Protein AF-0000000081272402 (afdb_homodimer)

Solvent-accessible surface area (backbone atoms only — not comparable to full-atom values): 32438 Å² total; per-residue (Å²): 129,78,53,71,67,62,49,50,52,44,46,49,50,49,49,35,29,66,72,54,22,24,62,60,59,19,8,59,74,69,71,47,51,48,69,57,42,52,51,47,49,52,49,47,23,60,75,66,72,40,74,40,54,40,86,43,98,82,38,42,34,68,34,73,67,34,58,64,41,45,60,59,48,50,37,52,50,48,53,50,49,49,59,58,42,55,70,71,62,66,55,50,69,76,30,71,53,68,48,28,32,33,38,50,70,58,51,42,61,71,45,45,57,63,49,52,55,51,30,56,76,49,17,61,52,41,25,42,37,43,40,74,58,53,58,84,51,46,51,59,29,27,72,56,60,70,22,57,33,37,51,39,39,64,86,76,58,72,43,92,63,39,40,76,43,80,22,47,75,46,40,66,21,31,37,30,13,45,83,32,93,66,45,94,50,88,54,45,56,67,60,53,37,74,34,43,26,39,42,57,60,49,57,54,39,60,65,57,56,53,50,36,54,73,66,61,34,45,67,43,33,36,32,62,41,69,70,48,46,55,65,46,22,56,76,41,78,34,32,32,69,41,50,34,74,58,40,52,56,49,28,72,71,63,54,27,36,67,40,66,55,64,57,94,66,76,66,44,57,32,25,43,34,31,32,46,89,44,59,77,32,50,58,52,42,50,50,52,50,50,52,41,69,74,58,34,57,72,78,71,73,66,81,128,126,76,54,71,68,62,49,50,54,43,47,50,50,50,49,35,31,68,73,54,23,24,62,59,58,19,10,58,74,67,72,48,51,48,69,56,40,52,50,49,49,52,51,47,22,60,76,64,72,39,74,41,53,39,87,43,98,83,39,40,34,69,33,76,67,33,59,65,41,46,59,58,48,50,36,52,50,48,52,49,50,50,59,56,42,54,70,71,62,65,56,52,70,77,30,70,54,70,48,29,32,32,36,50,68,58,50,42,62,69,44,45,56,62,51,52,54,52,31,57,74,50,18,61,53,41,24,41,37,43,42,74,57,53,58,83,50,45,51,60,29,28,72,56,60,70,23,57,35,37,51,41,39,65,85,75,56,71,41,92,63,38,40,75,43,80,22,47,75,46,39,66,21,32,39,31,14,44,85,30,92,67,45,96,51,88,54,45,55,67,60,52,34,73,35,43,25,40,42,56,59,46,56,55,41,62,66,57,56,54,50,37,54,74,65,62,34,44,65,44,32,34,31,62,40,69,70,48,45,54,63,47,22,57,76,41,78,34,32,32,70,42,50,35,74,58,40,50,57,50,28,72,71,61,55,27,36,66,41,66,58,64,58,94,66,77,66,44,56,34,25,42,34,32,30,46,88,44,58,76,33,51,58,53,41,51,51,52,50,50,51,43,71,73,57,33,58,72,77,72,72,66,80,127

Foldseek 3Di:
DPPPVLVLVLLLLLQLCQVVLALCRSCVVSVHHSVVSVVSLVVVCVVVVHNQWDQDPVHTDGDPVVVVCNLVSVLVNVVVVLVVLLVVFDQLQPDQEEAEEEDAPVRCVVAVVVVQVVSCVRRVNYHYHYDFDALVVVLVCQVSVVHFKYKFARDPSPDPQKDKDFADKWDKWKKAWCPAPCFPDAQALVNQQPAEEEEADGHNPCVVVVVNVVSNRHHPYYYNHPVVVLVVRLPDNYMYMDIVVVRVVSVVVVGMGIHHDNDDDDMTTIMMMHGNVCCSRNVSVVVVVVSNVRRRDDPPPDDD/DPPPVLVLVLLLLLQLCQVVLALCSSCVVSVHHSVVSVVSLVVVCVVVVHNQWDQDPVHTDGDPVVVVCNLVSVLVNVVVVLVVLLVVFDQLQPDQEEAEEEDAPVRCVVAVVVVQVVSCVRRVNYHYHYDFDALVVVLVCQVSVVHFKYKFARDPSPDPQKDKDFADKWDKWKKAWCPAPCFPDAQALVNQQAAEEEEADGHNPVVVVVVNVVSNRHHPYYYNHPVVVLVVRLPDNYMYMDIVVVRVVSVVVVGMGIHHDNDDDDMTTIMMMHGNVCCSRNVSVVVVVVSNVRRRPDPPPDPD

Secondary structure (DSSP, 8-state):
---HHHHHHHHHHHHHHHHHS-HHHHHHHHTS-HHHHHHHHHHHHHHHTS--EEEETTEEEE-HHHHHHHHHHHHHHHHHHHHHHHHH---GGG--PEEEEE--HHHHHHHHHHHHHHHHHH-TT-EEEEE---HHHHHHHHHTTS-SEEEE--SSTTSTTEEEEEEEEE-EEEEEETT-TTTTSPPPHHHHHHSEEEEE--TT-HHHHHHHHHHT-EEEEEES-HHHHHHHHHTSS-EEEEEHHHHHHHHTTTSEEEE--SS----EEEEEEEEGGGTT-HHHHHHHHHHHHHH---------/---HHHHHHHHHHHHHHHHHS-HHHHHHHHTS-HHHHHHHHHHHHHHHTS--EEEETTEEEE-HHHHHHHHHHHHHHHHHHHHHHHHH---GGG--PEEEEE--HHHHHHHHHHHHHHHHHH-TT-EEEEE---HHHHHHHHHTTS-SEEEE--SSTTSTTEEEEEEEEE-EEEEEETT-TTTTSPPPHHHHHHSEEEEE--TT-HHHHHHHHHHT-EEEEEES-HHHHHHHHHTSS-EEEEEHHHHHHHHTTTSEEEE--SS----EEEEEEEEGGGTT-HHHHHHHHHHHHHH---------

Sequence (608 aa):
MLSKRLDLNLLGVFQAIYQTRNVTLAARHHNITQPAMSNALARLREVFADPLFVPGPYGMRPTPYAQQLAAPIERALREVEQALAMSKGFDPASSDREFRMHLTDFAQVAFLPALLERLRAQAPRVAIRVEALAEEAIRPALDEGRLDFAFGRMSKAAGHGVGRRALFKDRYAVLMRAGHPLAGQALSRKDFVASEQVLVCTSGHQAVEDMLVKMGARIALRLPSFLVVSRIVETSDLMVIIPARLAEQYAATGLFRMAVLPVAMPAFDVSLFWSESRSADPAHAWMRELLQQLFGQRDVAAPAMLSKRLDLNLLGVFQAIYQTRNVTLAARHHNITQPAMSNALARLREVFADPLFVPGPYGMRPTPYAQQLAAPIERALREVEQALAMSKGFDPASSDREFRMHLTDFAQVAFLPALLERLRAQAPRVAIRVEALAEEAIRPALDEGRLDFAFGRMSKAAGHGVGRRALFKDRYAVLMRAGHPLAGQALSRKDFVASEQVLVCTSGHQAVEDMLVKMGARIALRLPSFLVVSRIVETSDLMVIIPARLAEQYAATGLFRMAVLPVAMPAFDVSLFWSESRSADPAHAWMRELLQQLFGQRDVAAPA

Structure (mmCIF, N/CA/C/O backbone):
data_AF-0000000081272402-model_v1
#
loop_
_entity.id
_entity.type
_entity.pdbx_description
1 polymer 'LysR family transcriptional regulator'
#
loop_
_atom_site.group_PDB
_atom_site.id
_atom_site.type_symbol
_atom_site.label_atom_id
_atom_site.label_alt_id
_atom_site.label_comp_id
_atom_site.label_asym_id
_atom_site.label_entity_id
_atom_site.label_seq_id
_atom_site.pdbx_PDB_ins_code
_atom_site.Cartn_x
_atom_site.Cartn_y
_atom_site.Cartn_z
_atom_site.occupancy
_atom_site.B_iso_or_equiv
_atom_site.auth_seq_id
_atom_site.auth_comp_id
_atom_site.auth_asym_id
_atom_site.auth_atom_id
_atom_site.pdbx_PDB_model_num
ATOM 1 N N . MET A 1 1 ? 2.413 6.565 41.988 1 30.55 1 MET A N 1
ATOM 2 C CA . MET A 1 1 ? 1.291 7.156 41.265 1 30.55 1 MET A CA 1
ATOM 3 C C . MET A 1 1 ? 1.734 8.394 40.492 1 30.55 1 MET A C 1
ATOM 5 O O . MET A 1 1 ? 2.134 9.394 41.09 1 30.55 1 MET A O 1
ATOM 9 N N . LEU A 1 2 ? 2.446 8.199 39.434 1 39.71 2 LEU A N 1
ATOM 10 C CA . LEU A 1 2 ? 2.951 9.325 38.656 1 39.71 2 LEU A CA 1
ATOM 11 C C . LEU A 1 2 ? 1.898 10.423 38.541 1 39.71 2 LEU A C 1
ATOM 13 O O . LEU A 1 2 ? 0.728 10.14 38.274 1 39.71 2 LEU A O 1
ATOM 17 N N . SER A 1 3 ? 2.144 11.504 39.042 1 43.19 3 SER A N 1
ATOM 18 C CA . SER A 1 3 ? 1.187 12.6 38.927 1 43.19 3 SER A CA 1
ATOM 19 C C . SER A 1 3 ? 0.677 12.74 37.497 1 43.19 3 SER A C 1
ATOM 21 O O . SER A 1 3 ? 1.447 12.618 36.543 1 43.19 3 SER A O 1
ATOM 23 N N . LYS A 1 4 ? -0.726 12.706 37.349 1 45.92 4 LYS A N 1
ATOM 24 C CA . LYS A 1 4 ? -1.518 12.701 36.123 1 45.92 4 LYS A CA 1
ATOM 25 C C . LYS A 1 4 ? -0.96 13.69 35.103 1 45.92 4 LYS A C 1
ATOM 27 O O . LYS A 1 4 ? -0.848 13.37 33.918 1 45.92 4 LYS A O 1
ATOM 32 N N . ARG A 1 5 ? -0.787 14.956 35.621 1 47.78 5 ARG A N 1
ATOM 33 C CA . ARG A 1 5 ? -0.315 16.045 34.772 1 47.78 5 ARG A CA 1
ATOM 34 C C . ARG A 1 5 ? 1.084 15.756 34.238 1 47.78 5 ARG A C 1
ATOM 36 O O . ARG A 1 5 ? 1.376 16.025 33.071 1 47.78 5 ARG A O 1
ATOM 43 N N . LEU A 1 6 ? 1.891 15.43 35.232 1 49.66 6 LEU A N 1
ATOM 44 C CA . LEU A 1 6 ? 3.287 15.126 34.939 1 49.66 6 LEU A CA 1
ATOM 45 C C . LEU A 1 6 ? 3.395 14.065 33.849 1 49.66 6 LEU A C 1
ATOM 47 O O . LEU A 1 6 ? 4.217 14.186 32.937 1 49.66 6 LEU A O 1
ATOM 51 N N . ASP A 1 7 ? 2.296 13.239 33.758 1 61.26 7 ASP A N 1
ATOM 52 C CA . ASP A 1 7 ? 2.35 12.05 32.913 1 61.26 7 ASP A CA 1
ATOM 53 C C . ASP A 1 7 ? 1.985 12.385 31.469 1 61.26 7 ASP A C 1
ATOM 55 O O . ASP A 1 7 ? 2.666 11.956 30.535 1 61.26 7 ASP A O 1
ATOM 59 N N . LEU A 1 8 ? 1.23 13.45 31.395 1 69.44 8 LEU A N 1
ATOM 60 C CA . LEU A 1 8 ? 0.806 13.795 30.043 1 69.44 8 LEU A CA 1
ATOM 61 C C . LEU A 1 8 ? 1.867 14.632 29.337 1 69.44 8 LEU A C 1
ATOM 63 O O . LEU A 1 8 ? 2.111 14.453 28.141 1 69.44 8 LEU A O 1
ATOM 67 N N . ASN A 1 9 ? 2.457 15.473 30.268 1 74.94 9 ASN A N 1
ATOM 68 C CA . ASN A 1 9 ? 3.525 16.303 29.72 1 74.94 9 ASN A CA 1
ATOM 69 C C . ASN A 1 9 ? 4.705 15.458 29.248 1 74.94 9 ASN A C 1
ATOM 71 O O . ASN A 1 9 ? 5.301 15.743 28.207 1 74.94 9 ASN A O 1
ATOM 75 N N . LEU A 1 10 ? 4.833 14.5 30.022 1 81.21 10 LEU A N 1
ATOM 76 C CA . LEU A 1 10 ? 5.936 13.615 29.666 1 81.21 10 LEU A CA 1
ATOM 77 C C . LEU A 1 10 ? 5.623 12.845 28.387 1 81.21 10 LEU A C 1
ATOM 79 O O . LEU A 1 10 ? 6.519 12.579 27.583 1 81.21 10 LEU A O 1
ATOM 83 N N . LEU A 1 11 ? 4.355 12.628 28.201 1 83.97 11 LEU A N 1
ATOM 84 C CA . LEU A 1 11 ? 3.965 11.949 26.97 1 83.97 11 LEU A CA 1
ATOM 85 C C . LEU A 1 11 ? 4.182 12.85 25.76 1 83.97 11 LEU A C 1
ATOM 87 O O . LEU A 1 11 ? 4.592 12.38 24.696 1 83.97 11 LEU A O 1
ATOM 91 N N . GLY A 1 12 ? 3.943 14.089 26.021 1 86.06 12 GLY A N 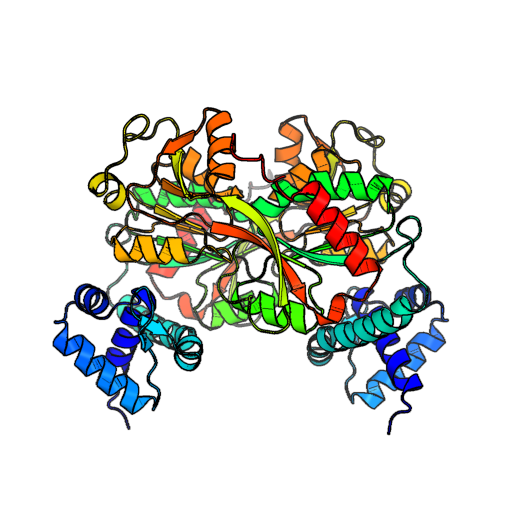1
ATOM 92 C CA . GLY A 1 12 ? 4.235 15.061 24.98 1 86.06 12 GLY A CA 1
ATOM 93 C C . GLY A 1 12 ? 5.712 15.152 24.646 1 86.06 12 GLY A C 1
ATOM 94 O O . GLY A 1 12 ? 6.083 15.29 23.479 1 86.06 12 GLY A O 1
ATOM 95 N N . VAL A 1 13 ? 6.466 15.058 25.669 1 86.88 13 VAL A N 1
ATOM 96 C CA . VAL A 1 13 ? 7.917 15.069 25.51 1 86.88 13 VAL A CA 1
ATOM 97 C C . VAL A 1 13 ? 8.357 13.857 24.693 1 86.88 13 VAL A C 1
ATOM 99 O O . VAL A 1 13 ? 9.148 13.986 23.755 1 86.88 13 VAL A O 1
ATOM 102 N N . PHE A 1 14 ? 7.825 12.748 25.034 1 90.03 14 PHE A N 1
ATOM 103 C CA . PHE A 1 14 ? 8.104 11.524 24.292 1 90.03 14 PHE A CA 1
ATOM 104 C C . PHE A 1 14 ? 7.782 11.701 22.813 1 90.03 14 PHE A C 1
ATOM 106 O O . PHE A 1 14 ? 8.618 11.42 21.952 1 90.03 14 PHE A O 1
ATOM 113 N N . GLN A 1 15 ? 6.651 12.172 22.584 1 86.89 15 GLN A N 1
ATOM 114 C CA . GLN A 1 15 ? 6.166 12.308 21.214 1 86.89 15 GLN A CA 1
ATOM 115 C C . GLN A 1 15 ? 7.038 13.273 20.416 1 86.89 15 GLN A C 1
ATOM 117 O O . GLN A 1 15 ? 7.356 13.014 19.253 1 86.89 15 GLN A O 1
ATOM 122 N N . ALA A 1 16 ? 7.406 14.36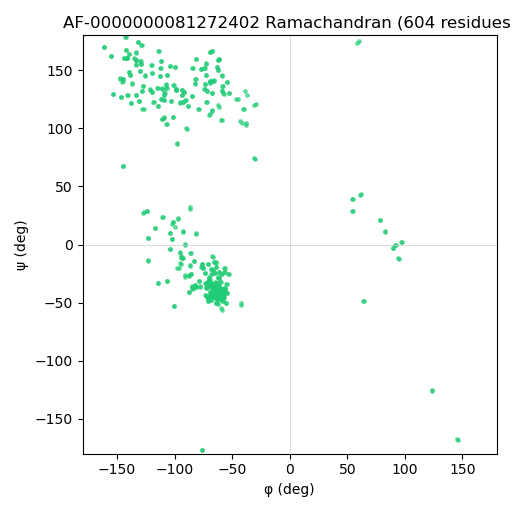4 21.019 1 86.86 16 ALA A N 1
ATOM 123 C CA . ALA A 1 16 ? 8.233 15.368 20.354 1 86.86 16 ALA A CA 1
ATOM 124 C C . ALA A 1 16 ? 9.588 14.787 19.958 1 86.86 16 ALA A C 1
ATOM 126 O O . ALA A 1 16 ? 10.052 14.991 18.834 1 86.86 16 ALA A O 1
ATOM 127 N N . ILE A 1 17 ? 10.135 14.05 20.836 1 89.08 17 ILE A N 1
ATOM 128 C CA . ILE A 1 17 ? 11.448 13.472 20.569 1 89.08 17 ILE A CA 1
ATOM 129 C C . ILE A 1 17 ? 11.319 12.354 19.536 1 89.08 17 ILE A C 1
ATOM 131 O O . ILE A 1 17 ? 12.182 12.2 18.669 1 89.08 17 ILE A O 1
ATOM 135 N N . TYR A 1 18 ? 10.265 11.658 19.658 1 87.26 18 TYR A N 1
ATOM 136 C CA . TYR A 1 18 ? 10.043 10.567 18.715 1 87.26 18 TYR A CA 1
ATOM 137 C C . TYR A 1 18 ? 9.893 11.097 17.294 1 87.26 18 TYR A C 1
ATOM 139 O O . TYR A 1 18 ? 10.406 10.499 16.345 1 87.26 18 TYR A O 1
ATOM 147 N N . GLN A 1 19 ? 9.264 12.157 17.185 1 80.9 19 GLN A N 1
ATOM 148 C CA . GLN A 1 19 ? 8.957 12.731 15.879 1 80.9 19 GLN A CA 1
ATOM 149 C C . GLN A 1 19 ? 10.173 13.44 15.29 1 80.9 19 GLN A C 1
ATOM 151 O O . GLN A 1 19 ? 10.402 13.389 14.08 1 80.9 19 GLN A O 1
ATOM 156 N N . THR A 1 20 ? 10.975 14.09 16.154 1 81.68 20 THR A N 1
ATOM 157 C CA . THR A 1 20 ? 12.056 14.935 15.659 1 81.68 20 THR A CA 1
ATOM 158 C C . THR A 1 20 ? 13.383 14.181 15.674 1 81.68 20 THR A C 1
ATOM 160 O O . THR A 1 20 ? 14.357 14.615 15.056 1 81.68 20 THR A O 1
ATOM 163 N N . ARG A 1 21 ? 13.417 13.159 16.451 1 83.24 21 ARG A N 1
ATOM 164 C CA . ARG A 1 21 ? 14.629 12.377 16.674 1 83.24 21 ARG A CA 1
ATOM 165 C C . ARG A 1 21 ? 15.78 13.268 17.129 1 83.24 21 ARG A C 1
ATOM 167 O O . ARG A 1 21 ? 16.933 13.037 16.761 1 83.24 21 ARG A O 1
ATOM 174 N N . ASN A 1 22 ? 15.371 14.297 17.767 1 86.57 22 ASN A N 1
ATOM 175 C CA . ASN A 1 22 ? 16.328 15.303 18.215 1 86.57 22 ASN A CA 1
ATOM 176 C C . ASN A 1 22 ? 15.816 16.058 19.438 1 86.57 22 ASN A C 1
ATOM 178 O O . ASN A 1 22 ? 14.728 16.636 19.406 1 86.57 22 ASN A O 1
ATOM 182 N N . VAL A 1 23 ? 16.702 16.134 20.499 1 88.78 23 VAL A N 1
ATOM 183 C CA . VAL A 1 23 ? 16.274 16.735 21.758 1 88.78 23 VAL A CA 1
ATOM 184 C C . VAL A 1 23 ? 16.152 18.248 21.593 1 88.78 23 VAL A C 1
ATOM 186 O O . VAL A 1 23 ? 15.204 18.859 22.092 1 88.78 23 VAL A O 1
ATOM 189 N N . THR A 1 24 ? 17.058 18.783 20.812 1 88.23 24 THR A N 1
ATOM 190 C CA . THR A 1 24 ? 17.055 20.229 20.623 1 88.23 24 THR A CA 1
ATOM 191 C C . THR A 1 24 ? 15.855 20.662 19.786 1 88.23 24 THR A C 1
ATOM 193 O O . THR A 1 24 ? 15.157 21.616 20.139 1 88.23 24 THR A O 1
ATOM 196 N N . LEU A 1 25 ? 15.665 19.942 18.795 1 86.29 25 LEU A N 1
ATOM 197 C CA . LEU A 1 25 ? 14.53 20.263 17.935 1 86.29 25 LEU A CA 1
ATOM 198 C C . LEU A 1 25 ? 13.212 20.021 18.663 1 86.29 25 LEU A C 1
ATOM 200 O O . LEU A 1 25 ? 12.261 20.79 18.506 1 86.29 25 LEU A O 1
ATOM 204 N N . ALA A 1 26 ? 13.188 18.975 19.405 1 89.8 26 ALA A N 1
ATOM 205 C CA . ALA A 1 26 ? 12.005 18.67 20.206 1 89.8 26 ALA A CA 1
ATOM 206 C C . ALA A 1 26 ? 11.688 19.808 21.172 1 89.8 26 ALA A C 1
ATOM 208 O O . ALA A 1 26 ? 10.523 20.163 21.362 1 89.8 26 ALA A O 1
ATOM 209 N N . ALA A 1 27 ? 12.683 20.389 21.774 1 89.78 27 ALA A N 1
ATOM 210 C CA . ALA A 1 27 ? 12.502 21.5 22.705 1 89.78 27 ALA A CA 1
ATOM 211 C C . ALA A 1 27 ? 11.876 22.704 22.008 1 89.78 27 ALA A C 1
ATOM 213 O O . ALA A 1 27 ? 10.936 23.31 22.527 1 89.78 27 ALA A O 1
ATOM 214 N N . ARG A 1 28 ? 12.35 22.92 20.853 1 82.81 28 ARG A N 1
ATOM 215 C CA . ARG A 1 28 ? 11.827 24.035 20.069 1 82.81 28 ARG A CA 1
ATOM 216 C C . ARG A 1 28 ? 10.361 23.814 19.714 1 82.81 28 ARG A C 1
ATOM 218 O O . ARG A 1 28 ? 9.535 24.716 19.874 1 82.81 28 ARG A O 1
ATOM 225 N N . HIS A 1 29 ? 10.12 22.615 19.344 1 77.05 29 HIS A N 1
ATOM 226 C CA . HIS A 1 29 ? 8.762 22.27 18.943 1 77.05 29 HIS A CA 1
ATOM 227 C C . HIS A 1 29 ? 7.809 22.307 20.133 1 77.05 29 HIS A C 1
ATOM 229 O O . HIS A 1 29 ? 6.628 22.626 19.978 1 77.05 29 HIS A O 1
ATOM 235 N N . HIS A 1 30 ? 8.316 21.937 21.25 1 79.02 30 HIS A N 1
ATOM 236 C CA . HIS A 1 30 ? 7.511 21.857 22.463 1 79.02 30 HIS A CA 1
ATOM 237 C C . HIS A 1 30 ? 7.554 23.169 23.24 1 79.02 30 HIS A C 1
ATOM 239 O O . HIS A 1 30 ? 6.927 23.291 24.295 1 79.02 30 HIS A O 1
ATOM 245 N N . ASN A 1 31 ? 8.287 24.138 22.708 1 79.72 31 ASN A N 1
ATOM 246 C CA . ASN A 1 31 ? 8.387 25.485 23.261 1 79.72 31 ASN A CA 1
ATOM 247 C C . ASN A 1 31 ? 8.975 25.471 24.669 1 79.72 31 ASN A C 1
ATOM 249 O O . ASN A 1 31 ? 8.424 26.087 25.582 1 79.72 31 ASN A O 1
ATOM 253 N N . ILE A 1 32 ? 9.985 24.698 24.88 1 85.27 32 ILE A N 1
ATOM 254 C CA . ILE A 1 32 ? 10.747 24.673 26.124 1 85.27 32 ILE A CA 1
ATOM 255 C C . ILE A 1 32 ? 12.242 24.689 25.813 1 85.27 32 ILE A C 1
ATOM 257 O O . ILE A 1 32 ? 12.641 24.623 24.648 1 85.27 32 ILE A O 1
ATOM 261 N N . THR A 1 33 ? 13.043 24.97 26.826 1 88.4 33 THR A N 1
ATOM 262 C CA . THR A 1 33 ? 14.49 24.994 26.648 1 88.4 33 THR A CA 1
ATOM 263 C C . THR A 1 33 ? 15.038 23.579 26.486 1 88.4 33 THR A C 1
ATOM 265 O O . THR A 1 33 ? 14.396 22.608 26.893 1 88.4 33 THR A O 1
ATOM 268 N N . GLN A 1 34 ? 16.134 23.565 25.872 1 90.05 34 GLN A N 1
ATOM 269 C CA . GLN A 1 34 ? 16.777 22.273 25.657 1 90.05 34 GLN A CA 1
ATOM 270 C C . GLN A 1 34 ? 17.107 21.595 26.984 1 90.05 34 GLN A C 1
ATOM 272 O O . GLN A 1 34 ? 16.89 20.392 27.144 1 90.05 34 GLN A O 1
ATOM 277 N N . PRO A 1 35 ? 17.61 22.27 28.025 1 91.5 35 PRO A N 1
ATOM 278 C CA . PRO A 1 35 ? 17.837 21.6 29.308 1 91.5 35 PRO A CA 1
ATOM 279 C C . PRO A 1 35 ? 16.551 21.052 29.922 1 91.5 35 PRO A C 1
ATOM 281 O O . PRO A 1 35 ? 16.555 19.964 30.504 1 91.5 35 PRO A O 1
ATOM 284 N N . ALA A 1 36 ? 15.51 21.793 29.732 1 89.89 36 ALA A N 1
ATOM 285 C CA . ALA A 1 36 ? 14.216 21.344 30.239 1 89.89 36 ALA A CA 1
ATOM 286 C C . ALA A 1 36 ? 13.764 20.068 29.535 1 89.89 36 ALA A C 1
ATOM 288 O O . ALA A 1 36 ? 13.24 19.151 30.172 1 89.89 36 ALA A O 1
ATOM 289 N N . MET A 1 37 ? 13.94 20.026 28.227 1 91.37 37 MET A N 1
ATOM 290 C CA . MET A 1 37 ? 13.612 18.842 27.438 1 91.37 37 MET A CA 1
ATOM 291 C C . MET A 1 37 ? 14.468 17.653 27.859 1 91.37 37 MET A C 1
ATOM 293 O O . MET A 1 37 ? 13.963 16.539 28.005 1 91.37 37 MET A O 1
ATOM 297 N N . SER A 1 38 ? 15.731 17.855 28.1 1 92.36 38 SER A N 1
ATOM 298 C CA . SER A 1 38 ? 16.649 16.801 28.518 1 92.36 38 SER A CA 1
ATOM 299 C C . SER A 1 38 ? 16.271 16.249 29.888 1 92.36 38 SER A C 1
ATOM 301 O O . SER A 1 38 ? 16.315 15.037 30.109 1 92.36 38 SER A O 1
ATOM 303 N N . ASN A 1 39 ? 15.921 17.178 30.729 1 90.79 39 ASN A N 1
ATOM 304 C CA . ASN A 1 39 ? 15.478 16.767 32.057 1 90.79 39 ASN A CA 1
ATOM 305 C C . ASN A 1 39 ? 14.196 15.942 31.99 1 90.79 39 ASN A C 1
ATOM 307 O O . ASN A 1 39 ? 14.049 14.955 32.714 1 90.79 39 ASN A O 1
ATOM 311 N N . ALA A 1 40 ? 13.338 16.448 31.172 1 90.65 40 ALA A N 1
ATOM 312 C CA . ALA A 1 40 ? 12.084 15.722 30.993 1 90.65 40 ALA A CA 1
ATOM 313 C C . ALA A 1 40 ? 12.335 14.323 30.437 1 90.65 40 ALA A C 1
ATOM 315 O O . ALA A 1 40 ? 11.681 13.36 30.844 1 90.65 40 ALA A O 1
ATOM 316 N N . LEU A 1 41 ? 13.239 14.2 29.517 1 91.38 41 LEU A N 1
ATOM 317 C CA . LEU A 1 41 ? 13.61 12.904 28.961 1 91.38 41 LEU A CA 1
ATOM 318 C C . LEU A 1 41 ? 14.182 11.992 30.041 1 91.38 41 LEU A C 1
ATOM 320 O O . LEU A 1 41 ? 13.89 10.794 30.067 1 91.38 41 LEU A O 1
ATOM 324 N N . ALA A 1 42 ? 14.978 12.568 30.908 1 90.61 42 ALA A N 1
ATOM 325 C CA . ALA A 1 42 ? 15.535 11.799 32.019 1 90.61 42 ALA A CA 1
ATOM 326 C C . ALA A 1 42 ? 14.429 11.243 32.91 1 90.61 42 ALA A C 1
ATOM 328 O O . ALA A 1 42 ? 14.479 10.081 33.321 1 90.61 42 ALA A O 1
ATOM 329 N N . ARG A 1 43 ? 13.495 12.046 33.147 1 87.26 43 ARG A N 1
ATOM 330 C CA . ARG A 1 43 ? 12.358 11.617 33.954 1 87.26 43 ARG A CA 1
ATOM 331 C C . ARG A 1 43 ? 11.576 10.511 33.254 1 87.26 43 ARG A C 1
ATOM 333 O O . ARG A 1 43 ? 11.136 9.554 33.894 1 87.26 43 ARG A O 1
ATOM 340 N N . LEU A 1 44 ? 11.376 10.659 31.907 1 89.44 44 LEU A N 1
ATOM 341 C CA . LEU A 1 44 ? 10.697 9.645 31.108 1 89.44 44 LEU A CA 1
ATOM 342 C C . LEU A 1 44 ? 11.414 8.303 31.211 1 89.44 44 LEU A C 1
ATOM 344 O O . LEU A 1 44 ? 10.772 7.261 31.358 1 89.44 44 LEU A O 1
ATOM 348 N N . ARG A 1 45 ? 12.71 8.413 31.13 1 89.66 45 ARG A N 1
ATOM 349 C CA . ARG A 1 45 ? 13.522 7.204 31.21 1 89.66 45 ARG A CA 1
ATOM 350 C C . ARG A 1 45 ? 13.338 6.508 32.555 1 89.66 45 ARG A C 1
ATOM 352 O O . ARG A 1 45 ? 13.274 5.279 32.621 1 89.66 45 ARG A O 1
ATOM 359 N N . GLU A 1 46 ? 13.221 7.276 33.568 1 84.92 46 GLU A N 1
ATOM 360 C CA . GLU A 1 46 ? 13.015 6.741 34.91 1 84.92 46 GLU A CA 1
ATOM 361 C C . GLU A 1 46 ? 11.639 6.094 35.041 1 84.92 46 GLU A C 1
ATOM 363 O O . GLU A 1 46 ? 11.512 5 35.595 1 84.92 46 GLU A O 1
ATOM 368 N N . VAL A 1 47 ? 10.734 6.755 34.524 1 81.52 47 VAL A N 1
ATOM 369 C CA . VAL A 1 47 ? 9.356 6.291 34.643 1 81.52 47 VAL A CA 1
ATOM 370 C C . VAL A 1 47 ? 9.191 4.966 33.901 1 81.52 47 VAL A C 1
ATOM 372 O O . VAL A 1 47 ? 8.523 4.052 34.391 1 81.52 47 VAL A O 1
ATOM 375 N N . PHE A 1 48 ? 9.822 4.879 32.711 1 85.32 48 PHE A N 1
ATOM 376 C CA . PHE A 1 48 ? 9.617 3.704 31.872 1 85.32 48 PHE A CA 1
ATOM 377 C C . PHE A 1 48 ? 10.719 2.677 32.099 1 85.32 48 PHE A C 1
ATOM 379 O O . PHE A 1 48 ? 10.668 1.573 31.554 1 85.32 48 PHE A O 1
ATOM 386 N N . ALA A 1 49 ? 11.689 3.058 32.851 1 87.46 49 ALA A N 1
ATOM 387 C CA . ALA A 1 49 ? 12.819 2.173 33.126 1 87.46 49 ALA A CA 1
ATOM 388 C C . ALA A 1 49 ? 13.455 1.677 31.83 1 87.46 49 ALA A C 1
ATOM 390 O O . ALA A 1 49 ? 13.716 0.481 31.678 1 87.46 49 ALA A O 1
ATOM 391 N N . ASP A 1 50 ? 13.554 2.53 30.842 1 89.06 50 ASP A N 1
ATOM 392 C CA . ASP A 1 50 ? 14.145 2.324 29.523 1 89.06 50 ASP A CA 1
ATOM 393 C C . ASP A 1 50 ? 14.786 3.609 29.003 1 89.06 50 ASP A C 1
ATOM 395 O O . ASP A 1 50 ? 14.256 4.702 29.211 1 89.06 50 ASP A O 1
ATOM 399 N N . PRO A 1 51 ? 15.876 3.505 28.347 1 93.11 51 PRO A N 1
ATOM 400 C CA . PRO A 1 51 ? 16.498 4.704 27.782 1 93.11 51 PRO A CA 1
ATOM 401 C C . PRO A 1 51 ? 15.605 5.409 26.763 1 93.11 51 PRO A C 1
ATOM 403 O O . PRO A 1 51 ? 15.799 6.594 26.482 1 93.11 51 PRO A O 1
ATOM 406 N N . LEU A 1 52 ? 14.625 4.729 26.089 1 91.73 52 LEU A N 1
ATOM 407 C CA . LEU A 1 52 ? 13.622 5.16 25.121 1 91.73 52 LEU A CA 1
ATOM 408 C C . LEU A 1 52 ? 14.282 5.665 23.843 1 91.73 52 LEU A C 1
ATOM 410 O O . LEU A 1 52 ? 13.926 5.235 22.744 1 91.73 52 LEU A O 1
ATOM 414 N N . PHE A 1 53 ? 15.284 6.556 23.996 1 92.96 53 PHE A N 1
ATOM 415 C CA . PHE A 1 53 ? 16.02 7.113 22.867 1 92.96 53 PHE A CA 1
ATOM 416 C C . PHE A 1 53 ? 17.521 7.077 23.128 1 92.96 53 PHE A C 1
ATOM 418 O O . PHE A 1 53 ? 17.981 7.485 24.197 1 92.96 53 PHE A O 1
ATOM 425 N N . VAL A 1 54 ? 18.221 6.492 22.102 1 90.4 54 VAL A N 1
ATOM 426 C CA . VAL A 1 54 ? 19.67 6.369 22.222 1 90.4 54 VAL A CA 1
ATOM 427 C C . VAL A 1 54 ? 20.35 7.119 21.079 1 90.4 54 VAL A C 1
ATOM 429 O O . VAL A 1 54 ? 19.733 7.372 20.041 1 90.4 54 VAL A O 1
ATOM 432 N N . PRO A 1 55 ? 21.57 7.524 21.341 1 82.18 55 PRO A N 1
ATOM 433 C CA . PRO A 1 55 ? 22.282 8.245 20.283 1 82.18 55 PRO A CA 1
ATOM 434 C C . PRO A 1 55 ? 22.4 7.436 18.994 1 82.18 55 PRO A C 1
ATOM 436 O O . PRO A 1 55 ? 22.615 6.222 19.04 1 82.18 55 PRO A O 1
ATOM 439 N N . GLY A 1 56 ? 22.045 8.061 17.956 1 73.41 56 GLY A N 1
ATOM 440 C CA . GLY A 1 56 ? 22.211 7.5 16.625 1 73.41 56 GLY A CA 1
ATOM 441 C C . GLY A 1 56 ? 22.911 8.442 15.664 1 73.41 56 GLY A C 1
ATOM 442 O O . GLY A 1 56 ? 23.265 9.564 16.033 1 73.41 56 GLY A O 1
ATOM 443 N N . PRO A 1 57 ? 23.275 8.03 14.49 1 63.16 57 PRO A N 1
ATOM 444 C CA . PRO A 1 57 ? 24.022 8.828 13.515 1 63.16 57 PRO A CA 1
ATOM 445 C C . PRO A 1 57 ? 23.32 10.137 13.161 1 63.16 57 PRO A C 1
ATOM 447 O O . PRO A 1 57 ? 23.977 11.117 12.804 1 63.16 57 PRO A O 1
ATOM 450 N N . TYR A 1 58 ? 22.089 10.223 13.312 1 62.63 58 TYR A N 1
ATOM 451 C CA . TYR A 1 58 ? 21.36 11.424 12.922 1 62.63 58 TYR A CA 1
ATOM 452 C C . TYR A 1 58 ? 20.568 11.987 14.096 1 62.63 58 TYR A C 1
ATOM 454 O O . TYR A 1 58 ? 19.535 12.633 13.904 1 62.63 58 TYR A O 1
ATOM 462 N N . GLY A 1 59 ? 21.125 11.708 15.224 1 77.23 59 GLY A N 1
ATOM 463 C CA . GLY A 1 59 ? 20.447 12.183 16.42 1 77.23 59 GLY A CA 1
ATOM 464 C C . GLY A 1 59 ? 20.127 11.074 17.404 1 77.23 59 GLY A C 1
ATOM 465 O O . GLY A 1 59 ? 21.017 10.327 17.817 1 77.23 59 GLY A O 1
ATOM 466 N N . MET A 1 60 ? 18.801 11.081 17.712 1 85.86 60 MET A N 1
ATOM 467 C CA . MET A 1 60 ? 18.371 10.051 18.654 1 85.86 60 MET A CA 1
ATOM 468 C C . MET A 1 60 ? 17.572 8.964 17.944 1 85.86 60 MET A C 1
ATOM 470 O O . MET A 1 60 ? 16.812 9.251 17.017 1 85.86 60 MET A O 1
ATOM 474 N N . ARG A 1 61 ? 17.813 7.756 18.271 1 84.8 61 ARG A N 1
ATOM 475 C CA . ARG A 1 61 ? 17.054 6.616 17.767 1 84.8 61 ARG A CA 1
ATOM 476 C C . ARG A 1 61 ? 16.184 6.01 18.863 1 84.8 61 ARG A C 1
ATOM 478 O O . ARG A 1 61 ? 16.648 5.798 19.985 1 84.8 61 ARG A O 1
ATOM 485 N N . PRO A 1 62 ? 14.939 5.816 18.498 1 87.06 62 PRO A N 1
ATOM 486 C CA . PRO A 1 62 ? 14.098 5.154 19.498 1 87.06 62 PRO A CA 1
ATOM 487 C C . PRO A 1 62 ? 14.531 3.715 19.773 1 87.06 62 PRO A C 1
ATOM 489 O O . PRO A 1 62 ? 14.968 3.012 18.859 1 87.06 62 PRO A O 1
ATOM 492 N N . THR A 1 63 ? 14.474 3.28 21.053 1 87.42 63 THR A N 1
ATOM 493 C CA . THR A 1 63 ? 14.644 1.877 21.416 1 87.42 63 THR A CA 1
ATOM 494 C C . THR A 1 63 ? 13.459 1.046 20.931 1 87.42 63 THR A C 1
ATOM 496 O O . THR A 1 63 ? 12.423 1.595 20.551 1 87.42 63 THR A O 1
ATOM 499 N N . PRO A 1 64 ? 13.627 -0.199 20.939 1 79.59 64 PRO A N 1
ATOM 500 C CA . PRO A 1 64 ? 12.489 -1.06 20.612 1 79.59 64 PRO A CA 1
ATOM 501 C C . PRO A 1 64 ? 11.281 -0.809 21.513 1 79.59 64 PRO A C 1
ATOM 503 O O . PRO A 1 64 ? 10.141 -0.822 21.04 1 79.59 64 PRO A O 1
ATOM 506 N N . TYR A 1 65 ? 11.596 -0.577 22.694 1 84.14 65 TYR A N 1
ATOM 507 C CA . TYR A 1 65 ? 10.521 -0.285 23.636 1 84.14 65 TYR A CA 1
ATOM 508 C C . TYR A 1 65 ? 9.827 1.024 23.284 1 84.14 65 TYR A C 1
ATOM 510 O O . TYR A 1 65 ? 8.596 1.108 23.307 1 84.14 65 TYR A O 1
ATOM 518 N N . ALA A 1 66 ? 10.57 2.02 22.898 1 88.43 66 ALA A N 1
ATOM 519 C CA . ALA A 1 66 ? 10.008 3.305 22.492 1 88.43 66 ALA A CA 1
ATOM 520 C C . ALA A 1 66 ? 9.146 3.156 21.241 1 88.43 66 ALA A C 1
ATOM 522 O O . ALA A 1 66 ? 8.094 3.789 21.126 1 88.43 66 ALA A O 1
ATOM 523 N N . GLN A 1 67 ? 9.575 2.341 20.426 1 81.2 67 GLN A N 1
ATOM 524 C CA . GLN A 1 67 ? 8.82 2.088 19.203 1 81.2 67 GLN A CA 1
ATOM 525 C C . GLN A 1 67 ? 7.464 1.461 19.513 1 81.2 67 GLN A C 1
ATOM 527 O O . GLN A 1 67 ? 6.458 1.803 18.889 1 81.2 67 GLN A O 1
ATOM 532 N N . GLN A 1 68 ? 7.516 0.656 20.454 1 77.95 68 GLN A N 1
ATOM 533 C CA . GLN A 1 68 ? 6.282 -0.005 20.867 1 77.95 68 GLN A CA 1
ATOM 534 C C . GLN A 1 68 ? 5.331 0.978 21.544 1 77.95 68 GLN A C 1
ATOM 536 O O . GLN A 1 68 ? 4.11 0.841 21.44 1 77.95 68 GLN A O 1
ATOM 541 N N . LEU A 1 69 ? 5.878 1.963 22.143 1 82.03 69 LEU A N 1
ATOM 542 C CA . LEU A 1 69 ? 5.088 2.908 22.924 1 82.03 69 LEU A CA 1
ATOM 543 C C . LEU A 1 69 ? 4.54 4.022 22.037 1 82.03 69 LEU A C 1
ATOM 545 O O . LEU A 1 69 ? 3.597 4.719 22.419 1 82.03 69 LEU A O 1
ATOM 549 N N . ALA A 1 70 ? 5.161 4.114 20.919 1 83.91 70 ALA A N 1
ATOM 550 C CA . ALA A 1 70 ? 4.875 5.286 20.095 1 83.91 70 ALA A CA 1
ATOM 551 C C . ALA A 1 70 ? 3.392 5.362 19.745 1 83.91 70 ALA A C 1
ATOM 553 O O . ALA A 1 70 ? 2.746 6.387 19.972 1 83.91 70 ALA A O 1
ATOM 554 N N . ALA A 1 71 ? 2.915 4.236 19.39 1 76.2 71 ALA A N 1
ATOM 555 C CA . ALA A 1 71 ? 1.53 4.235 18.927 1 76.2 71 ALA A CA 1
ATOM 556 C C . ALA A 1 71 ? 0.563 4.445 20.089 1 76.2 71 ALA A C 1
ATOM 558 O O . ALA A 1 71 ? -0.318 5.306 20.024 1 76.2 71 ALA A O 1
ATOM 559 N N . PRO A 1 72 ? 0.761 3.765 21.188 1 75.75 72 PRO A N 1
ATOM 560 C CA . PRO A 1 72 ? -0.118 3.998 22.337 1 75.75 72 PRO A CA 1
ATOM 561 C C . PRO A 1 72 ? -0.034 5.43 22.862 1 75.75 72 PRO A C 1
ATOM 563 O O . PRO A 1 72 ? -1.052 6.009 23.25 1 75.75 72 PRO A O 1
ATOM 566 N N . ILE A 1 73 ? 1.102 5.987 22.899 1 81.55 73 ILE A N 1
ATOM 567 C CA . ILE A 1 73 ? 1.279 7.344 23.405 1 81.55 73 ILE A CA 1
ATOM 568 C C . ILE A 1 73 ? 0.614 8.339 22.457 1 81.55 73 ILE A C 1
ATOM 570 O O . ILE A 1 73 ? -0.075 9.262 22.899 1 81.55 73 ILE A O 1
ATOM 574 N N . GLU A 1 74 ? 0.863 8.093 21.226 1 78.93 74 GLU A N 1
ATOM 575 C CA . GLU A 1 74 ? 0.214 8.951 20.239 1 78.93 74 GLU A CA 1
ATOM 576 C C . GLU A 1 74 ? -1.304 8.914 20.39 1 78.93 74 GLU A C 1
ATOM 578 O O . GLU A 1 74 ? -1.963 9.955 20.342 1 78.93 74 GLU A O 1
ATOM 583 N N . ARG A 1 75 ? -1.781 7.792 20.616 1 74.96 75 ARG A N 1
ATOM 584 C CA . ARG A 1 75 ? -3.219 7.623 20.793 1 74.96 75 ARG A CA 1
ATOM 585 C C . ARG A 1 75 ? -3.71 8.369 22.03 1 74.96 75 ARG A C 1
ATOM 587 O O . ARG A 1 75 ? -4.731 9.057 21.982 1 74.96 75 ARG A O 1
ATOM 594 N N . ALA A 1 76 ? -3.02 8.234 23.06 1 75.52 76 ALA A N 1
ATOM 595 C CA . ALA A 1 76 ? -3.393 8.883 24.315 1 75.52 76 ALA A CA 1
ATOM 596 C C . ALA A 1 76 ? -3.377 10.402 24.172 1 75.52 76 ALA A C 1
ATOM 598 O O . ALA A 1 76 ? -4.307 11.083 24.612 1 75.52 76 ALA A O 1
ATOM 599 N N . LEU A 1 77 ? -2.369 10.838 23.561 1 77.38 77 LEU A N 1
ATOM 600 C CA . LEU A 1 77 ? -2.243 12.281 23.383 1 77.38 77 LEU A CA 1
ATOM 601 C C . LEU A 1 77 ? -3.342 12.814 22.47 1 77.38 77 LEU A C 1
ATOM 603 O O . LEU A 1 77 ? -3.893 13.889 22.718 1 77.38 77 LEU A O 1
ATOM 607 N N . ARG A 1 78 ? -3.606 12.071 21.493 1 73.98 78 ARG A N 1
ATOM 608 C CA . ARG A 1 78 ? -4.668 12.468 20.574 1 73.98 78 ARG A CA 1
ATOM 609 C C . ARG A 1 78 ? -6.018 12.507 21.282 1 73.98 78 ARG A C 1
ATOM 611 O O . ARG A 1 78 ? -6.823 13.411 21.046 1 73.98 78 ARG A O 1
ATOM 618 N N . GLU A 1 79 ? -6.193 11.543 22.073 1 71.4 79 GLU A N 1
ATOM 619 C CA . GLU A 1 79 ? -7.437 11.502 22.836 1 71.4 79 GLU A CA 1
ATOM 620 C C . GLU A 1 79 ? -7.569 12.722 23.743 1 71.4 79 GLU A C 1
ATOM 622 O O . GLU A 1 79 ? -8.65 13.303 23.857 1 71.4 79 GLU A O 1
ATOM 627 N N . VAL A 1 80 ? -6.495 13.091 24.296 1 71.98 80 VAL A N 1
ATOM 628 C CA . VAL A 1 80 ? -6.485 14.265 25.162 1 71.98 80 VAL A CA 1
ATOM 629 C C . VAL A 1 80 ? -6.723 15.523 24.33 1 71.98 80 VAL A C 1
ATOM 631 O O . VAL A 1 80 ? -7.525 16.382 24.706 1 71.98 80 VAL A O 1
ATOM 634 N N . GLU A 1 81 ? -5.992 15.584 23.269 1 70.96 81 GLU A N 1
ATOM 635 C CA . GLU A 1 81 ? -6.147 16.733 22.382 1 70.96 81 GLU A CA 1
ATOM 636 C C . GLU A 1 81 ? -7.587 16.861 21.891 1 70.96 81 GLU A C 1
ATOM 638 O O . GLU A 1 81 ? -8.132 17.965 21.832 1 70.96 81 GLU A O 1
ATOM 643 N N . GLN A 1 82 ? -8.088 15.786 21.579 1 69.11 82 GLN A N 1
ATOM 644 C CA . GLN A 1 82 ? -9.469 15.763 21.109 1 69.11 82 GLN A CA 1
ATOM 645 C C . GLN A 1 82 ? -10.43 16.22 22.202 1 69.11 82 GLN A C 1
ATOM 647 O O . GLN A 1 82 ? -11.367 16.976 21.937 1 69.11 82 GLN A O 1
ATOM 652 N N . ALA A 1 83 ? -10.188 15.802 23.335 1 69.23 83 ALA A N 1
ATOM 653 C CA . ALA A 1 83 ? -11.023 16.2 24.465 1 69.23 83 ALA A CA 1
ATOM 654 C C . ALA A 1 83 ? -10.932 17.703 24.712 1 69.23 83 ALA A C 1
ATOM 656 O O . ALA A 1 83 ? -11.942 18.356 24.986 1 69.23 83 ALA A O 1
ATOM 657 N N . LEU A 1 84 ? -9.758 18.16 24.551 1 67.92 84 LEU A N 1
ATOM 658 C CA . LEU A 1 84 ? -9.536 19.584 24.78 1 67.92 84 LEU A CA 1
ATOM 659 C C . LEU A 1 84 ? -10.128 20.415 23.646 1 67.92 84 LEU A C 1
ATOM 661 O O . LEU A 1 84 ? -10.582 21.54 23.868 1 67.92 84 LEU A O 1
ATOM 665 N N . ALA A 1 85 ? -10.088 19.871 22.513 1 67.06 85 ALA A N 1
ATOM 666 C CA . ALA A 1 85 ? -10.6 20.56 21.331 1 67.06 85 ALA A CA 1
ATOM 667 C C . ALA A 1 85 ? -12.124 20.64 21.36 1 67.06 85 ALA A C 1
ATOM 669 O O . ALA A 1 85 ? -12.713 21.574 20.812 1 67.06 85 ALA A O 1
ATOM 670 N N . MET A 1 86 ? -12.699 19.675 21.88 1 65.44 86 MET A N 1
ATOM 671 C CA . MET A 1 86 ? -14.156 19.641 21.955 1 65.44 86 MET A CA 1
ATOM 672 C C . MET A 1 86 ? -14.692 20.866 22.69 1 65.44 86 MET A C 1
ATOM 674 O O . MET A 1 86 ? -15.783 21.35 22.385 1 65.44 86 MET A O 1
ATOM 678 N N . SER A 1 87 ? -13.839 21.47 23.446 1 62.8 87 SER A N 1
ATOM 679 C CA . SER A 1 87 ? -14.302 22.597 24.249 1 62.8 87 SER A CA 1
ATOM 680 C C . SER A 1 87 ? -14.146 23.913 23.495 1 62.8 87 SER A C 1
ATOM 682 O O . SER A 1 87 ? -14.834 24.891 23.794 1 62.8 87 SER A O 1
ATOM 684 N N . LYS A 1 88 ? -13.294 24.104 22.596 1 67.14 88 LYS A N 1
ATOM 685 C CA . LYS A 1 88 ? -12.973 25.401 22.006 1 67.14 88 LYS A CA 1
ATOM 686 C C . LYS A 1 88 ? -13.629 25.559 20.637 1 67.14 88 LYS A C 1
ATOM 688 O O . LYS A 1 88 ? -13.586 26.638 20.043 1 67.14 88 LYS A O 1
ATOM 693 N N . GLY A 1 89 ? -14.602 24.8 20.291 1 80.56 89 GLY A N 1
ATOM 694 C CA . GLY A 1 89 ? -15.111 24.89 18.932 1 80.56 89 GLY A CA 1
ATOM 695 C C . GLY A 1 89 ? -14.057 24.606 17.879 1 80.56 89 GLY A C 1
ATOM 696 O O . GLY A 1 89 ? -12.89 24.382 18.207 1 80.56 89 GLY A O 1
ATOM 697 N N . PHE A 1 90 ? -14.278 24.486 16.52 1 88.97 90 PHE A N 1
ATOM 698 C CA . PHE A 1 90 ? -13.374 24.205 15.411 1 88.97 90 PHE A CA 1
ATOM 699 C C . PHE A 1 90 ? -13.495 25.274 14.331 1 88.97 90 PHE A C 1
ATOM 701 O O . PHE A 1 90 ? -14.592 25.547 13.839 1 88.97 90 PHE A O 1
ATOM 708 N N . ASP A 1 91 ? -12.398 25.987 14.131 1 92.69 91 ASP A N 1
ATOM 709 C CA . ASP A 1 91 ? -12.307 26.925 13.017 1 92.69 91 ASP A CA 1
ATOM 710 C C . ASP A 1 91 ? -11.347 26.414 11.945 1 92.69 91 ASP A C 1
ATOM 712 O O . ASP A 1 91 ? -10.129 26.441 12.132 1 92.69 91 ASP A O 1
ATOM 716 N N . PRO A 1 92 ? -11.907 26.003 10.793 1 94.35 92 PRO A N 1
ATOM 717 C CA . PRO A 1 92 ? -11.056 25.435 9.744 1 94.35 92 PRO A CA 1
ATOM 718 C C . PRO A 1 92 ? -9.987 26.41 9.258 1 94.35 92 PRO A C 1
ATOM 720 O O . PRO A 1 92 ? -8.874 25.996 8.924 1 94.35 92 PRO A O 1
ATOM 723 N N . ALA A 1 93 ? -10.287 27.662 9.272 1 94.98 93 ALA A N 1
ATOM 724 C CA . ALA A 1 93 ? -9.397 28.666 8.694 1 94.98 93 ALA A CA 1
ATOM 725 C C . ALA A 1 93 ? -8.101 28.774 9.493 1 94.98 93 ALA A C 1
ATOM 727 O O . ALA A 1 93 ? -7.07 29.194 8.961 1 94.98 93 ALA A O 1
ATOM 728 N N . SER A 1 94 ? -8.162 28.346 10.734 1 92.55 94 SER A N 1
ATOM 729 C CA . SER A 1 94 ? -6.988 28.525 11.582 1 92.55 94 SER A CA 1
ATOM 730 C C . SER A 1 94 ? -6.513 27.195 12.156 1 92.55 94 SER A C 1
ATOM 732 O O . SER A 1 94 ? -5.53 27.149 12.899 1 92.55 94 SER A O 1
ATOM 734 N N . SER A 1 95 ? -7.096 26.119 11.763 1 92.33 95 SER A N 1
ATOM 735 C CA . SER A 1 95 ? -6.791 24.825 12.363 1 92.33 95 SER A CA 1
ATOM 736 C C . SER A 1 95 ? -5.521 24.225 11.77 1 92.33 95 SER A C 1
ATOM 738 O O . SER A 1 95 ? -5.3 24.3 10.559 1 92.33 95 SER A O 1
ATOM 740 N N . ASP A 1 96 ? -4.749 23.569 12.655 1 89.23 96 ASP A N 1
ATOM 741 C CA . ASP A 1 96 ? -3.572 22.816 12.232 1 89.23 96 ASP A CA 1
ATOM 742 C C . ASP A 1 96 ? -3.794 21.314 12.392 1 89.23 96 ASP A C 1
ATOM 744 O O . ASP A 1 96 ? -2.835 20.543 12.461 1 89.23 96 ASP A O 1
ATOM 748 N N . ARG A 1 97 ? -5.014 20.944 12.386 1 90.12 97 ARG A N 1
ATOM 749 C CA . ARG A 1 97 ? -5.401 19.557 12.624 1 90.12 97 ARG A CA 1
ATOM 750 C C . ARG A 1 97 ? -4.94 18.656 11.483 1 90.12 97 ARG A C 1
ATOM 752 O O . ARG A 1 97 ? -5.017 19.039 10.313 1 90.12 97 ARG A O 1
ATOM 759 N N . GLU A 1 98 ? -4.493 17.476 11.863 1 93.07 98 GLU A N 1
ATOM 760 C CA . GLU A 1 98 ? -4.227 16.427 10.883 1 93.07 98 GLU A CA 1
ATOM 761 C C . GLU A 1 98 ? -5.338 15.382 10.877 1 93.07 98 GLU A C 1
ATOM 763 O O . GLU A 1 98 ? -5.704 14.851 11.928 1 93.07 98 GLU A O 1
ATOM 768 N N . PHE A 1 99 ? -5.91 15.183 9.764 1 96.3 99 PHE A N 1
ATOM 769 C CA . PHE A 1 99 ? -6.9 14.123 9.612 1 96.3 99 PHE A CA 1
ATOM 770 C C . PHE A 1 99 ? -6.273 12.882 8.986 1 96.3 99 PHE A C 1
ATOM 772 O O . PHE A 1 99 ? -5.532 12.982 8.006 1 96.3 99 PHE A O 1
ATOM 779 N N . ARG A 1 100 ? -6.561 11.743 9.555 1 96.39 100 ARG A N 1
ATOM 780 C CA . ARG A 1 100 ? -6.023 10.459 9.116 1 96.39 100 ARG A CA 1
ATOM 781 C C . ARG A 1 100 ? -7.105 9.607 8.461 1 96.39 100 ARG A C 1
ATOM 783 O O . ARG A 1 100 ? -8.172 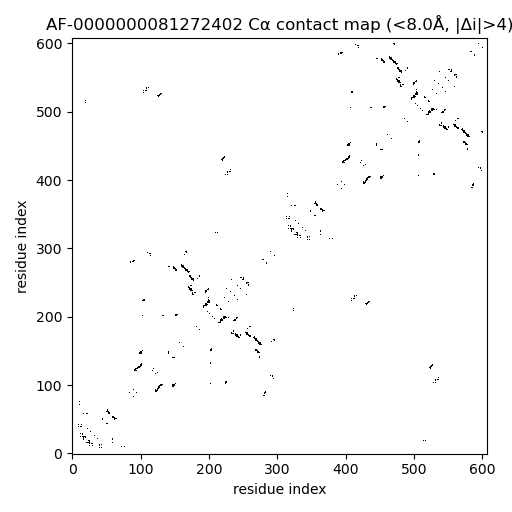9.395 9.041 1 96.39 100 ARG A O 1
ATOM 790 N N . MET A 1 101 ? -6.741 9.138 7.276 1 97 101 MET A N 1
ATOM 791 C CA . MET A 1 101 ? -7.767 8.399 6.545 1 97 101 MET A CA 1
ATOM 792 C C . MET A 1 101 ? -7.173 7.168 5.868 1 97 101 MET A C 1
ATOM 794 O O . MET A 1 101 ? -6.014 7.183 5.451 1 97 101 MET A O 1
ATOM 798 N N . HIS A 1 102 ? -7.984 6.122 5.803 1 96.47 102 HIS A N 1
ATOM 799 C CA . HIS A 1 102 ? -7.673 4.982 4.949 1 96.47 102 HIS A CA 1
ATOM 800 C C . HIS A 1 102 ? -8.276 5.155 3.558 1 96.47 102 HIS A C 1
ATOM 802 O O . HIS A 1 102 ? -9.487 5.341 3.421 1 96.47 102 HIS A O 1
ATOM 808 N N . LEU A 1 103 ? -7.435 5.079 2.536 1 95.55 103 LEU A N 1
ATOM 809 C CA . LEU A 1 103 ? -7.816 5.052 1.128 1 95.55 103 LEU A CA 1
ATOM 810 C C . LEU A 1 103 ? -7.008 4.007 0.366 1 95.55 103 LEU A C 1
ATOM 812 O O . LEU A 1 103 ? -5.807 3.853 0.601 1 95.55 103 LEU A O 1
ATOM 816 N N . THR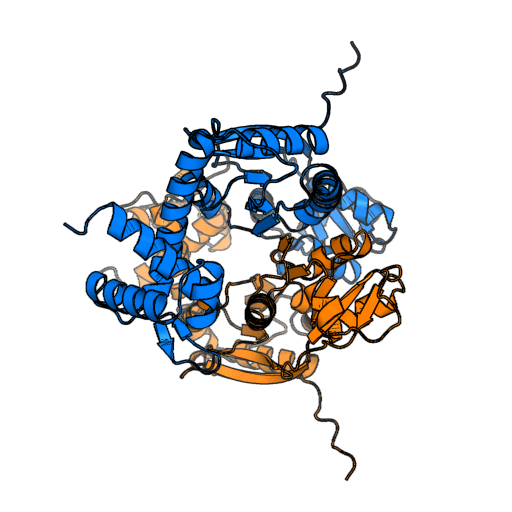 A 1 104 ? -7.722 3.282 -0.527 1 93.13 104 THR A N 1
ATOM 817 C CA . THR A 1 104 ? -6.96 2.54 -1.525 1 93.13 104 THR A CA 1
ATOM 818 C C . THR A 1 104 ? -6.254 3.493 -2.485 1 93.13 104 THR A C 1
ATOM 820 O O . THR A 1 104 ? -6.524 4.695 -2.485 1 93.13 104 THR A O 1
ATOM 823 N N . ASP A 1 105 ? -5.304 3.012 -3.279 1 92.78 105 ASP A N 1
ATOM 824 C CA . ASP A 1 105 ? -4.58 3.901 -4.182 1 92.78 105 ASP A CA 1
ATOM 825 C C . ASP A 1 105 ? -5.516 4.498 -5.231 1 92.78 105 ASP A C 1
ATOM 827 O O . ASP A 1 105 ? -5.379 5.666 -5.6 1 92.78 105 ASP A O 1
ATOM 831 N N . PHE A 1 106 ? -6.517 3.764 -5.64 1 90.95 106 PHE A N 1
ATOM 832 C CA . PHE A 1 106 ? -7.501 4.301 -6.572 1 90.95 106 PHE A CA 1
ATOM 833 C C . PHE A 1 106 ? -8.313 5.413 -5.92 1 90.95 106 PHE A C 1
ATOM 835 O O . PHE A 1 106 ? -8.553 6.456 -6.533 1 90.95 106 PHE A O 1
ATOM 842 N N . ALA A 1 107 ? -8.755 5.169 -4.693 1 93.35 107 ALA A N 1
ATOM 843 C CA . ALA A 1 107 ? -9.51 6.191 -3.973 1 93.35 107 ALA A CA 1
ATOM 844 C C . ALA A 1 107 ? -8.666 7.444 -3.754 1 93.35 107 ALA A C 1
ATOM 846 O O . ALA A 1 107 ? -9.187 8.561 -3.764 1 93.35 107 ALA A O 1
ATOM 847 N N . GLN A 1 108 ? -7.403 7.26 -3.535 1 95.16 108 GLN A N 1
ATOM 848 C CA . GLN A 1 108 ? -6.511 8.402 -3.363 1 95.16 108 GLN A CA 1
ATOM 849 C C . GLN A 1 108 ? -6.529 9.304 -4.595 1 95.16 108 GLN A C 1
ATOM 851 O O . GLN A 1 108 ? -6.678 10.522 -4.476 1 95.16 108 GLN A O 1
ATOM 856 N N . VAL A 1 109 ? -6.422 8.699 -5.74 1 92.64 109 VAL A N 1
ATOM 857 C CA . VAL A 1 109 ? -6.407 9.461 -6.984 1 92.64 109 VAL A CA 1
ATOM 858 C C . VAL A 1 109 ? -7.778 10.088 -7.224 1 92.64 109 VAL A C 1
ATOM 860 O O . VAL A 1 109 ? -7.876 11.212 -7.723 1 92.64 109 VAL A O 1
ATOM 863 N N . ALA A 1 110 ? -8.792 9.434 -6.829 1 90.52 110 ALA A N 1
ATOM 864 C CA . ALA A 1 110 ? -10.158 9.868 -7.111 1 90.52 110 ALA A CA 1
ATOM 865 C C . ALA A 1 110 ? -10.582 10.992 -6.17 1 90.52 110 ALA A C 1
ATOM 867 O O . ALA A 1 110 ? -11.342 11.882 -6.558 1 90.52 110 ALA A O 1
ATOM 868 N N . PHE A 1 111 ? -10.074 11.007 -4.927 1 93.44 111 PHE A N 1
ATOM 869 C CA . PHE A 1 111 ? -10.683 11.864 -3.916 1 93.44 111 PHE A CA 1
ATOM 870 C C . PHE A 1 111 ? -9.719 12.963 -3.486 1 93.44 111 PHE A C 1
ATOM 872 O O . PHE A 1 111 ? -10.134 14.097 -3.238 1 93.44 111 PHE A O 1
ATOM 879 N N . LEU A 1 112 ? -8.447 12.732 -3.45 1 95.82 112 LEU A N 1
ATOM 880 C CA . LEU A 1 112 ? -7.513 13.616 -2.762 1 95.82 112 LEU A CA 1
ATOM 881 C C . LEU A 1 112 ? -7.387 14.948 -3.494 1 95.82 112 LEU A C 1
ATOM 883 O O . LEU A 1 112 ? -7.334 16.006 -2.862 1 95.82 112 LEU A O 1
ATOM 887 N N . PRO A 1 113 ? -7.334 14.916 -4.83 1 94.33 113 PRO A N 1
ATOM 888 C CA . PRO A 1 113 ? -7.186 16.209 -5.502 1 94.33 113 PRO A CA 1
ATOM 889 C C . PRO A 1 113 ? -8.305 17.188 -5.152 1 94.33 113 PRO A C 1
ATOM 891 O O . PRO A 1 113 ? -8.035 18.338 -4.797 1 94.33 113 PRO A O 1
ATOM 894 N N . ALA A 1 114 ? -9.518 16.697 -5.188 1 95.21 114 ALA A N 1
ATOM 895 C CA . ALA A 1 114 ? -10.658 17.554 -4.875 1 95.21 114 ALA A CA 1
ATOM 896 C C . ALA A 1 114 ? -10.647 17.966 -3.405 1 95.21 114 ALA A C 1
ATOM 898 O O . ALA A 1 114 ? -10.945 19.115 -3.074 1 95.21 114 ALA A O 1
ATOM 899 N N . LEU A 1 115 ? -10.294 17.08 -2.546 1 96.96 115 LEU A N 1
ATOM 900 C CA . LEU A 1 115 ? -10.239 17.37 -1.117 1 96.96 115 LEU A CA 1
ATOM 901 C C . LEU A 1 115 ? -9.182 18.427 -0.817 1 96.96 115 LEU A C 1
ATOM 903 O O . LEU A 1 115 ? -9.448 19.39 -0.094 1 96.96 115 LEU A O 1
ATOM 907 N N . LEU A 1 116 ? -8.026 18.259 -1.386 1 96.65 116 LEU A N 1
ATOM 908 C CA . LEU A 1 116 ? -6.921 19.177 -1.131 1 96.65 116 LEU A CA 1
ATOM 909 C C . LEU A 1 116 ? -7.232 20.567 -1.675 1 96.65 116 LEU A C 1
ATOM 911 O O . LEU A 1 116 ? -6.868 21.574 -1.063 1 96.65 116 LEU A O 1
ATOM 915 N N . GLU A 1 117 ? -7.864 20.582 -2.802 1 95.43 117 GLU A N 1
ATOM 916 C CA . GLU A 1 117 ? -8.275 21.867 -3.359 1 95.43 117 GLU A CA 1
ATOM 917 C C . GLU A 1 117 ? -9.22 22.602 -2.413 1 95.43 117 GLU A C 1
ATOM 919 O O . GLU A 1 117 ? -9.05 23.796 -2.16 1 95.43 117 GLU A O 1
ATOM 924 N N . ARG A 1 118 ? -10.189 21.913 -1.904 1 96.9 118 ARG A N 1
ATOM 925 C CA . ARG A 1 118 ? -11.154 22.508 -0.985 1 96.9 118 ARG A CA 1
ATOM 926 C C . ARG A 1 118 ? -10.48 22.936 0.315 1 96.9 118 ARG A C 1
ATOM 928 O O . ARG A 1 118 ? -10.788 23.997 0.86 1 96.9 118 ARG A O 1
ATOM 935 N N . LEU A 1 119 ? -9.579 22.182 0.826 1 96.87 119 LEU A N 1
ATOM 936 C CA . LEU A 1 119 ? -8.882 22.491 2.07 1 96.87 119 LEU A CA 1
ATOM 937 C C . LEU A 1 119 ? -7.997 23.722 1.906 1 96.87 119 LEU A C 1
ATOM 939 O O . LEU A 1 119 ? -7.883 24.537 2.824 1 96.87 119 LEU A O 1
ATOM 943 N N . ARG A 1 120 ? -7.363 23.802 0.795 1 94.14 120 ARG A N 1
ATOM 944 C CA . ARG A 1 120 ? -6.532 24.972 0.53 1 94.14 120 ARG A CA 1
ATOM 945 C C . ARG A 1 120 ? -7.337 26.259 0.675 1 94.14 120 ARG A C 1
ATOM 947 O O . ARG A 1 120 ? -6.827 27.264 1.175 1 94.14 120 ARG A O 1
ATOM 954 N N . ALA A 1 121 ? -8.577 26.219 0.337 1 95.37 121 ALA A N 1
ATOM 955 C CA . ALA A 1 121 ? -9.451 27.389 0.367 1 95.37 121 ALA A CA 1
ATOM 956 C C . ALA A 1 121 ? -10.028 27.607 1.763 1 95.37 121 ALA A C 1
ATOM 958 O O . ALA A 1 121 ? -10.114 28.742 2.236 1 95.37 121 ALA A O 1
ATOM 959 N N . GLN A 1 122 ? -10.35 26.544 2.42 1 96.4 122 GLN A N 1
ATOM 960 C CA . GLN A 1 122 ? -11.155 26.664 3.632 1 96.4 122 GLN A CA 1
ATOM 961 C C . GLN A 1 122 ? -10.31 26.424 4.879 1 96.4 122 GLN A C 1
ATOM 963 O O . GLN A 1 122 ? -10.612 26.951 5.951 1 96.4 122 GLN A O 1
ATOM 968 N N . ALA A 1 123 ? -9.309 25.592 4.766 1 97.1 123 ALA A N 1
ATOM 969 C CA . ALA A 1 123 ? -8.503 25.152 5.903 1 97.1 123 ALA A CA 1
ATOM 970 C C . ALA A 1 123 ? -7.045 24.959 5.499 1 97.1 123 ALA A C 1
ATOM 972 O O . ALA A 1 123 ? -6.512 23.85 5.585 1 97.1 123 ALA A O 1
ATOM 973 N N . PRO A 1 124 ? -6.408 26.001 5.184 1 95.16 124 PRO A N 1
ATOM 974 C CA . PRO A 1 124 ? -5.109 25.934 4.511 1 95.16 124 PRO A CA 1
ATOM 975 C C . PRO A 1 124 ? -4.023 25.31 5.385 1 95.16 124 PRO A C 1
ATOM 977 O O . PRO A 1 124 ? -2.983 24.886 4.875 1 95.16 124 PRO A O 1
ATOM 980 N N . ARG A 1 125 ? -4.246 25.191 6.655 1 94.87 125 ARG A N 1
ATOM 981 C CA . ARG A 1 125 ? -3.198 24.667 7.524 1 94.87 125 ARG A CA 1
ATOM 982 C C . ARG A 1 125 ? -3.489 23.224 7.925 1 94.87 125 ARG A C 1
ATOM 984 O O . ARG A 1 125 ? -2.674 22.583 8.591 1 94.87 125 ARG A O 1
ATOM 991 N N . VAL A 1 126 ? -4.582 22.697 7.555 1 95.86 126 VAL A N 1
ATOM 992 C CA . VAL A 1 126 ? -4.959 21.317 7.845 1 95.86 126 VAL A CA 1
ATOM 993 C C . VAL A 1 126 ? -4.077 20.362 7.044 1 95.86 126 VAL A C 1
ATOM 995 O O . VAL A 1 126 ? -3.754 20.629 5.884 1 95.86 126 VAL A O 1
ATOM 998 N N . ALA A 1 127 ? -3.677 19.278 7.704 1 96.27 127 ALA A N 1
ATOM 999 C CA . ALA A 1 127 ? -2.875 18.25 7.046 1 96.27 127 ALA A CA 1
ATOM 1000 C C . ALA A 1 127 ? -3.664 16.952 6.895 1 96.27 127 ALA A C 1
ATOM 1002 O O . ALA A 1 127 ? -4.58 16.681 7.676 1 96.27 127 ALA A O 1
ATOM 1003 N N . ILE A 1 128 ? -3.314 16.188 5.862 1 97.73 128 ILE A N 1
ATOM 1004 C CA . ILE A 1 128 ? -3.948 14.902 5.597 1 97.73 128 ILE A CA 1
ATOM 1005 C C . ILE A 1 128 ? -2.903 13.79 5.649 1 97.73 128 ILE A C 1
ATOM 1007 O O . ILE A 1 128 ? -1.807 13.934 5.101 1 97.73 128 ILE A O 1
ATOM 1011 N N . ARG A 1 129 ? -3.2 12.755 6.354 1 97.08 129 ARG A N 1
ATOM 1012 C CA . ARG A 1 129 ? -2.4 11.535 6.349 1 97.08 129 ARG A CA 1
ATOM 1013 C C . ARG A 1 129 ? -3.217 10.346 5.853 1 97.08 129 ARG A C 1
ATOM 1015 O O . ARG A 1 129 ? -4.268 10.031 6.414 1 97.08 129 ARG A O 1
ATOM 1022 N N . VAL A 1 130 ? -2.678 9.765 4.818 1 97.63 130 VAL A N 1
ATOM 1023 C CA . VAL A 1 130 ? -3.383 8.64 4.212 1 97.63 130 VAL A CA 1
ATOM 1024 C C . VAL A 1 130 ? -2.612 7.347 4.471 1 97.63 130 VAL A C 1
ATOM 1026 O O . VAL A 1 130 ? -1.389 7.306 4.32 1 97.63 130 VAL A O 1
ATOM 1029 N N . GLU A 1 131 ? -3.339 6.376 4.858 1 94.35 131 GLU A N 1
ATOM 1030 C CA . GLU A 1 131 ? -2.823 5.018 4.997 1 94.35 131 GLU A CA 1
ATOM 1031 C C . GLU A 1 131 ? -3.666 4.024 4.203 1 94.35 131 GLU A C 1
ATOM 1033 O O . GLU A 1 131 ? -4.864 4.235 4.007 1 94.35 131 GLU A O 1
ATOM 1038 N N . ALA A 1 132 ? -3.032 3.059 3.689 1 92.92 132 ALA A N 1
ATOM 1039 C CA . ALA A 1 132 ? -3.712 1.914 3.09 1 92.92 132 ALA A CA 1
ATOM 1040 C C . ALA A 1 132 ? -3.586 0.677 3.975 1 92.92 132 ALA A C 1
ATOM 1042 O O . ALA A 1 132 ? -2.543 0.02 3.989 1 92.92 132 ALA A O 1
ATOM 1043 N N . LEU A 1 133 ? -4.675 0.35 4.671 1 90.79 133 LEU A N 1
ATOM 1044 C CA . LEU A 1 133 ? -4.651 -0.716 5.667 1 90.79 133 LEU A CA 1
ATOM 1045 C C . LEU A 1 133 ? -5.328 -1.974 5.133 1 90.79 133 LEU A C 1
ATOM 1047 O O . LEU A 1 133 ? -6.187 -1.895 4.251 1 90.79 133 LEU A O 1
ATOM 1051 N N . ALA A 1 134 ? -4.895 -3.086 5.684 1 85.78 134 ALA A N 1
ATOM 1052 C CA . ALA A 1 134 ? -5.665 -4.311 5.481 1 85.78 134 ALA A CA 1
ATOM 1053 C C . ALA A 1 134 ? -7.056 -4.193 6.096 1 85.78 134 ALA A C 1
ATOM 1055 O O . ALA A 1 134 ? -7.25 -3.465 7.073 1 85.78 134 ALA A O 1
ATOM 1056 N N . GLU A 1 135 ? -7.917 -4.914 5.542 1 84.66 135 GLU A N 1
ATOM 1057 C CA . GLU A 1 135 ? -9.311 -4.811 5.965 1 84.66 135 GLU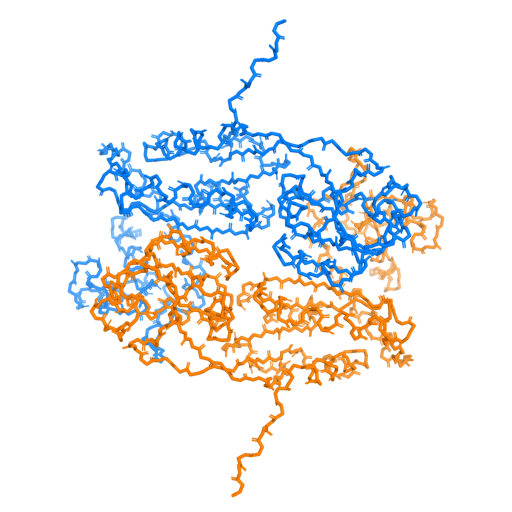 A CA 1
ATOM 1058 C C . GLU A 1 135 ? -9.449 -5.03 7.469 1 84.66 135 GLU A C 1
ATOM 1060 O O . GLU A 1 135 ? -10.161 -4.286 8.147 1 84.66 135 GLU A O 1
ATOM 1065 N N . GLU A 1 136 ? -8.752 -5.975 8.028 1 81.92 136 GLU A N 1
ATOM 1066 C CA . GLU A 1 136 ? -8.887 -6.366 9.428 1 81.92 136 GLU A CA 1
ATOM 1067 C C . GLU A 1 136 ? -8.319 -5.298 10.357 1 81.92 136 GLU A C 1
ATOM 1069 O O . GLU A 1 136 ? -8.625 -5.279 11.551 1 81.92 136 GLU A O 1
ATOM 1074 N N . ALA A 1 137 ? -7.529 -4.432 9.803 1 86.95 137 ALA A N 1
ATOM 1075 C CA . ALA A 1 137 ? -6.869 -3.425 10.629 1 86.95 137 ALA A CA 1
ATOM 1076 C C . ALA A 1 137 ? -7.682 -2.134 10.675 1 86.95 137 ALA A C 1
ATOM 1078 O O . ALA A 1 137 ? -7.426 -1.261 11.508 1 86.95 137 ALA A O 1
ATOM 1079 N N . ILE A 1 138 ? -8.664 -2.009 9.871 1 91.07 138 ILE A N 1
ATOM 1080 C CA . ILE A 1 138 ? -9.38 -0.748 9.713 1 91.07 138 ILE A CA 1
ATOM 1081 C C . ILE A 1 138 ? -10.216 -0.47 10.96 1 91.07 138 ILE A C 1
ATOM 1083 O O . ILE A 1 138 ? -10.126 0.611 11.547 1 91.07 138 ILE A O 1
ATOM 1087 N N . ARG A 1 139 ? -10.968 -1.449 11.411 1 88.4 139 ARG A N 1
ATOM 1088 C CA . ARG A 1 139 ? -11.861 -1.237 12.546 1 88.4 139 ARG A CA 1
ATOM 1089 C C . ARG A 1 139 ? -11.072 -0.916 13.811 1 88.4 139 ARG A C 1
ATOM 1091 O O . ARG A 1 139 ? -11.339 0.086 14.478 1 88.4 139 ARG A O 1
ATOM 1098 N N . PRO A 1 140 ? -10.091 -1.705 14.117 1 85.09 140 PRO A N 1
ATOM 1099 C CA . PRO A 1 140 ? -9.28 -1.356 15.286 1 85.09 140 PRO A CA 1
ATOM 1100 C C . PRO A 1 140 ? -8.665 0.038 15.184 1 85.09 140 PRO A C 1
ATOM 1102 O O . PRO A 1 140 ? -8.582 0.755 16.184 1 85.09 140 PRO A O 1
ATOM 1105 N N . ALA A 1 141 ? -8.253 0.42 14.009 1 89.9 141 ALA A N 1
ATOM 1106 C CA . ALA A 1 141 ? -7.636 1.73 13.824 1 89.9 141 ALA A CA 1
ATOM 1107 C C . ALA A 1 141 ? -8.643 2.85 14.068 1 89.9 141 ALA A C 1
ATOM 1109 O O . ALA A 1 141 ? -8.297 3.894 14.626 1 89.9 141 ALA A O 1
ATOM 1110 N N . LEU A 1 142 ? -9.862 2.652 13.681 1 90.38 142 LEU A N 1
ATOM 1111 C CA . LEU A 1 142 ? -10.925 3.614 13.95 1 90.38 142 LEU A CA 1
ATOM 1112 C C . LEU A 1 142 ? -11.226 3.688 15.444 1 90.38 142 LEU A C 1
ATOM 1114 O O . LEU A 1 142 ? -11.309 4.779 16.011 1 90.38 142 LEU A O 1
ATOM 1118 N N . ASP A 1 143 ? -11.298 2.552 16.021 1 84.42 143 ASP A N 1
ATOM 1119 C CA . ASP A 1 143 ? -11.649 2.465 17.435 1 84.42 143 ASP A CA 1
ATOM 1120 C C . ASP A 1 143 ? -10.58 3.119 18.307 1 84.42 143 ASP A C 1
ATOM 1122 O O . ASP A 1 143 ? -10.898 3.774 19.302 1 84.42 143 ASP A O 1
ATOM 1126 N N . GLU A 1 144 ? -9.382 2.924 17.855 1 80.66 144 GLU A N 1
ATOM 1127 C CA . GLU A 1 144 ? -8.252 3.407 18.643 1 80.66 144 GLU A CA 1
ATOM 1128 C C . GLU A 1 144 ? -7.938 4.865 18.32 1 80.66 144 GLU A C 1
ATOM 1130 O O . GLU A 1 144 ? -7.043 5.461 18.923 1 80.66 144 GLU A O 1
ATOM 1135 N N . GLY A 1 145 ? -8.592 5.376 17.328 1 82.37 145 GLY A N 1
ATOM 1136 C CA . GLY A 1 145 ? -8.373 6.769 16.975 1 82.37 145 GLY A CA 1
ATOM 1137 C C . GLY A 1 145 ? -7.148 6.979 16.106 1 82.37 145 GLY A C 1
ATOM 1138 O O . GLY A 1 145 ? -6.702 8.113 15.914 1 82.37 145 GLY A O 1
ATOM 1139 N N . ARG A 1 146 ? -6.612 5.927 15.617 1 87.05 146 ARG A N 1
ATOM 1140 C CA . ARG A 1 146 ? -5.483 6.018 14.697 1 87.05 146 ARG A CA 1
ATOM 1141 C C . ARG A 1 146 ? -5.94 6.459 13.311 1 87.05 146 ARG A C 1
ATOM 1143 O O . ARG A 1 146 ? -5.141 6.961 12.518 1 87.05 146 ARG A O 1
ATOM 1150 N N . LEU A 1 147 ? -7.224 6.241 13.142 1 92.82 147 LEU A N 1
ATOM 1151 C CA . LEU A 1 147 ? -7.889 6.68 11.92 1 92.82 147 LEU A CA 1
ATOM 1152 C C . LEU A 1 147 ? -9.122 7.518 12.243 1 92.82 147 LEU A C 1
ATOM 1154 O O . LEU A 1 147 ? -9.882 7.186 13.156 1 92.82 147 LEU A O 1
ATOM 1158 N N . ASP A 1 148 ? -9.212 8.561 11.511 1 94.56 148 ASP A N 1
ATOM 1159 C CA . ASP A 1 148 ? -10.43 9.356 11.637 1 94.56 148 ASP A CA 1
ATOM 1160 C C . ASP A 1 148 ? -11.52 8.845 10.697 1 94.56 148 ASP A C 1
ATOM 1162 O O . ASP A 1 148 ? -12.698 8.821 11.059 1 94.56 148 ASP A O 1
ATOM 1166 N N . PHE A 1 149 ? -11.06 8.489 9.475 1 95.92 149 PHE A N 1
ATOM 1167 C CA . PHE A 1 149 ? -12.015 8.084 8.45 1 95.92 149 PHE A CA 1
ATOM 1168 C C . PHE A 1 149 ? -11.482 6.901 7.651 1 95.92 149 PHE A C 1
ATOM 1170 O O . PHE A 1 149 ? -10.27 6.762 7.472 1 95.92 149 PHE A O 1
ATOM 1177 N N . ALA A 1 150 ? -12.372 6.082 7.195 1 95.41 150 ALA A N 1
ATOM 1178 C CA . ALA A 1 150 ? -12.057 5.043 6.218 1 95.41 150 ALA A CA 1
ATOM 1179 C C . ALA A 1 150 ? -13.014 5.098 5.031 1 95.41 150 ALA A C 1
ATOM 1181 O O . ALA A 1 150 ? -14.227 5.227 5.21 1 95.41 150 ALA A O 1
ATOM 1182 N N . PHE A 1 151 ? -12.387 5.051 3.869 1 93.19 151 PHE A N 1
ATOM 1183 C CA . PHE A 1 151 ? -13.168 5.015 2.638 1 93.19 151 PHE A CA 1
ATOM 1184 C C . PHE A 1 151 ? -13.121 3.629 2.007 1 93.19 151 PHE A C 1
ATOM 1186 O O . PHE A 1 151 ? -12.057 3.012 1.929 1 93.19 151 PHE A O 1
ATOM 1193 N N . GLY A 1 152 ? -14.274 3.174 1.604 1 88.07 152 GLY A N 1
ATOM 1194 C CA . GLY A 1 152 ? -14.219 1.955 0.812 1 88.07 152 GLY A CA 1
ATOM 1195 C C . GLY A 1 152 ? -15.405 1.038 1.047 1 88.07 152 GLY A C 1
ATOM 1196 O O . GLY A 1 152 ? -16.486 1.496 1.421 1 88.07 152 GLY A O 1
ATOM 1197 N N . ARG A 1 153 ? -15.13 -0.189 0.486 1 82.31 153 ARG A N 1
ATOM 1198 C CA . ARG A 1 153 ? -16.064 -1.289 0.703 1 82.31 153 ARG A CA 1
ATOM 1199 C C . ARG A 1 153 ? -15.702 -2.076 1.958 1 82.31 153 ARG A C 1
ATOM 1201 O O . ARG A 1 153 ? -14.574 -2.554 2.094 1 82.31 153 ARG A O 1
ATOM 1208 N N . MET A 1 154 ? -16.355 -1.845 3.05 1 70.16 154 MET A N 1
ATOM 1209 C CA . MET A 1 154 ? -16.03 -2.659 4.218 1 70.16 154 MET A CA 1
ATOM 1210 C C . MET A 1 154 ? -17.181 -3.597 4.564 1 70.16 154 MET A C 1
ATOM 1212 O O . MET A 1 154 ? -18.339 -3.177 4.608 1 70.16 154 MET A O 1
ATOM 1216 N N . SER A 1 155 ? -17.018 -4.755 4.335 1 59.07 155 SER A N 1
ATOM 1217 C CA . SER A 1 155 ? -18.057 -5.714 4.695 1 59.07 155 SER A CA 1
ATOM 1218 C C . SER A 1 155 ? -18.336 -5.69 6.194 1 59.07 155 SER A C 1
ATOM 1220 O O . SER A 1 155 ? -19.495 -5.669 6.615 1 59.07 155 SER A O 1
ATOM 1222 N N . LYS A 1 156 ? -17.311 -5.876 7.073 1 55.37 156 LYS A N 1
ATOM 1223 C CA . LYS A 1 156 ? -17.384 -6.215 8.491 1 55.37 156 LYS A CA 1
ATOM 1224 C C . LYS A 1 156 ? -17.307 -4.964 9.361 1 55.37 156 LYS A C 1
ATOM 1226 O O . LYS A 1 156 ? -17.533 -5.027 10.571 1 55.37 156 LYS A O 1
ATOM 1231 N N . ALA A 1 157 ? -16.892 -3.88 8.836 1 54.08 157 ALA A N 1
ATOM 1232 C CA . ALA A 1 157 ? -16.613 -2.747 9.714 1 54.08 157 ALA A CA 1
ATOM 1233 C C . ALA A 1 157 ? -17.898 -2.205 10.335 1 54.08 157 ALA A C 1
ATOM 1235 O O . ALA A 1 157 ? -17.861 -1.544 11.376 1 54.08 157 ALA A O 1
ATOM 1236 N N . ALA A 1 158 ? -19.065 -2.703 9.825 1 61.62 158 ALA A N 1
ATOM 1237 C CA . ALA A 1 158 ? -20.277 -1.978 10.197 1 61.62 158 ALA A CA 1
ATOM 1238 C C . ALA A 1 158 ? -20.828 -2.477 11.529 1 61.62 158 ALA A C 1
ATOM 1240 O O . ALA A 1 158 ? -21.944 -2.123 11.918 1 61.62 158 ALA A O 1
ATOM 1241 N N . GLY A 1 159 ? -19.814 -2.932 12.366 1 64.05 159 GLY A N 1
ATOM 1242 C CA . GLY A 1 159 ? -20.365 -3.349 13.646 1 64.05 159 GLY A CA 1
ATOM 1243 C C . GLY A 1 159 ? -20.726 -2.185 14.548 1 64.05 159 GLY A C 1
ATOM 1244 O O . GLY A 1 159 ? -20.673 -1.027 14.128 1 64.05 159 GLY A O 1
ATOM 1245 N N . HIS A 1 160 ? -21.15 -2.431 15.712 1 76.08 160 HIS A N 1
ATOM 1246 C CA . HIS A 1 160 ? -21.535 -1.433 16.703 1 76.08 160 HIS A CA 1
ATOM 1247 C C . HIS A 1 160 ? -20.422 -0.414 16.92 1 76.08 160 HIS A C 1
ATOM 1249 O O . HIS A 1 160 ? -19.239 -0.759 16.861 1 76.08 160 HIS A O 1
ATOM 1255 N N . GLY A 1 161 ? -20.792 0.912 16.872 1 87.28 161 GLY A N 1
ATOM 1256 C CA . GLY A 1 161 ? -19.853 1.969 17.212 1 87.28 161 GLY A CA 1
ATOM 1257 C C . GLY A 1 161 ? -19.179 2.582 15.999 1 87.28 161 GLY A C 1
ATOM 1258 O O . GLY A 1 161 ? -18.36 3.493 16.132 1 87.28 161 GLY A O 1
ATOM 1259 N N . VAL A 1 162 ? -19.587 2.093 14.884 1 89.58 162 VAL A N 1
ATOM 1260 C CA . VAL A 1 162 ? -19.01 2.646 13.663 1 89.58 162 VAL A CA 1
ATOM 1261 C C . VAL A 1 162 ? -20.092 3.364 12.859 1 89.58 162 VAL A C 1
ATOM 1263 O O . VAL A 1 162 ? -21.126 2.776 12.534 1 89.58 162 VAL A O 1
ATOM 1266 N N . GLY A 1 163 ? -19.886 4.648 12.661 1 91.82 163 GLY A N 1
ATOM 1267 C CA . GLY A 1 163 ? -20.733 5.389 11.74 1 91.82 163 GLY A CA 1
ATOM 1268 C C . GLY A 1 163 ? -20.441 5.082 10.283 1 91.82 163 GLY A C 1
ATOM 1269 O O . GLY A 1 163 ? -19.315 4.722 9.933 1 91.82 163 GLY A O 1
ATOM 1270 N N . ARG A 1 164 ? -21.491 5.245 9.496 1 91.97 164 ARG A N 1
ATOM 1271 C CA . ARG A 1 164 ? -21.374 4.942 8.074 1 91.97 164 ARG A CA 1
ATOM 1272 C C . ARG A 1 164 ? -22.223 5.895 7.239 1 91.97 164 ARG A C 1
ATOM 1274 O O . ARG A 1 164 ? -23.353 6.216 7.611 1 91.97 164 ARG A O 1
ATOM 1281 N N . ARG A 1 165 ? -21.675 6.289 6.146 1 91.76 165 ARG A N 1
ATOM 1282 C CA . ARG A 1 165 ? -22.403 7.06 5.144 1 91.76 165 ARG A CA 1
ATOM 1283 C C . ARG A 1 165 ? -22.086 6.567 3.736 1 91.76 165 ARG A C 1
ATOM 1285 O O . ARG A 1 165 ? -20.929 6.59 3.311 1 91.76 165 ARG A O 1
ATOM 1292 N N . ALA A 1 166 ? -23.15 6.185 3.078 1 91.57 166 ALA A N 1
ATOM 1293 C CA . ALA A 1 166 ? -22.969 5.743 1.698 1 91.57 166 ALA A CA 1
ATOM 1294 C C . ALA A 1 166 ? -22.648 6.921 0.783 1 91.57 166 ALA A C 1
ATOM 1296 O O . ALA A 1 166 ? -23.303 7.964 0.851 1 91.57 166 ALA A O 1
ATOM 1297 N N . LEU A 1 167 ? -21.666 6.75 0.006 1 92.77 167 LEU A N 1
ATOM 1298 C CA . LEU A 1 167 ? -21.275 7.806 -0.922 1 92.77 167 LEU A CA 1
ATOM 1299 C C . LEU A 1 167 ? -21.787 7.512 -2.328 1 92.77 167 LEU A C 1
ATOM 1301 O O . LEU A 1 167 ? -22.462 8.347 -2.935 1 92.77 167 LEU A O 1
ATOM 1305 N N . PHE A 1 168 ? -21.492 6.312 -2.854 1 91.58 168 PHE A N 1
ATOM 1306 C CA . PHE A 1 168 ? -21.967 5.903 -4.17 1 91.58 168 PHE A CA 1
ATOM 1307 C C . PHE A 1 168 ? -21.888 4.389 -4.328 1 91.58 168 PHE A C 1
ATOM 1309 O O . PHE A 1 168 ? -21.315 3.701 -3.482 1 91.58 168 PHE A O 1
ATOM 1316 N N . LYS A 1 169 ? -22.485 3.925 -5.387 1 92.82 169 LYS A N 1
ATOM 1317 C CA . LYS A 1 169 ? -22.463 2.509 -5.743 1 92.82 169 LYS A CA 1
ATOM 1318 C C . LYS A 1 169 ? -21.548 2.258 -6.939 1 92.82 169 LYS A C 1
ATOM 1320 O O . LYS A 1 169 ? -21.424 3.108 -7.822 1 92.82 169 LYS A O 1
ATOM 1325 N N . ASP A 1 170 ? -20.963 1.145 -6.883 1 92.83 170 ASP A N 1
ATOM 1326 C CA . ASP A 1 170 ? -20.098 0.744 -7.989 1 92.83 170 ASP A CA 1
ATOM 1327 C C . ASP A 1 170 ? -20.228 -0.751 -8.273 1 92.83 170 ASP A C 1
ATOM 1329 O O . ASP A 1 170 ? -20.969 -1.457 -7.586 1 92.83 170 ASP A O 1
ATOM 1333 N N . ARG A 1 171 ? -19.718 -1.171 -9.35 1 95.73 171 ARG A N 1
ATOM 1334 C CA . ARG A 1 171 ? -19.66 -2.571 -9.756 1 95.73 171 ARG A CA 1
ATOM 1335 C C . ARG A 1 171 ? -18.259 -2.948 -10.226 1 95.73 171 ARG A C 1
ATOM 1337 O O . ARG A 1 171 ? -17.352 -2.113 -10.223 1 95.73 171 ARG A O 1
ATOM 1344 N N . TYR A 1 172 ? -18.104 -4.247 -10.49 1 96.48 172 TYR A N 1
ATOM 1345 C CA . TYR A 1 172 ? -16.826 -4.708 -11.02 1 96.48 172 TYR A CA 1
ATOM 1346 C C . TYR A 1 172 ? -16.896 -4.891 -12.531 1 96.48 172 TYR A C 1
ATOM 1348 O O . TYR A 1 172 ? -17.97 -5.142 -13.083 1 96.48 172 TYR A O 1
ATOM 1356 N N . ALA A 1 173 ? -15.822 -4.758 -13.133 1 96.72 173 ALA A N 1
ATOM 1357 C CA . ALA A 1 173 ? -15.658 -4.998 -14.565 1 96.72 173 ALA A CA 1
ATOM 1358 C C . ALA A 1 173 ? -14.32 -5.671 -14.858 1 96.72 173 ALA A C 1
ATOM 1360 O O . ALA A 1 173 ? -13.416 -5.661 -14.02 1 96.72 173 ALA A O 1
ATOM 1361 N N . VAL A 1 174 ? -14.294 -6.25 -16.007 1 97.3 174 VAL A N 1
ATOM 1362 C CA . VAL A 1 174 ? -13.049 -6.843 -16.485 1 97.3 174 VAL A CA 1
ATOM 1363 C C . VAL A 1 174 ? -12.299 -5.839 -17.357 1 97.3 174 VAL A C 1
ATOM 1365 O O . VAL A 1 174 ? -12.901 -5.164 -18.196 1 97.3 174 VAL A O 1
ATOM 1368 N N . LEU A 1 175 ? -11.042 -5.701 -17.11 1 97.4 175 LEU A N 1
ATOM 1369 C CA . LEU A 1 175 ? -10.18 -4.851 -17.924 1 97.4 175 LEU A CA 1
ATOM 1370 C C . LEU A 1 175 ? -9.129 -5.681 -18.653 1 97.4 175 LEU A C 1
ATOM 1372 O O . LEU A 1 175 ? -8.533 -6.588 -18.068 1 97.4 175 LEU A O 1
ATOM 1376 N N . MET A 1 176 ? -8.91 -5.443 -19.883 1 97.78 176 MET A N 1
ATOM 1377 C CA . MET A 1 176 ? -7.875 -6.045 -20.719 1 97.78 176 MET A CA 1
ATOM 1378 C C . MET A 1 176 ? -7.288 -5.018 -21.682 1 97.78 176 MET A C 1
ATOM 1380 O O . MET A 1 176 ? -7.846 -3.933 -21.855 1 97.78 176 MET A O 1
ATOM 1384 N N . ARG A 1 177 ? -6.126 -5.293 -22.192 1 97.39 177 ARG A N 1
ATOM 1385 C CA . ARG A 1 177 ? -5.568 -4.351 -23.157 1 97.39 177 ARG A CA 1
ATOM 1386 C C . ARG A 1 177 ? -6.453 -4.248 -24.395 1 97.39 177 ARG A C 1
ATOM 1388 O O . ARG A 1 177 ? -7.184 -5.185 -24.722 1 97.39 177 ARG A O 1
ATOM 1395 N N . ALA A 1 178 ? -6.357 -3.176 -25.159 1 96.32 178 ALA A N 1
ATOM 1396 C CA . ALA A 1 178 ? -7.186 -2.931 -26.337 1 96.32 178 ALA A CA 1
ATOM 1397 C C . ALA A 1 178 ? -6.961 -4.004 -27.398 1 96.32 178 ALA A C 1
ATOM 1399 O O . ALA A 1 178 ? -7.896 -4.397 -28.101 1 96.32 178 ALA A O 1
ATOM 1400 N N . GLY A 1 179 ? -5.743 -4.54 -27.532 1 95.54 179 GLY A N 1
ATOM 1401 C CA . GLY A 1 179 ? -5.393 -5.518 -28.549 1 95.54 179 GLY A CA 1
ATOM 1402 C C . GLY A 1 179 ? -5.541 -6.951 -28.075 1 95.54 179 GLY A C 1
ATOM 1403 O O . GLY A 1 179 ? -5.025 -7.876 -28.706 1 95.54 179 GLY A O 1
ATOM 1404 N N . HIS A 1 180 ? -6.146 -7.126 -26.974 1 96.18 180 HIS A N 1
ATOM 1405 C CA . HIS A 1 180 ? -6.354 -8.473 -26.454 1 96.18 180 HIS A CA 1
ATOM 1406 C C . HIS A 1 180 ? -7.149 -9.326 -27.437 1 96.18 180 HIS A C 1
ATOM 1408 O O . HIS A 1 180 ? -8.105 -8.845 -28.051 1 96.18 180 HIS A O 1
ATOM 1414 N N . PRO A 1 181 ? -6.847 -10.6 -27.49 1 94.25 181 PRO A N 1
ATOM 1415 C CA . PRO A 1 181 ? -7.549 -11.483 -28.425 1 94.25 181 PRO A CA 1
ATOM 1416 C C . PRO A 1 181 ? -9.056 -11.519 -28.182 1 94.25 181 PRO A C 1
ATOM 1418 O O . PRO A 1 181 ? -9.83 -11.743 -29.117 1 94.25 181 PRO A O 1
ATOM 1421 N N . LEU A 1 182 ? -9.424 -11.249 -27.025 1 94.38 182 LEU A N 1
ATOM 1422 C CA . LEU A 1 182 ? -10.835 -11.352 -26.671 1 94.38 182 LEU A CA 1
ATOM 1423 C C . LEU A 1 182 ? -11.474 -9.97 -26.576 1 94.38 182 LEU A C 1
ATOM 1425 O O . LEU A 1 182 ? -12.612 -9.837 -26.119 1 94.38 182 LEU A O 1
ATOM 1429 N N . ALA A 1 183 ? -10.674 -9.03 -27.03 1 91 183 ALA A N 1
ATOM 1430 C CA . ALA A 1 183 ? -11.186 -7.664 -26.947 1 91 183 ALA A CA 1
ATOM 1431 C C . ALA A 1 183 ? -12.344 -7.452 -27.917 1 91 183 ALA A C 1
ATOM 1433 O O . ALA A 1 183 ? -12.369 -8.037 -29.002 1 91 183 ALA A O 1
ATOM 1434 N N . GLY A 1 184 ? -13.42 -6.733 -27.593 1 83.14 184 GLY A N 1
ATOM 1435 C CA . GLY A 1 184 ? -14.472 -6.328 -28.512 1 83.14 184 GLY A CA 1
ATOM 1436 C C . GLY A 1 184 ? -15.649 -7.285 -28.531 1 83.14 184 GLY A C 1
ATOM 1437 O O . GLY A 1 184 ? -16.617 -7.072 -29.265 1 83.14 184 GLY A O 1
ATOM 1438 N N . GLN A 1 185 ? -15.458 -8.395 -27.942 1 84.11 185 GLN A N 1
ATOM 1439 C CA . GLN A 1 185 ? -16.578 -9.326 -27.866 1 84.11 185 GLN A CA 1
ATOM 1440 C C . GLN A 1 185 ? -17.04 -9.514 -26.423 1 84.11 185 GLN A C 1
ATOM 1442 O O . GLN A 1 185 ? -16.358 -9.089 -25.488 1 84.11 185 GLN A O 1
ATOM 1447 N N . ALA A 1 186 ? -18.266 -10.135 -26.41 1 89.98 186 ALA A N 1
ATOM 1448 C CA . ALA A 1 186 ? -18.736 -10.503 -25.077 1 89.98 186 ALA A CA 1
ATOM 1449 C C . ALA A 1 186 ? -17.864 -11.598 -24.471 1 89.98 186 ALA A C 1
ATOM 1451 O O . ALA A 1 186 ? -17.5 -12.559 -25.153 1 89.98 186 ALA A O 1
ATOM 1452 N N . LEU A 1 187 ? -17.456 -11.376 -23.308 1 93.29 187 LEU A N 1
ATOM 1453 C CA . LEU A 1 187 ? -16.581 -12.317 -22.617 1 93.29 187 LEU A CA 1
ATOM 1454 C C . LEU A 1 187 ? -17.378 -13.488 -22.054 1 93.29 187 LEU A C 1
ATOM 1456 O O . LEU A 1 187 ? -18.256 -13.297 -21.209 1 93.29 187 LEU A O 1
ATOM 1460 N N . SER A 1 188 ? -17.147 -14.701 -22.502 1 94.76 188 SER A N 1
ATOM 1461 C CA . SER A 1 188 ? -17.806 -15.887 -21.964 1 94.76 188 SER A CA 1
ATOM 1462 C C . SER A 1 188 ? -17.13 -16.362 -20.683 1 94.76 188 SER A C 1
ATOM 1464 O O . SER A 1 188 ? -15.966 -16.043 -20.434 1 94.76 188 SER A O 1
ATOM 1466 N N . ARG A 1 189 ? -17.907 -17.127 -19.952 1 94.52 189 ARG A N 1
ATOM 1467 C CA . ARG A 1 189 ? -17.352 -17.713 -18.736 1 94.52 189 ARG A CA 1
ATOM 1468 C C . ARG A 1 189 ? -16.152 -18.599 -19.053 1 94.52 189 ARG A C 1
ATOM 1470 O O . ARG A 1 189 ? -15.145 -18.566 -18.344 1 94.52 189 ARG A O 1
ATOM 1477 N N . LYS A 1 190 ? -16.263 -19.369 -20.088 1 94.91 190 LYS A N 1
ATOM 1478 C CA . LYS A 1 190 ? -15.203 -20.283 -20.505 1 94.91 190 LYS A CA 1
ATOM 1479 C C . LYS A 1 190 ? -13.936 -19.521 -20.883 1 94.91 190 LYS A C 1
ATOM 1481 O O . LYS A 1 190 ? -12.841 -19.867 -20.437 1 94.91 190 LYS A O 1
ATOM 1486 N N . ASP A 1 191 ? -14.144 -18.465 -21.696 1 94.16 191 ASP A N 1
ATOM 1487 C CA . ASP A 1 191 ? -13.003 -17.659 -22.119 1 94.16 191 ASP A CA 1
ATOM 1488 C C . ASP A 1 191 ? -12.344 -16.971 -20.925 1 94.16 191 ASP A C 1
ATOM 1490 O O . ASP A 1 191 ? -11.117 -16.888 -20.85 1 94.16 191 ASP A O 1
ATOM 1494 N N . PHE A 1 192 ? -13.162 -16.563 -20.039 1 94.53 192 PHE A N 1
ATOM 1495 C CA . PHE A 1 192 ? -12.681 -15.861 -18.855 1 94.53 192 PHE A CA 1
ATOM 1496 C C . PHE A 1 192 ? -11.854 -16.79 -17.973 1 94.53 192 PHE A C 1
ATOM 1498 O O . PHE A 1 192 ? -10.755 -16.432 -17.545 1 94.53 192 PHE A O 1
ATOM 1505 N N . VAL A 1 193 ? -12.306 -17.959 -17.77 1 93.87 193 VAL A N 1
ATOM 1506 C CA . VAL A 1 193 ? -11.645 -18.921 -16.895 1 93.87 193 VAL A CA 1
ATOM 1507 C C . VAL A 1 193 ? -10.342 -19.393 -17.536 1 93.87 193 VAL A C 1
ATOM 1509 O O . VAL A 1 193 ? -9.36 -19.658 -16.839 1 93.87 193 VAL A O 1
ATOM 1512 N N . ALA A 1 194 ? -10.336 -19.435 -18.835 1 93.57 194 ALA A N 1
ATOM 1513 C CA . ALA A 1 194 ? -9.158 -19.899 -19.564 1 93.57 194 ALA A CA 1
ATOM 1514 C C . ALA A 1 194 ? -8.069 -18.831 -19.585 1 93.57 194 ALA A C 1
ATOM 1516 O O . ALA A 1 194 ? -6.911 -19.122 -19.891 1 93.57 194 ALA A O 1
ATOM 1517 N N . SER A 1 195 ? -8.482 -17.609 -19.28 1 93.24 195 SER A N 1
ATOM 1518 C CA . SER A 1 195 ? -7.536 -16.498 -19.311 1 93.24 195 SER A CA 1
ATOM 1519 C C . SER A 1 195 ? -6.764 -16.392 -18 1 93.24 195 SER A C 1
ATOM 1521 O O . SER A 1 195 ? -7.257 -16.804 -16.948 1 93.24 195 SER A O 1
ATOM 1523 N N . GLU A 1 196 ? -5.548 -15.858 -18.101 1 95.29 196 GLU A N 1
ATOM 1524 C CA . GLU A 1 196 ? -4.751 -15.595 -16.906 1 95.29 196 GLU A CA 1
ATOM 1525 C C . GLU A 1 196 ? -5.145 -14.271 -16.259 1 95.29 196 GLU A C 1
ATOM 1527 O O . GLU A 1 196 ? -5.375 -13.279 -16.954 1 95.29 196 GLU A O 1
ATOM 1532 N N . GLN A 1 197 ? -5.193 -14.352 -14.956 1 97.03 197 GLN A N 1
ATOM 1533 C CA . GLN A 1 197 ? -5.75 -13.221 -14.221 1 97.03 197 GLN A CA 1
ATOM 1534 C C . GLN A 1 197 ? -4.676 -12.521 -13.394 1 97.03 197 GLN A C 1
ATOM 1536 O O . GLN A 1 197 ? -3.758 -13.167 -12.884 1 97.03 197 GLN A O 1
ATOM 1541 N N . VAL A 1 198 ? -4.836 -11.21 -13.314 1 98 198 VAL A N 1
ATOM 1542 C CA . VAL A 1 198 ? -4.203 -10.43 -12.256 1 98 198 VAL A CA 1
ATOM 1543 C C . VAL A 1 198 ? -5.208 -10.163 -11.138 1 98 198 VAL A C 1
ATOM 1545 O O . VAL A 1 198 ? -6.369 -9.841 -11.402 1 98 198 VAL A O 1
ATOM 1548 N N . LEU A 1 199 ? -4.776 -10.377 -9.964 1 97.59 199 LEU A N 1
ATOM 1549 C CA . LEU A 1 199 ? -5.618 -10.082 -8.81 1 97.59 199 LEU A CA 1
ATOM 1550 C C . LEU A 1 199 ? -5.058 -8.907 -8.015 1 97.59 199 LEU A C 1
ATOM 1552 O O . LEU A 1 199 ? -3.892 -8.923 -7.614 1 97.59 199 LEU A O 1
ATOM 1556 N N . VAL A 1 200 ? -5.881 -7.939 -7.826 1 96.56 200 VAL A N 1
ATOM 1557 C CA . VAL A 1 200 ? -5.515 -6.83 -6.952 1 96.56 200 VAL A CA 1
ATOM 1558 C C . VAL A 1 200 ? -5.918 -7.15 -5.514 1 96.56 200 VAL A C 1
ATOM 1560 O O . VAL A 1 200 ? -7.103 -7.315 -5.217 1 96.56 200 VAL A O 1
ATOM 1563 N N . CYS A 1 201 ? -4.917 -7.188 -4.687 1 93.08 201 CYS A N 1
ATOM 1564 C CA . CYS A 1 201 ? -5.136 -7.525 -3.285 1 93.08 201 CYS A CA 1
ATOM 1565 C C . CYS A 1 201 ? -5.217 -6.267 -2.428 1 93.08 201 CYS A C 1
ATOM 1567 O O . CYS A 1 201 ? -4.204 -5.802 -1.903 1 93.08 201 CYS A O 1
ATOM 1569 N N . THR A 1 202 ? -6.286 -5.707 -2.311 1 89.94 202 THR A N 1
ATOM 1570 C CA . THR A 1 202 ? -6.5 -4.518 -1.493 1 89.94 202 THR A CA 1
ATOM 1571 C C . THR A 1 202 ? -7.759 -4.665 -0.644 1 89.94 202 THR A C 1
ATOM 1573 O O . THR A 1 202 ? -8.615 -5.503 -0.933 1 89.94 202 THR A O 1
ATOM 1576 N N . SER A 1 203 ? -7.841 -3.883 0.395 1 87.44 203 SER A N 1
ATOM 1577 C CA . SER A 1 203 ? -8.945 -3.974 1.346 1 87.44 203 SER A CA 1
ATOM 1578 C C . SER A 1 203 ? -10.288 -3.762 0.655 1 87.44 203 SER A C 1
ATOM 1580 O O . SER A 1 203 ? -10.411 -2.907 -0.224 1 87.44 203 SER A O 1
ATOM 1582 N N . GLY A 1 204 ? -11.223 -4.599 1.022 1 86.32 204 GLY A N 1
ATOM 1583 C CA . GLY A 1 204 ? -12.591 -4.406 0.57 1 86.32 204 GLY A CA 1
ATOM 1584 C C . GLY A 1 204 ? -12.905 -5.151 -0.714 1 86.32 204 GLY A C 1
ATOM 1585 O O . GLY A 1 204 ? -14.045 -5.137 -1.183 1 86.32 204 GLY A O 1
ATOM 1586 N N . HIS A 1 205 ? -11.912 -5.857 -1.259 1 87.51 205 HIS A N 1
ATOM 1587 C CA . HIS A 1 205 ? -12.157 -6.471 -2.559 1 87.51 205 HIS A CA 1
ATOM 1588 C C . HIS A 1 205 ? -11.844 -7.964 -2.532 1 87.51 205 HIS A C 1
ATOM 1590 O O . HIS A 1 205 ? -11.517 -8.553 -3.564 1 87.51 205 HIS A O 1
ATOM 1596 N N . GLN A 1 206 ? -11.961 -8.535 -1.431 1 85.08 206 GLN A N 1
ATOM 1597 C CA . GLN A 1 206 ? -11.661 -9.95 -1.238 1 85.08 206 GLN A CA 1
ATOM 1598 C C . GLN A 1 206 ? -12.627 -10.83 -2.027 1 85.08 206 GLN A C 1
ATOM 1600 O O . GLN A 1 206 ? -12.285 -11.953 -2.403 1 85.08 206 GLN A O 1
ATOM 1605 N N . ALA A 1 207 ? -13.806 -10.299 -2.319 1 87.03 207 ALA A N 1
ATOM 1606 C CA . ALA A 1 207 ? -14.826 -11.055 -3.04 1 87.03 207 ALA A CA 1
ATOM 1607 C C . ALA A 1 207 ? -14.341 -11.436 -4.436 1 87.03 207 ALA A C 1
ATOM 1609 O O . ALA A 1 207 ? -14.745 -12.466 -4.981 1 87.03 207 ALA A O 1
ATOM 1610 N N . VAL A 1 208 ? -13.497 -10.648 -4.972 1 93.12 208 VAL A N 1
ATOM 1611 C CA . VAL A 1 208 ? -12.975 -10.927 -6.306 1 93.12 208 VAL A CA 1
ATOM 1612 C C . VAL A 1 208 ? -12.116 -12.189 -6.272 1 93.12 208 VAL A C 1
ATOM 1614 O O . VAL A 1 208 ? -12.237 -13.054 -7.143 1 93.12 208 VAL A O 1
ATOM 1617 N N . GLU A 1 209 ? -11.296 -12.235 -5.237 1 89.49 209 GLU A N 1
ATOM 1618 C CA . GLU A 1 209 ? -10.466 -13.427 -5.099 1 89.49 209 GLU A CA 1
ATOM 1619 C C . GLU A 1 209 ? -11.322 -14.679 -4.924 1 89.49 209 GLU A C 1
ATOM 1621 O O . GLU A 1 209 ? -11.077 -15.7 -5.568 1 89.49 209 GLU A O 1
ATOM 1626 N N . ASP A 1 210 ? -12.281 -14.537 -4.111 1 84.71 210 ASP A N 1
ATOM 1627 C CA . ASP A 1 210 ? -13.177 -15.661 -3.858 1 84.71 210 ASP A CA 1
ATOM 1628 C C . ASP A 1 210 ? -13.833 -16.143 -5.151 1 84.71 210 ASP A C 1
ATOM 1630 O O . ASP A 1 210 ? -13.915 -17.347 -5.4 1 84.71 210 ASP A O 1
ATOM 1634 N N . MET A 1 211 ? -14.262 -15.236 -5.871 1 90.05 211 MET A N 1
ATOM 1635 C CA . MET A 1 211 ? -14.939 -15.55 -7.125 1 90.05 211 MET A CA 1
ATOM 1636 C C . MET A 1 211 ? -13.984 -16.223 -8.106 1 90.05 211 MET A C 1
ATOM 1638 O O . MET A 1 211 ? -14.332 -17.229 -8.726 1 90.05 211 MET A O 1
ATOM 1642 N N . LEU A 1 212 ? -12.796 -15.749 -8.256 1 92.64 212 LEU A N 1
ATOM 1643 C CA . LEU A 1 212 ? -11.814 -16.306 -9.179 1 92.64 212 LEU A CA 1
ATOM 1644 C C . LEU A 1 212 ? -11.446 -17.733 -8.786 1 92.64 212 LEU A C 1
ATOM 1646 O O . LEU A 1 212 ? -11.366 -18.616 -9.643 1 92.64 212 LEU A O 1
ATOM 1650 N N . VAL A 1 213 ? -11.267 -17.891 -7.501 1 84.88 213 VAL A N 1
ATOM 1651 C CA . VAL A 1 213 ? -10.909 -19.209 -6.989 1 84.88 213 VAL A CA 1
ATOM 1652 C C . VAL A 1 213 ? -12.055 -20.188 -7.235 1 84.88 213 VAL A C 1
ATOM 1654 O O . VAL A 1 213 ? -11.834 -21.307 -7.705 1 84.88 213 VAL A O 1
ATOM 1657 N N . LYS A 1 214 ? -13.233 -19.754 -7.01 1 84.08 214 LYS A N 1
ATOM 1658 C CA . LYS A 1 214 ? -14.415 -20.587 -7.209 1 84.08 214 LYS A CA 1
ATOM 1659 C C . LYS A 1 214 ? -14.568 -20.985 -8.674 1 84.08 214 LYS A C 1
ATOM 1661 O O . LYS A 1 214 ? -15.008 -22.096 -8.979 1 84.08 214 LYS A O 1
ATOM 1666 N N . MET A 1 215 ? -14.186 -20.14 -9.506 1 88.91 215 MET A N 1
ATOM 1667 C CA . MET A 1 215 ? -14.33 -20.385 -10.939 1 88.91 215 MET A CA 1
ATOM 1668 C C . MET A 1 215 ? -13.177 -21.234 -11.464 1 88.91 215 MET A C 1
ATOM 1670 O O . MET A 1 215 ? -13.233 -21.74 -12.586 1 88.91 215 MET A O 1
ATOM 1674 N N . GLY A 1 216 ? -12.16 -21.344 -10.662 1 88.23 216 GLY A N 1
ATOM 1675 C CA . GLY A 1 216 ? -10.993 -22.094 -11.097 1 88.23 216 GLY A CA 1
ATOM 1676 C C . GLY A 1 216 ? -10.103 -21.315 -12.047 1 88.23 216 GLY A C 1
ATOM 1677 O O . GLY A 1 216 ? -9.392 -21.905 -12.863 1 88.23 216 GLY A O 1
ATOM 1678 N N . ALA A 1 217 ? -10.225 -20.004 -12.01 1 91.1 217 ALA A N 1
ATOM 1679 C CA . ALA A 1 217 ? -9.384 -19.165 -12.86 1 91.1 217 ALA A CA 1
ATOM 1680 C C . ALA A 1 217 ? -7.945 -19.141 -12.354 1 91.1 217 ALA A C 1
ATOM 1682 O O . ALA A 1 217 ? -7.705 -19.177 -11.145 1 91.1 217 ALA A O 1
ATOM 1683 N N . ARG A 1 218 ? -7.05 -19.066 -13.244 1 91.86 218 ARG A N 1
ATOM 1684 C CA . ARG A 1 218 ? -5.641 -19.011 -12.87 1 91.86 218 ARG A CA 1
ATOM 1685 C C . ARG A 1 218 ? -5.213 -17.581 -12.557 1 91.86 218 ARG A C 1
ATOM 1687 O O . ARG A 1 218 ? -5.378 -16.682 -13.385 1 91.86 218 ARG A O 1
ATOM 1694 N N . ILE A 1 219 ? -4.646 -17.419 -11.444 1 95.44 219 ILE A N 1
ATOM 1695 C CA . ILE A 1 219 ? -4.106 -16.126 -11.038 1 95.44 219 ILE A CA 1
ATOM 1696 C C . ILE A 1 219 ? -2.592 -16.115 -11.234 1 95.44 219 ILE A C 1
ATOM 1698 O O . ILE A 1 219 ? -1.859 -16.77 -10.49 1 95.44 219 ILE A O 1
ATOM 1702 N N . ALA A 1 220 ? -2.145 -15.358 -12.202 1 96.77 220 ALA A N 1
ATOM 1703 C CA . ALA A 1 220 ? -0.73 -15.332 -12.561 1 96.77 220 ALA A CA 1
ATOM 1704 C C . ALA A 1 220 ? 0.03 -14.309 -11.722 1 96.77 220 ALA A C 1
ATOM 1706 O O . ALA A 1 220 ? 1.241 -14.436 -11.522 1 96.77 220 ALA A O 1
ATOM 1707 N N . LEU A 1 221 ? -0.694 -13.274 -11.259 1 97.82 221 LEU A N 1
ATOM 1708 C CA . LEU A 1 221 ? -0.073 -12.172 -10.532 1 97.82 221 LEU A CA 1
ATOM 1709 C C . LEU A 1 221 ? -1.017 -11.622 -9.468 1 97.82 221 LEU A C 1
ATOM 1711 O O . LEU A 1 221 ? -2.192 -11.372 -9.744 1 97.82 221 LEU A O 1
ATOM 1715 N N . ARG A 1 222 ? -0.533 -11.553 -8.28 1 97.53 222 ARG A N 1
ATOM 1716 C CA . ARG A 1 222 ? -1.179 -10.839 -7.182 1 97.53 222 ARG A CA 1
ATOM 1717 C C . ARG A 1 222 ? -0.403 -9.579 -6.816 1 97.53 222 ARG A C 1
ATOM 1719 O O . ARG A 1 222 ? 0.814 -9.627 -6.625 1 97.53 222 ARG A O 1
ATOM 1726 N N . LEU A 1 223 ? -1.073 -8.468 -6.844 1 96.61 223 LEU A N 1
ATOM 1727 C CA . LEU A 1 223 ? -0.391 -7.247 -6.428 1 96.61 223 LEU A CA 1
ATOM 1728 C C . LEU A 1 223 ? -1.344 -6.319 -5.682 1 96.61 223 LEU A C 1
ATOM 1730 O O . LEU A 1 223 ? -2.564 -6.428 -5.827 1 96.61 223 LEU A O 1
ATOM 1734 N N . PRO A 1 224 ? -0.846 -5.379 -4.911 1 95.11 224 PRO A N 1
ATOM 1735 C CA . PRO A 1 224 ? -1.692 -4.604 -4.001 1 95.11 224 PRO A CA 1
ATOM 1736 C C . PRO A 1 224 ? -2.109 -3.256 -4.586 1 95.11 224 PRO A C 1
ATOM 1738 O O . PRO A 1 224 ? -2.412 -2.322 -3.84 1 95.11 224 PRO A O 1
ATOM 1741 N N . SER A 1 225 ? -2.107 -3.082 -5.886 1 95.37 225 SER A N 1
ATOM 1742 C CA . SER A 1 225 ? -2.291 -1.735 -6.415 1 95.37 225 SER A CA 1
ATOM 1743 C C . SER A 1 225 ? -3.156 -1.749 -7.672 1 95.37 225 SER A C 1
ATOM 1745 O O . SER A 1 225 ? -2.831 -2.429 -8.647 1 95.37 225 SER A O 1
ATOM 1747 N N . PHE A 1 226 ? -4.178 -0.935 -7.709 1 94.68 226 PHE A N 1
ATOM 1748 C CA . PHE A 1 226 ? -5.006 -0.747 -8.895 1 94.68 226 PHE A CA 1
ATOM 1749 C C . PHE A 1 226 ? -4.267 0.073 -9.946 1 94.68 226 PHE A C 1
ATOM 1751 O O . PHE A 1 226 ? -4.541 -0.049 -11.142 1 94.68 226 PHE A O 1
ATOM 1758 N N . LEU A 1 227 ? -3.363 0.828 -9.515 1 93.43 227 LEU A N 1
ATOM 1759 C CA . LEU A 1 227 ? -2.687 1.729 -10.442 1 93.43 227 LEU A CA 1
ATOM 1760 C C . LEU A 1 227 ? -1.585 0.999 -11.202 1 93.43 227 LEU A C 1
ATOM 1762 O O . LEU A 1 227 ? -1.367 1.258 -12.388 1 93.43 227 LEU A O 1
ATOM 1766 N N . VAL A 1 228 ? -0.947 0.073 -10.535 1 95.07 228 VAL A N 1
ATOM 1767 C CA . VAL A 1 228 ? 0.134 -0.677 -11.166 1 95.07 228 VAL A CA 1
ATOM 1768 C C . VAL A 1 228 ? -0.442 -1.647 -12.195 1 95.07 228 VAL A C 1
ATOM 1770 O O . VAL A 1 228 ? 0.17 -1.893 -13.236 1 95.07 228 VAL A O 1
ATOM 1773 N N . VAL A 1 229 ? -1.594 -2.133 -11.93 1 94.95 229 VAL A N 1
ATOM 1774 C CA . VAL A 1 229 ? -2.147 -3.217 -12.735 1 94.95 229 VAL A CA 1
ATOM 1775 C C . VAL A 1 229 ? -2.375 -2.735 -14.165 1 94.95 229 VAL A C 1
ATOM 1777 O O . VAL A 1 229 ? -2.271 -3.515 -15.114 1 94.95 229 VAL A O 1
ATOM 1780 N N . SER A 1 230 ? -2.755 -1.45 -14.325 1 91.78 230 SER A N 1
ATOM 1781 C CA . SER A 1 230 ? -2.98 -0.93 -15.67 1 91.78 230 SER A CA 1
ATOM 1782 C C . SER A 1 230 ? -1.732 -1.073 -16.533 1 91.78 230 SER A C 1
ATOM 1784 O O . SER A 1 230 ? -1.823 -1.413 -17.715 1 91.78 230 SER A O 1
ATOM 1786 N N . ARG A 1 231 ? -0.541 -0.838 -15.935 1 92.24 231 ARG A N 1
ATOM 1787 C CA . ARG A 1 231 ? 0.712 -0.953 -16.673 1 92.24 231 ARG A CA 1
ATOM 1788 C C . ARG A 1 231 ? 0.976 -2.397 -17.084 1 92.24 231 ARG A C 1
ATOM 1790 O O . ARG A 1 231 ? 1.445 -2.657 -18.194 1 92.24 231 ARG A O 1
ATOM 1797 N N . ILE A 1 232 ? 0.626 -3.314 -16.232 1 95.89 232 ILE A N 1
ATOM 1798 C CA . ILE A 1 232 ? 0.849 -4.735 -16.477 1 95.89 232 ILE A CA 1
ATOM 1799 C C . ILE A 1 232 ? -0.103 -5.225 -17.566 1 95.89 232 ILE A C 1
ATOM 1801 O O . ILE A 1 232 ? 0.323 -5.876 -18.523 1 95.89 232 ILE A O 1
ATOM 1805 N N . VAL A 1 233 ? -1.331 -4.86 -17.439 1 96.6 233 VAL A N 1
ATOM 1806 C CA . VAL A 1 233 ? -2.379 -5.327 -18.341 1 96.6 233 VAL A CA 1
ATOM 1807 C C . VAL A 1 233 ? -2.17 -4.729 -19.73 1 96.6 233 VAL A C 1
ATOM 1809 O O . VAL A 1 233 ? -2.434 -5.384 -20.741 1 96.6 233 VAL A O 1
ATOM 1812 N N . GLU A 1 234 ? -1.648 -3.529 -19.756 1 94.82 234 GLU A N 1
ATOM 1813 C CA . GLU A 1 234 ? -1.428 -2.835 -21.021 1 94.82 234 GLU A CA 1
ATOM 1814 C C . GLU A 1 234 ? -0.453 -3.602 -21.91 1 94.82 234 GLU A C 1
ATOM 1816 O O . GLU A 1 234 ? -0.561 -3.564 -23.137 1 94.82 234 GLU A O 1
ATOM 1821 N N . THR A 1 235 ? 0.434 -4.336 -21.359 1 91.39 235 THR A N 1
ATOM 1822 C CA . THR A 1 235 ? 1.525 -4.928 -22.126 1 91.39 235 THR A CA 1
ATOM 1823 C C . THR A 1 235 ? 1.441 -6.451 -22.1 1 91.39 235 THR A C 1
ATOM 1825 O O . THR A 1 235 ? 2.432 -7.138 -22.356 1 91.39 235 THR A O 1
ATOM 1828 N N . SER A 1 236 ? 0.345 -6.966 -21.699 1 94.72 236 SER A N 1
ATOM 1829 C CA . SER A 1 236 ? 0.198 -8.415 -21.601 1 94.72 236 SER A CA 1
ATOM 1830 C C . SER A 1 236 ? -1.206 -8.856 -21.999 1 94.72 236 SER A C 1
ATOM 1832 O O . SER A 1 236 ? -2.05 -8.026 -22.343 1 94.72 236 SER A O 1
ATOM 1834 N N . ASP A 1 237 ? -1.419 -10.144 -21.967 1 94.6 237 ASP A N 1
ATOM 1835 C CA . ASP A 1 237 ? -2.742 -10.684 -22.263 1 94.6 237 ASP A CA 1
ATOM 1836 C C . ASP A 1 237 ? -3.481 -11.059 -20.98 1 94.6 237 ASP A C 1
ATOM 1838 O O . ASP A 1 237 ? -4.415 -11.863 -21.009 1 94.6 237 ASP A O 1
ATOM 1842 N N . LEU A 1 238 ? -3.004 -10.491 -19.902 1 96.89 238 LEU A N 1
ATOM 1843 C CA . LEU A 1 238 ? -3.679 -10.718 -18.628 1 96.89 238 LEU A CA 1
ATOM 1844 C C . LEU A 1 238 ? -4.948 -9.877 -18.528 1 96.89 238 LEU A C 1
ATOM 1846 O O . LEU A 1 238 ? -5.028 -8.795 -19.114 1 96.89 238 LEU A O 1
ATOM 1850 N N . MET A 1 239 ? -5.876 -10.432 -17.772 1 96.99 239 MET A N 1
ATOM 1851 C CA . MET A 1 239 ? -7.094 -9.704 -17.427 1 96.99 239 MET A CA 1
ATOM 1852 C C . MET A 1 239 ? -7.125 -9.371 -15.939 1 96.99 239 MET A C 1
ATOM 1854 O O . MET A 1 239 ? -6.432 -10.005 -15.142 1 96.99 239 MET A O 1
ATOM 1858 N N . VAL A 1 240 ? -7.905 -8.384 -15.655 1 97.82 240 VAL A N 1
ATOM 1859 C CA . VAL A 1 240 ? -8.039 -8.004 -14.253 1 97.82 240 VAL A CA 1
ATOM 1860 C C . VAL A 1 240 ? -9.467 -7.539 -13.977 1 97.82 240 VAL A C 1
ATOM 1862 O O . VAL A 1 240 ? -10.117 -6.959 -14.851 1 97.82 240 VAL A O 1
ATOM 1865 N N . ILE A 1 241 ? -9.95 -7.877 -12.826 1 97.24 241 ILE A N 1
ATOM 1866 C CA . ILE A 1 241 ? -11.233 -7.375 -12.347 1 97.24 241 ILE A CA 1
ATOM 1867 C C . ILE A 1 241 ? -11.01 -6.155 -11.455 1 97.24 241 ILE A C 1
ATOM 1869 O O . ILE A 1 241 ? -10.289 -6.232 -10.457 1 97.24 241 ILE A O 1
ATOM 1873 N N . ILE A 1 242 ? -11.601 -5.048 -11.822 1 96.91 242 ILE A N 1
ATOM 1874 C CA . ILE A 1 242 ? -11.437 -3.81 -11.069 1 96.91 242 ILE A CA 1
ATOM 1875 C C . ILE A 1 242 ? -12.775 -3.078 -10.981 1 96.91 242 ILE A C 1
ATOM 1877 O O . ILE A 1 242 ? -13.725 -3.423 -11.687 1 96.91 242 ILE A O 1
ATOM 1881 N N . PRO A 1 243 ? -12.915 -2.113 -10.076 1 95.28 243 PRO A N 1
ATOM 1882 C CA . PRO A 1 243 ? -14.124 -1.286 -10.065 1 95.28 243 PRO A CA 1
ATOM 1883 C C . PRO A 1 243 ? -14.403 -0.632 -11.417 1 95.28 243 PRO A C 1
ATOM 1885 O O . PRO A 1 243 ? -13.48 -0.142 -12.072 1 95.28 243 PRO A O 1
ATOM 1888 N N . ALA A 1 244 ? -15.625 -0.604 -11.773 1 96.32 244 ALA A N 1
ATOM 1889 C CA . ALA A 1 244 ? -16.038 -0.155 -13.1 1 96.32 244 ALA A CA 1
ATOM 1890 C C . ALA A 1 244 ? -15.655 1.304 -13.329 1 96.32 244 ALA A C 1
ATOM 1892 O O . ALA A 1 244 ? -15.265 1.683 -14.436 1 96.32 244 ALA A O 1
ATOM 1893 N N . ARG A 1 245 ? -15.779 2.135 -12.324 1 93.94 245 ARG A N 1
ATOM 1894 C CA . ARG A 1 245 ? -15.434 3.547 -12.453 1 93.94 245 ARG A CA 1
ATOM 1895 C C . ARG A 1 245 ? -13.981 3.718 -12.884 1 93.94 245 ARG A C 1
ATOM 1897 O O . ARG A 1 245 ? -13.666 4.601 -13.686 1 93.94 245 ARG A O 1
ATOM 1904 N N . LEU A 1 246 ? -13.15 2.9 -12.347 1 94.93 246 LEU A N 1
ATOM 1905 C CA . LEU A 1 246 ? -11.742 2.942 -12.727 1 94.93 246 LEU A CA 1
ATOM 1906 C C . LEU A 1 246 ? -11.54 2.368 -14.126 1 94.93 246 LEU A C 1
ATOM 1908 O O . LEU A 1 246 ? -10.796 2.932 -14.931 1 94.93 246 LEU A O 1
ATOM 1912 N N . ALA A 1 247 ? -12.192 1.276 -14.371 1 96.67 247 ALA A N 1
ATOM 1913 C CA . ALA A 1 247 ? -12.097 0.644 -15.684 1 96.67 247 ALA A CA 1
ATOM 1914 C C . ALA A 1 247 ? -12.499 1.615 -16.791 1 96.67 247 ALA A C 1
ATOM 1916 O O . ALA A 1 247 ? -11.874 1.648 -17.853 1 96.67 247 ALA A O 1
ATOM 1917 N N . GLU A 1 248 ? -13.519 2.378 -16.569 1 96.23 248 GLU A N 1
ATOM 1918 C CA . GLU A 1 248 ? -14.004 3.354 -17.541 1 96.23 248 GLU A CA 1
ATOM 1919 C C . GLU A 1 248 ? -12.95 4.418 -17.829 1 96.23 248 GLU A C 1
ATOM 1921 O O . GLU A 1 248 ? -12.765 4.821 -18.979 1 96.23 248 GLU A O 1
ATOM 1926 N N . GLN A 1 249 ? -12.325 4.824 -16.822 1 93.98 249 GLN A N 1
ATOM 1927 C CA . GLN A 1 249 ? -11.263 5.81 -16.989 1 93.98 249 GLN A CA 1
ATOM 1928 C C . GLN A 1 249 ? -10.127 5.257 -17.844 1 93.98 249 GLN A C 1
ATOM 1930 O O . GLN A 1 249 ? -9.621 5.943 -18.734 1 93.98 249 GLN A O 1
ATOM 1935 N N . TYR A 1 250 ? -9.735 4.04 -17.553 1 95.51 250 TYR A N 1
ATOM 1936 C CA . TYR A 1 250 ? -8.673 3.417 -18.334 1 95.51 250 TYR A CA 1
ATOM 1937 C C . TYR A 1 250 ? -9.118 3.187 -19.774 1 95.51 250 TYR A C 1
ATOM 1939 O O . TYR A 1 250 ? -8.356 3.434 -20.712 1 95.51 250 TYR A O 1
ATOM 1947 N N . ALA A 1 251 ? -10.305 2.774 -19.938 1 95.65 251 ALA A N 1
ATOM 1948 C CA . ALA A 1 251 ? -10.827 2.507 -21.276 1 95.65 251 ALA A CA 1
ATOM 1949 C C . ALA A 1 251 ? -10.877 3.784 -22.111 1 95.65 251 ALA A C 1
ATOM 1951 O O . ALA A 1 251 ? -10.691 3.744 -23.329 1 95.65 251 ALA A O 1
ATOM 1952 N N . ALA A 1 252 ? -11.114 4.903 -21.507 1 95.95 252 ALA A N 1
ATOM 1953 C CA . ALA A 1 252 ? -11.22 6.192 -22.186 1 95.95 252 ALA A CA 1
ATOM 1954 C C . ALA A 1 252 ? -9.893 6.583 -22.83 1 95.95 252 ALA A C 1
ATOM 1956 O O . ALA A 1 252 ? -9.858 7.417 -23.738 1 95.95 252 ALA A O 1
ATOM 1957 N N . THR A 1 253 ? -8.813 6.005 -22.412 1 94.26 253 THR A N 1
ATOM 1958 C CA . THR A 1 253 ? -7.506 6.325 -22.975 1 94.26 253 THR A CA 1
ATOM 1959 C C . THR A 1 253 ? -7.328 5.663 -24.338 1 94.26 253 THR A C 1
ATOM 1961 O O . THR A 1 253 ? -6.42 6.02 -25.093 1 94.26 253 THR A O 1
ATOM 1964 N N . GLY A 1 254 ? -8.158 4.628 -24.568 1 95.58 254 GLY A N 1
ATOM 1965 C CA . GLY A 1 254 ? -8.049 3.901 -25.823 1 95.58 254 GLY A CA 1
ATOM 1966 C C . GLY A 1 254 ? -7.073 2.742 -25.758 1 95.58 254 GLY A C 1
ATOM 1967 O O . GLY A 1 254 ? -6.972 1.955 -26.702 1 95.58 254 GLY A O 1
ATOM 1968 N N . LEU A 1 255 ? -6.419 2.572 -24.66 1 96.37 255 LEU A N 1
ATOM 1969 C CA . LEU A 1 255 ? -5.383 1.554 -24.526 1 96.37 255 LEU A CA 1
ATOM 1970 C C . LEU A 1 255 ? -5.958 0.268 -23.94 1 96.37 255 LEU A C 1
ATOM 1972 O O . LEU A 1 255 ? -5.3 -0.774 -23.955 1 96.37 255 LEU A O 1
ATOM 1976 N N . PHE A 1 256 ? -7.214 0.394 -23.459 1 97.44 256 PHE A N 1
ATOM 1977 C CA . PHE A 1 256 ? -7.836 -0.729 -22.768 1 97.44 256 PHE A CA 1
ATOM 1978 C C . PHE A 1 256 ? -9.256 -0.956 -23.272 1 97.44 256 PHE A C 1
ATOM 1980 O O . PHE A 1 256 ? -9.86 -0.061 -23.868 1 97.44 256 PHE A O 1
ATOM 1987 N N . ARG A 1 257 ? -9.693 -2.146 -23.035 1 97.19 257 ARG A N 1
ATOM 1988 C CA . ARG A 1 257 ? -11.087 -2.524 -23.239 1 97.19 257 ARG A CA 1
ATOM 1989 C C . ARG A 1 257 ? -11.709 -3.043 -21.947 1 97.19 257 ARG A C 1
ATOM 1991 O O . ARG A 1 257 ? -11.076 -3.8 -21.208 1 97.19 257 ARG A O 1
ATOM 1998 N N . MET A 1 258 ? -12.845 -2.564 -21.699 1 95.95 258 MET A N 1
ATOM 1999 C CA . MET A 1 258 ? -13.619 -3.006 -20.543 1 95.95 258 MET A CA 1
ATOM 2000 C C . MET A 1 258 ? -14.707 -3.991 -20.96 1 95.95 258 MET A C 1
ATOM 2002 O O . MET A 1 258 ? -15.348 -3.811 -21.997 1 95.95 258 MET A O 1
ATOM 2006 N N . ALA A 1 259 ? -14.904 -5.054 -20.221 1 96.08 259 ALA A N 1
ATOM 2007 C CA . ALA A 1 259 ? -15.958 -6.034 -20.47 1 96.08 259 ALA A CA 1
ATOM 2008 C C . ALA A 1 259 ? -16.763 -6.307 -19.203 1 96.08 259 ALA A C 1
ATOM 2010 O O . ALA A 1 259 ? -16.27 -6.107 -18.091 1 96.08 259 ALA A O 1
ATOM 2011 N N . VAL A 1 260 ? -17.954 -6.73 -19.414 1 94.79 260 VAL A N 1
ATOM 2012 C CA . VAL A 1 260 ? -18.811 -7.138 -18.305 1 94.79 260 VAL A CA 1
ATOM 2013 C C . VAL A 1 260 ? -18.343 -8.485 -17.759 1 94.79 260 VAL A C 1
ATOM 2015 O O . VAL A 1 260 ? -17.988 -9.383 -18.526 1 94.79 260 VAL A O 1
ATOM 2018 N N . LEU A 1 261 ? -18.342 -8.568 -16.456 1 94.31 261 LEU A N 1
ATOM 2019 C CA . LEU A 1 261 ? -18.033 -9.847 -15.828 1 94.31 261 LEU A CA 1
ATOM 2020 C C . LEU A 1 261 ? -19.012 -10.925 -16.28 1 94.31 261 LEU A C 1
ATOM 2022 O O . LEU A 1 261 ? -20.227 -10.713 -16.262 1 94.31 261 LEU A O 1
ATOM 2026 N N . PRO A 1 262 ? -18.536 -12.054 -16.658 1 93.43 262 PRO A N 1
ATOM 2027 C CA . PRO A 1 262 ? -19.434 -13.119 -17.113 1 93.43 262 PRO A CA 1
ATOM 2028 C C . PRO A 1 262 ? -20.058 -13.898 -15.957 1 93.43 262 PRO A C 1
ATOM 2030 O O . PRO A 1 262 ? -20.622 -14.975 -16.167 1 93.43 262 PRO A O 1
ATOM 2033 N N . VAL A 1 263 ? -19.913 -13.454 -14.767 1 92.03 263 VAL A N 1
ATOM 2034 C CA . VAL A 1 263 ? -20.526 -14.005 -13.563 1 92.03 263 VAL A CA 1
ATOM 2035 C C . VAL A 1 263 ? -21.194 -12.887 -12.765 1 92.03 263 VAL A C 1
ATOM 2037 O O . VAL A 1 263 ? -20.737 -11.742 -12.787 1 92.03 263 VAL A O 1
ATOM 2040 N N . ALA A 1 264 ? -22.183 -13.265 -12.138 1 89.35 264 ALA A N 1
ATOM 2041 C CA . ALA A 1 264 ? -22.904 -12.269 -11.349 1 89.35 264 ALA A CA 1
ATOM 2042 C C . ALA A 1 264 ? -22.108 -11.868 -10.111 1 89.35 264 ALA A C 1
ATOM 2044 O O . ALA A 1 264 ? -21.704 -12.725 -9.321 1 89.35 264 ALA A O 1
ATOM 2045 N N . MET A 1 265 ? -21.837 -10.636 -10 1 91.26 265 MET A N 1
ATOM 2046 C CA . MET A 1 265 ? -21.27 -10.022 -8.803 1 91.26 265 MET A CA 1
ATOM 2047 C C . MET A 1 265 ? -22.056 -8.776 -8.406 1 91.26 265 MET A C 1
ATOM 2049 O O . MET A 1 265 ? -22.279 -7.889 -9.232 1 91.26 265 MET A O 1
ATOM 2053 N N . PRO A 1 266 ? -22.499 -8.814 -7.233 1 88.21 266 PRO A N 1
ATOM 2054 C CA . PRO A 1 266 ? -23.312 -7.669 -6.817 1 88.21 266 PRO A CA 1
ATOM 2055 C C . PRO A 1 266 ? -22.534 -6.356 -6.833 1 88.21 266 PRO A C 1
ATOM 2057 O O . PRO A 1 266 ? -21.315 -6.354 -6.645 1 88.21 266 PRO A O 1
ATOM 2060 N N . ALA A 1 267 ? -23.35 -5.315 -7.097 1 92.41 267 ALA A N 1
ATOM 2061 C CA . ALA A 1 267 ? -22.801 -3.982 -6.861 1 92.41 267 ALA A CA 1
ATOM 2062 C C . ALA A 1 267 ? -22.426 -3.795 -5.394 1 92.41 267 ALA A C 1
ATOM 2064 O O . ALA A 1 267 ? -22.812 -4.597 -4.541 1 92.41 267 ALA A O 1
ATOM 2065 N N . PHE A 1 268 ? -21.558 -2.823 -5.199 1 90.59 268 PHE A N 1
ATOM 2066 C CA . PHE A 1 268 ? -21.143 -2.575 -3.823 1 90.59 268 PHE A CA 1
ATOM 2067 C C . PHE A 1 268 ? -21.192 -1.086 -3.503 1 90.59 268 PHE A C 1
ATOM 2069 O O . PHE A 1 268 ? -21.069 -0.249 -4.399 1 90.59 268 PHE A O 1
ATOM 2076 N N . ASP A 1 269 ? -21.356 -0.841 -2.242 1 90.17 269 ASP A N 1
ATOM 2077 C CA . ASP A 1 269 ? -21.375 0.539 -1.767 1 90.17 269 ASP A CA 1
ATOM 2078 C C . ASP A 1 269 ? -19.977 0.998 -1.357 1 90.17 269 ASP A C 1
ATOM 2080 O O . ASP A 1 269 ? -19.252 0.267 -0.679 1 90.17 269 ASP A O 1
ATOM 2084 N N . VAL A 1 270 ? -19.651 2.117 -1.857 1 92.84 270 VAL A N 1
ATOM 2085 C CA . VAL A 1 270 ? -18.51 2.832 -1.297 1 92.84 270 VAL A CA 1
ATOM 2086 C C . VAL A 1 270 ? -18.987 3.806 -0.222 1 92.84 270 VAL A C 1
ATOM 2088 O O . VAL A 1 270 ? -19.82 4.676 -0.489 1 92.84 270 VAL A O 1
ATOM 2091 N N . SER A 1 271 ? -18.437 3.594 0.93 1 93.61 271 SER A N 1
ATOM 2092 C CA . SER A 1 271 ? -18.951 4.353 2.065 1 93.61 271 SER A CA 1
ATOM 2093 C C . SER A 1 271 ? -17.821 5.024 2.839 1 93.61 271 SER A C 1
ATOM 2095 O O . SER A 1 271 ? -16.65 4.682 2.66 1 93.61 271 SER A O 1
ATOM 2097 N N . LEU A 1 272 ? -18.222 6.006 3.509 1 94.57 272 LEU A N 1
ATOM 2098 C CA . LEU A 1 272 ? -17.392 6.644 4.525 1 94.57 272 LEU A CA 1
ATOM 2099 C C . LEU A 1 272 ? -17.672 6.055 5.904 1 94.57 272 LEU A C 1
ATOM 2101 O O . LEU A 1 272 ? -18.829 5.958 6.319 1 94.57 272 LEU A O 1
ATOM 2105 N N . PHE A 1 273 ? -16.593 5.627 6.624 1 94.58 273 PHE A N 1
ATOM 2106 C CA . PHE A 1 273 ? -16.725 5.054 7.958 1 94.58 273 PHE A CA 1
ATOM 2107 C C . PHE A 1 273 ? -15.962 5.885 8.982 1 94.58 273 PHE A C 1
ATOM 2109 O O . PHE A 1 273 ? -14.906 6.441 8.675 1 94.58 273 PHE A O 1
ATOM 2116 N N . TRP A 1 274 ? -16.478 5.925 10.176 1 94.37 274 TRP A N 1
ATOM 2117 C CA . TRP A 1 274 ? -15.803 6.587 11.288 1 94.37 274 TRP A CA 1
ATOM 2118 C C . TRP A 1 274 ? -16.252 6.002 12.623 1 94.37 274 TRP A C 1
ATOM 2120 O O . TRP A 1 274 ? -17.239 5.265 12.685 1 94.37 274 TRP A O 1
ATOM 2130 N N . SER A 1 275 ? -15.469 6.257 13.639 1 91.45 275 SER A N 1
ATOM 2131 C CA . SER A 1 275 ? -15.899 5.88 14.982 1 91.45 275 SER A CA 1
ATOM 2132 C C . SER A 1 275 ? -16.994 6.809 15.494 1 91.45 275 SER A C 1
ATOM 2134 O O . SER A 1 275 ? -16.825 8.03 15.503 1 91.45 275 SER A O 1
ATOM 2136 N N . GLU A 1 276 ? -18.014 6.272 16.043 1 89.08 276 GLU A N 1
ATOM 2137 C CA . GLU A 1 276 ? -19.116 7.082 16.554 1 89.08 276 GLU A CA 1
ATOM 2138 C C . GLU A 1 276 ? -18.682 7.902 17.766 1 89.08 276 GLU A C 1
ATOM 2140 O O . GLU A 1 276 ? -19.268 8.947 18.056 1 89.08 276 GLU A O 1
ATOM 2145 N N . SER A 1 277 ? -17.713 7.419 18.408 1 83.75 277 SER A N 1
ATOM 2146 C CA . SER A 1 277 ? -17.21 8.132 19.578 1 83.75 277 SER A CA 1
ATOM 2147 C C . SER A 1 277 ? -16.631 9.489 19.191 1 83.75 277 SER A C 1
ATOM 2149 O O . SER A 1 277 ? -16.474 10.367 20.042 1 83.75 277 SER A O 1
ATOM 2151 N N . ARG A 1 278 ? -16.397 9.66 17.919 1 84.21 278 ARG A N 1
ATOM 2152 C CA . ARG A 1 278 ? -15.791 10.903 17.452 1 84.21 278 ARG A CA 1
ATOM 2153 C C . ARG A 1 278 ? -16.836 11.82 16.826 1 84.21 278 ARG A C 1
ATOM 2155 O O . ARG A 1 278 ? -16.511 12.915 16.361 1 84.21 278 ARG A O 1
ATOM 2162 N N . SER A 1 279 ? -18.008 11.453 16.884 1 84.21 279 SER A N 1
ATOM 2163 C CA . SER A 1 279 ? -19.062 12.156 16.16 1 84.21 279 SER A CA 1
ATOM 2164 C C . SER A 1 279 ? -19.307 13.541 16.748 1 84.21 279 SER A C 1
ATOM 2166 O O . SER A 1 279 ? -19.739 14.454 16.041 1 84.21 279 SER A O 1
ATOM 2168 N N . ALA A 1 280 ? -18.925 13.717 17.936 1 82.33 280 ALA A N 1
ATOM 2169 C CA . ALA A 1 280 ? -19.204 14.987 18.6 1 82.33 280 ALA A CA 1
ATOM 2170 C C . ALA A 1 280 ? -18.038 15.958 18.438 1 82.33 280 ALA A C 1
ATOM 2172 O O . ALA A 1 280 ? -18.152 17.137 18.781 1 82.33 280 ALA A O 1
ATOM 2173 N N . ASP A 1 281 ? -16.912 15.437 17.958 1 85.63 281 ASP A N 1
ATOM 2174 C CA . ASP A 1 281 ? -15.764 16.297 17.689 1 85.63 281 ASP A CA 1
ATOM 2175 C C . ASP A 1 281 ? -16.049 17.247 16.529 1 85.63 281 ASP A C 1
ATOM 2177 O O . ASP A 1 281 ? -16.244 16.808 15.393 1 85.63 281 ASP A O 1
ATOM 2181 N N . PRO A 1 282 ? -16.087 18.566 16.796 1 90.47 282 PRO A N 1
ATOM 2182 C CA . PRO A 1 282 ? -16.476 19.528 15.762 1 90.47 282 PRO A CA 1
ATOM 2183 C C . PRO A 1 282 ? -15.584 19.458 14.525 1 90.47 282 PRO A C 1
ATOM 2185 O O . PRO A 1 282 ? -16.064 19.634 13.403 1 90.47 282 PRO A O 1
ATOM 2188 N N . ALA A 1 283 ? -14.301 19.263 14.751 1 92.9 283 ALA A N 1
ATOM 2189 C CA . ALA A 1 283 ? -13.397 19.143 13.609 1 92.9 283 ALA A CA 1
ATOM 2190 C C . ALA A 1 283 ? -13.731 17.912 12.772 1 92.9 283 ALA A C 1
ATOM 2192 O O . ALA A 1 283 ? -13.737 17.974 11.54 1 92.9 283 ALA A O 1
ATOM 2193 N N . HIS A 1 284 ? -13.995 16.841 13.459 1 93.33 284 HIS A N 1
ATOM 2194 C CA . HIS A 1 284 ? -14.368 15.593 12.803 1 93.33 284 HIS A CA 1
ATOM 2195 C C . HIS A 1 284 ? -15.676 15.744 12.035 1 93.33 284 HIS A C 1
ATOM 2197 O O . HIS A 1 284 ? -15.783 15.3 10.889 1 93.33 284 HIS A O 1
ATOM 2203 N N . ALA A 1 285 ? -16.624 16.401 12.653 1 93.33 285 ALA A N 1
ATOM 2204 C CA . ALA A 1 285 ? -17.919 16.636 12.02 1 93.33 285 ALA A CA 1
ATOM 2205 C C . ALA A 1 285 ? -17.772 17.506 10.776 1 93.33 285 ALA A C 1
ATOM 2207 O O . ALA A 1 285 ? -18.392 17.235 9.744 1 93.33 285 ALA A O 1
ATOM 2208 N N . TRP A 1 286 ? -17.024 18.49 10.905 1 95.64 286 TRP A N 1
ATOM 2209 C CA . TRP A 1 286 ? -16.777 19.377 9.773 1 95.64 286 TRP A CA 1
ATOM 2210 C C . TRP A 1 286 ? -16.181 18.609 8.598 1 95.64 286 TRP A C 1
ATOM 2212 O O . TRP A 1 286 ? -16.656 18.726 7.466 1 95.64 286 TRP A O 1
ATOM 2222 N N . MET A 1 287 ? -15.157 17.823 8.865 1 96.86 287 MET A N 1
ATOM 2223 C CA . MET A 1 287 ? -14.507 17.041 7.816 1 96.86 287 MET A CA 1
ATOM 2224 C C . MET A 1 287 ? -15.471 16.019 7.223 1 96.86 287 MET A C 1
ATOM 2226 O O . MET A 1 287 ? -15.497 15.816 6.008 1 96.86 287 MET A O 1
ATOM 2230 N N . ARG A 1 288 ? -16.191 15.404 8.045 1 95.69 288 ARG A N 1
ATOM 2231 C CA . ARG A 1 288 ? -17.179 14.435 7.581 1 95.69 288 ARG A CA 1
ATOM 2232 C C . ARG A 1 288 ? -18.164 15.079 6.612 1 95.69 288 ARG A C 1
ATOM 2234 O O . ARG A 1 288 ? -18.486 14.503 5.571 1 95.69 288 ARG A O 1
ATOM 2241 N N . GLU A 1 289 ? -18.619 16.221 6.916 1 95.6 289 GLU A N 1
ATOM 2242 C CA . GLU A 1 289 ? -19.543 16.947 6.05 1 95.6 289 GLU A CA 1
ATOM 2243 C C . GLU A 1 289 ? -18.874 17.341 4.736 1 95.6 289 GLU A C 1
ATOM 2245 O O . GLU A 1 289 ? -19.48 17.232 3.668 1 95.6 289 GLU A O 1
ATOM 2250 N N . LEU A 1 290 ? -17.707 17.777 4.846 1 96.8 290 LEU A N 1
ATOM 2251 C CA . LEU A 1 290 ? -16.961 18.148 3.649 1 96.8 290 LEU A CA 1
ATOM 2252 C C . LEU A 1 290 ? -16.804 16.952 2.715 1 96.8 290 LEU A C 1
ATOM 2254 O O . LEU A 1 290 ? -17.013 17.072 1.505 1 96.8 290 LEU A O 1
ATOM 2258 N N . LEU A 1 291 ? -16.454 15.797 3.275 1 96.39 291 LEU A N 1
ATOM 2259 C CA . LEU A 1 291 ? -16.26 14.582 2.491 1 96.39 291 LEU A CA 1
ATOM 2260 C C . LEU A 1 291 ? -17.565 14.145 1.835 1 96.39 291 LEU A C 1
ATOM 2262 O O . LEU A 1 291 ? -17.571 13.715 0.679 1 96.39 291 LEU A O 1
ATOM 2266 N N . GLN A 1 292 ? -18.61 14.318 2.562 1 94.51 292 GLN A N 1
ATOM 2267 C CA . GLN A 1 292 ? -19.92 13.988 2.011 1 94.51 292 GLN A CA 1
ATOM 2268 C C . GLN A 1 292 ? -20.281 14.919 0.856 1 94.51 292 GLN A C 1
ATOM 2270 O O . GLN A 1 292 ? -20.816 14.475 -0.162 1 94.51 292 GLN A O 1
ATOM 2275 N N . GLN A 1 293 ? -20.07 16.174 0.994 1 94.84 293 GLN A N 1
ATOM 2276 C CA . GLN A 1 293 ? -20.367 17.164 -0.036 1 94.84 293 GLN A CA 1
ATOM 2277 C C . GLN A 1 293 ? -19.564 16.894 -1.305 1 94.84 293 GLN A C 1
ATOM 2279 O O . GLN A 1 293 ? -20.084 17.026 -2.415 1 94.84 293 GLN A O 1
ATOM 2284 N N . LEU A 1 294 ? -18.364 16.477 -1.169 1 95.17 294 LEU A N 1
ATOM 2285 C CA . LEU A 1 294 ? -17.454 16.321 -2.298 1 95.17 294 LEU A CA 1
ATOM 2286 C C . LEU A 1 294 ? -17.707 15.003 -3.023 1 95.17 294 LEU A C 1
ATOM 2288 O O . LEU A 1 294 ? -17.617 14.938 -4.251 1 95.17 294 LEU A O 1
ATOM 2292 N N . PHE A 1 295 ? -18.036 13.941 -2.253 1 92.37 295 PHE A N 1
ATOM 2293 C CA . PHE A 1 295 ? -17.922 12.625 -2.871 1 92.37 295 PHE A CA 1
ATOM 2294 C C . PHE A 1 295 ? -19.253 11.884 -2.817 1 92.37 295 PHE A C 1
ATOM 2296 O O . PHE A 1 295 ? -19.411 10.835 -3.444 1 92.37 295 PHE A O 1
ATOM 2303 N N . GLY A 1 296 ? -20.131 12.438 -1.986 1 90.5 296 GLY A N 1
ATOM 2304 C CA . GLY A 1 296 ? -21.452 11.832 -1.933 1 90.5 296 GLY A CA 1
ATOM 2305 C C . GLY A 1 296 ? -22.26 12.05 -3.198 1 90.5 296 GLY A C 1
ATOM 2306 O O . GLY A 1 296 ? -22.274 13.153 -3.75 1 90.5 296 GLY A O 1
ATOM 2307 N N . GLN A 1 297 ? -22.532 10.937 -3.981 1 79.1 297 GLN A N 1
ATOM 2308 C CA . GLN A 1 297 ? -23.408 11.073 -5.141 1 79.1 297 GLN A CA 1
ATOM 2309 C C . GLN A 1 297 ? -24.813 11.496 -4.722 1 79.1 297 GLN A C 1
ATOM 2311 O O . GLN A 1 297 ? -25.352 10.989 -3.736 1 79.1 297 GLN A O 1
ATOM 2316 N N . ARG A 1 298 ? -25.279 12.656 -5.213 1 61.51 298 ARG A N 1
ATOM 2317 C CA . ARG A 1 298 ? -26.648 13.126 -5.028 1 61.51 298 ARG A CA 1
ATOM 2318 C C . ARG A 1 298 ? -27.651 12.131 -5.603 1 61.51 298 ARG A C 1
ATOM 2320 O O . ARG A 1 298 ? -27.367 11.463 -6.6 1 61.51 298 ARG A O 1
ATOM 2327 N N . ASP A 1 299 ? -28.356 11.413 -4.795 1 49.19 299 ASP A N 1
ATOM 2328 C CA . ASP A 1 299 ? -29.456 10.576 -5.265 1 49.19 299 ASP A CA 1
ATOM 2329 C C . ASP A 1 299 ? -30.105 11.171 -6.512 1 49.19 299 ASP A C 1
ATOM 2331 O O . ASP A 1 299 ? -30.615 12.292 -6.478 1 49.19 299 ASP A O 1
ATOM 2335 N N . VAL A 1 300 ? -29.623 11.176 -7.631 1 41.32 300 VAL A N 1
ATOM 2336 C CA . VAL A 1 300 ? -30.52 11.517 -8.73 1 41.32 300 VAL A CA 1
ATOM 2337 C C . VAL A 1 300 ? -31.856 10.801 -8.548 1 41.32 300 VAL A C 1
ATOM 2339 O O . VAL A 1 300 ? -31.896 9.578 -8.395 1 41.32 300 VAL A O 1
ATOM 2342 N N . ALA A 1 301 ? -32.924 11.52 -8.159 1 34.43 301 ALA A N 1
ATOM 2343 C CA . ALA A 1 301 ? -34.317 11.081 -8.125 1 34.43 301 ALA A CA 1
ATOM 2344 C C . ALA A 1 301 ? -34.641 10.192 -9.322 1 34.43 301 ALA A C 1
ATOM 2346 O O . ALA A 1 301 ? -34.311 10.531 -10.462 1 34.43 301 ALA A O 1
ATOM 2347 N N . ALA A 1 302 ? -34.721 8.93 -9.182 1 36.58 302 ALA A N 1
ATOM 2348 C CA . ALA A 1 302 ? -35.447 8.189 -10.21 1 36.58 302 ALA A CA 1
ATOM 2349 C C . ALA A 1 302 ? -36.537 9.051 -10.841 1 36.58 302 ALA A C 1
ATOM 2351 O O . ALA A 1 302 ? -37.216 9.81 -10.146 1 36.58 302 ALA A O 1
ATOM 2352 N N . PRO A 1 303 ? -36.411 9.216 -12.177 1 32.05 303 PRO A N 1
ATOM 2353 C CA . PRO A 1 303 ? -37.673 9.82 -12.608 1 32.05 303 PRO A CA 1
ATOM 2354 C C . PRO A 1 303 ? -38.884 9.241 -11.881 1 32.05 303 PRO A C 1
ATOM 2356 O O . PRO A 1 303 ? -38.918 8.043 -11.588 1 32.05 303 PRO A O 1
ATOM 2359 N N . ALA A 1 304 ? -39.746 10.114 -11.388 1 23.19 304 ALA A N 1
ATOM 2360 C CA . ALA A 1 304 ? -41.081 9.617 -11.067 1 23.19 304 ALA A CA 1
ATOM 2361 C C . ALA A 1 304 ? -41.701 8.899 -12.262 1 23.19 304 ALA A C 1
ATOM 2363 O O . ALA A 1 304 ? -41.55 9.338 -13.405 1 23.19 304 ALA A O 1
ATOM 2364 N N . MET B 1 1 ? 0.449 -37.254 20.832 1 31.18 1 MET B N 1
ATOM 2365 C CA . MET B 1 1 ? 1.487 -36.966 19.846 1 31.18 1 MET B CA 1
ATOM 2366 C C . MET B 1 1 ? 0.966 -37.184 18.429 1 31.18 1 MET B C 1
ATOM 2368 O O . MET B 1 1 ? 0.607 -38.304 18.061 1 31.18 1 MET B O 1
ATOM 2372 N N . LEU B 1 2 ? 0.174 -36.281 17.972 1 40.2 2 LEU B N 1
ATOM 2373 C CA . LEU B 1 2 ? -0.422 -36.434 16.649 1 40.2 2 LEU B CA 1
ATOM 2374 C C . LEU B 1 2 ? 0.587 -37.011 15.662 1 40.2 2 LEU B C 1
ATOM 2376 O O . LEU B 1 2 ? 1.746 -36.59 15.636 1 40.2 2 LEU B O 1
ATOM 2380 N N . SER B 1 3 ? 0.329 -38.109 15.18 1 43.93 3 SER B N 1
ATOM 2381 C CA . SER B 1 3 ? 1.239 -38.675 14.19 1 43.93 3 SER B CA 1
ATOM 2382 C C . SER B 1 3 ? 1.651 -37.631 13.157 1 43.93 3 SER B C 1
ATOM 2384 O O . SER B 1 3 ? 0.825 -36.834 12.709 1 43.93 3 SER B O 1
ATOM 2386 N N . LYS B 1 4 ? 3.042 -37.449 13.009 1 46.07 4 LYS B N 1
ATOM 2387 C CA . LYS B 1 4 ? 3.751 -36.466 12.195 1 46.07 4 LYS B CA 1
ATOM 2388 C C . LYS B 1 4 ? 3.104 -36.322 10.82 1 46.07 4 LYS B C 1
ATOM 2390 O O . LYS B 1 4 ? 2.924 -35.207 10.327 1 46.07 4 LYS B O 1
ATOM 2395 N N . ARG B 1 5 ? 2.908 -37.545 10.182 1 48.5 5 ARG B N 1
ATOM 2396 C CA . ARG B 1 5 ? 2.346 -37.586 8.836 1 48.5 5 ARG B CA 1
ATOM 2397 C C . ARG B 1 5 ? 0.926 -37.028 8.818 1 48.5 5 ARG B C 1
ATOM 2399 O O . ARG B 1 5 ? 0.551 -36.301 7.896 1 48.5 5 ARG B O 1
ATOM 2406 N N . LEU B 1 6 ? 0.208 -37.587 9.744 1 50.69 6 LEU B N 1
ATOM 2407 C CA . LEU B 1 6 ? -1.191 -37.198 9.886 1 50.69 6 LEU B CA 1
ATOM 2408 C C . LEU B 1 6 ? -1.321 -35.686 10.038 1 50.69 6 LEU B C 1
ATOM 2410 O O . LEU B 1 6 ? -2.193 -35.069 9.423 1 50.69 6 LEU B O 1
ATOM 2414 N N . ASP B 1 7 ? -0.202 -35.076 10.548 1 61.26 7 ASP B N 1
ATOM 2415 C CA . ASP B 1 7 ? -0.264 -33.672 10.94 1 61.26 7 ASP B CA 1
ATOM 2416 C C . ASP B 1 7 ? 0 -32.756 9.747 1 61.26 7 ASP B C 1
ATOM 2418 O O . ASP B 1 7 ? -0.721 -31.779 9.536 1 61.26 7 ASP B O 1
ATOM 2422 N N . LEU B 1 8 ? 0.72 -33.358 8.823 1 69.82 8 LEU B N 1
ATOM 2423 C CA . LEU B 1 8 ? 1.051 -32.515 7.679 1 69.82 8 LEU B CA 1
ATOM 2424 C C . LEU B 1 8 ? -0.077 -32.523 6.654 1 69.82 8 LEU B C 1
ATOM 2426 O O . LEU B 1 8 ? -0.387 -31.488 6.058 1 69.82 8 LEU B O 1
ATOM 2430 N N . ASN B 1 9 ? -0.63 -33.785 6.614 1 75.5 9 ASN B N 1
ATOM 2431 C CA . ASN B 1 9 ? -1.754 -33.909 5.693 1 75.5 9 ASN B CA 1
ATOM 2432 C C . ASN B 1 9 ? -2.935 -33.048 6.13 1 75.5 9 ASN B C 1
ATOM 2434 O O . ASN B 1 9 ? -3.599 -32.428 5.297 1 75.5 9 ASN B O 1
ATOM 2438 N N . LEU B 1 10 ? -3.002 -33.065 7.367 1 81.52 10 LEU B N 1
ATOM 2439 C CA . LEU B 1 10 ? -4.098 -32.266 7.904 1 81.52 10 LEU B CA 1
ATOM 2440 C C . LEU B 1 10 ? -3.839 -30.778 7.695 1 81.52 10 LEU B C 1
ATOM 2442 O O . LEU B 1 10 ? -4.773 -30.008 7.459 1 81.52 10 LEU B O 1
ATOM 2446 N N . LEU B 1 11 ? -2.574 -30.456 7.677 1 84.08 11 LEU B N 1
ATOM 2447 C CA . LEU B 1 11 ? -2.238 -29.06 7.42 1 84.08 11 LEU B CA 1
ATOM 2448 C C . LEU B 1 11 ? -2.556 -28.681 5.977 1 84.08 11 LEU B C 1
ATOM 2450 O O . LEU B 1 11 ? -3.016 -27.569 5.71 1 84.08 11 LEU B O 1
ATOM 2454 N N . GLY B 1 12 ? -2.341 -29.644 5.156 1 86.18 12 GLY B N 1
ATOM 2455 C CA . GLY B 1 12 ? -2.727 -29.444 3.769 1 86.18 12 GLY B CA 1
ATOM 2456 C C . GLY B 1 12 ? -4.224 -29.284 3.583 1 86.18 12 GLY B C 1
ATOM 2457 O O . GLY B 1 12 ? -4.671 -28.465 2.777 1 86.18 12 GLY B O 1
ATOM 2458 N N . VAL B 1 13 ? -4.901 -30.053 4.334 1 86.95 13 VAL B N 1
ATOM 2459 C CA . VAL B 1 13 ? -6.358 -29.979 4.318 1 86.95 13 VAL B CA 1
ATOM 2460 C C . VAL B 1 13 ? -6.811 -28.599 4.789 1 86.95 13 VAL B C 1
ATOM 2462 O O . VAL B 1 13 ? -7.662 -27.969 4.157 1 86.95 13 VAL B O 1
ATOM 2465 N N . PHE B 1 14 ? -6.229 -28.164 5.84 1 90.05 14 PHE B N 1
ATOM 2466 C CA . PHE B 1 14 ? -6.516 -26.831 6.357 1 90.05 14 PHE B CA 1
ATOM 2467 C C . PHE B 1 14 ? -6.292 -25.773 5.283 1 90.05 14 PHE B C 1
ATOM 2469 O O . PHE B 1 14 ? -7.17 -24.948 5.025 1 90.05 14 PHE B O 1
ATOM 2476 N N . GLN B 1 15 ? -5.195 -25.846 4.693 1 86.96 15 GLN B N 1
ATOM 2477 C CA . GLN B 1 15 ? -4.803 -24.844 3.708 1 86.96 15 GLN B CA 1
ATOM 2478 C C . GLN B 1 15 ? -5.752 -24.848 2.513 1 86.96 15 GLN B C 1
ATOM 2480 O O . GLN B 1 15 ? -6.132 -23.787 2.013 1 86.96 15 GLN B O 1
ATOM 2485 N N . ALA B 1 16 ? -6.113 -26.008 2.07 1 86.92 16 ALA B N 1
ATOM 2486 C CA . ALA B 1 16 ? -7.011 -26.139 0.926 1 86.92 16 ALA B CA 1
ATOM 2487 C C . ALA B 1 16 ? -8.37 -25.509 1.219 1 86.92 16 ALA B C 1
ATOM 2489 O O . ALA B 1 16 ? -8.911 -24.772 0.391 1 86.92 16 ALA B O 1
ATOM 2490 N N . ILE B 1 17 ? -8.841 -25.757 2.373 1 89.17 17 ILE B N 1
ATOM 2491 C CA . ILE B 1 17 ? -10.15 -25.228 2.743 1 89.17 17 ILE B CA 1
ATOM 2492 C C . ILE B 1 17 ? -10.052 -23.721 2.967 1 89.17 17 ILE B C 1
ATOM 2494 O O . ILE B 1 17 ? -10.963 -22.973 2.602 1 89.17 17 ILE B O 1
ATOM 2498 N N . TYR B 1 18 ? -8.975 -23.347 3.519 1 87.28 18 TYR B N 1
ATOM 2499 C CA . TYR B 1 18 ? -8.78 -21.924 3.775 1 87.28 18 TYR B CA 1
ATOM 2500 C C . TYR B 1 18 ? -8.738 -21.136 2.471 1 87.28 18 TYR B C 1
ATOM 2502 O O . TYR B 1 18 ? -9.292 -20.038 2.383 1 87.28 18 TYR B O 1
ATOM 2510 N N . GLN B 1 19 ? -8.142 -21.682 1.533 1 80.87 19 GLN B N 1
ATOM 2511 C CA . GLN B 1 19 ? -7.939 -21.008 0.255 1 80.87 19 GLN B CA 1
ATOM 2512 C C . GLN B 1 19 ? -9.213 -21.026 -0.586 1 80.87 19 GLN B C 1
ATOM 2514 O O . GLN B 1 19 ? -9.521 -20.053 -1.277 1 80.87 19 GLN B O 1
ATOM 2519 N N . THR B 1 20 ? -9.97 -22.137 -0.521 1 81.66 20 THR B N 1
ATOM 2520 C CA . THR B 1 20 ? -11.106 -22.31 -1.419 1 81.66 20 THR B CA 1
ATOM 2521 C C . THR B 1 20 ? -12.404 -21.888 -0.737 1 81.66 20 THR B C 1
ATOM 2523 O O . THR B 1 20 ? -13.427 -21.701 -1.4 1 81.66 20 THR B O 1
ATOM 2526 N N . ARG B 1 21 ? -12.361 -21.867 0.549 1 83.21 21 ARG B N 1
ATOM 2527 C CA . ARG B 1 21 ? -13.532 -21.59 1.375 1 83.21 21 ARG B CA 1
ATOM 2528 C C . ARG B 1 21 ? -14.679 -22.535 1.033 1 83.21 21 ARG B C 1
ATOM 2530 O O . ARG B 1 21 ? -15.846 -22.136 1.051 1 83.21 21 ARG B O 1
ATOM 2537 N N . ASN B 1 22 ? -14.271 -23.652 0.594 1 86.53 22 ASN B N 1
ATOM 2538 C CA . ASN B 1 22 ? -15.228 -24.658 0.145 1 86.53 22 ASN B CA 1
ATOM 2539 C C . ASN B 1 22 ? -14.664 -26.069 0.282 1 86.53 22 ASN B C 1
ATOM 2541 O O . ASN B 1 22 ? -13.596 -26.37 -0.253 1 86.53 22 ASN B O 1
ATOM 2545 N N . VAL B 1 23 ? -15.488 -26.976 0.94 1 88.83 23 VAL B N 1
ATOM 2546 C CA . VAL B 1 23 ? -15.001 -28.322 1.223 1 88.83 23 VAL B CA 1
ATOM 2547 C C . VAL B 1 23 ? -14.936 -29.131 -0.071 1 88.83 23 VAL B C 1
ATOM 2549 O O . VAL B 1 23 ? -13.976 -29.871 -0.3 1 88.83 23 VAL B O 1
ATOM 2552 N N . THR B 1 24 ? -15.899 -28.883 -0.911 1 88.3 24 THR B N 1
ATOM 2553 C CA . THR B 1 24 ? -15.953 -29.635 -2.159 1 88.3 24 THR B CA 1
ATOM 2554 C C . THR B 1 24 ? -14.822 -29.215 -3.093 1 88.3 24 THR B C 1
ATOM 2556 O O . THR B 1 24 ? -14.135 -30.064 -3.666 1 88.3 24 THR B O 1
ATOM 2559 N N . LEU B 1 25 ? -14.677 -27.98 -3.162 1 86.35 25 LEU B N 1
ATOM 2560 C CA . LEU B 1 25 ? -13.608 -27.474 -4.017 1 86.35 25 LEU B CA 1
ATOM 2561 C C . LEU B 1 25 ? -12.241 -27.856 -3.461 1 86.35 25 LEU B C 1
ATOM 2563 O O . LEU B 1 25 ? -11.327 -28.186 -4.221 1 86.35 25 LEU B O 1
ATOM 2567 N N . ALA B 1 26 ? -12.139 -27.788 -2.181 1 89.89 26 ALA B N 1
ATOM 2568 C CA . ALA B 1 26 ? -10.899 -28.19 -1.521 1 89.89 26 ALA B CA 1
ATOM 2569 C C . ALA B 1 26 ? -10.56 -29.645 -1.832 1 89.89 26 ALA B C 1
ATOM 2571 O O . ALA B 1 26 ? -9.397 -29.982 -2.067 1 89.89 26 ALA B O 1
ATOM 2572 N N . ALA B 1 27 ? -11.534 -30.508 -1.848 1 89.97 27 ALA B N 1
ATOM 2573 C CA . ALA B 1 27 ? -11.331 -31.923 -2.15 1 89.97 27 ALA B CA 1
ATOM 2574 C C . ALA B 1 27 ? -10.788 -32.11 -3.564 1 89.97 27 ALA B C 1
ATOM 2576 O O . ALA B 1 27 ? -9.838 -32.867 -3.775 1 89.97 27 ALA B O 1
ATOM 2577 N N . ARG B 1 28 ? -11.335 -31.357 -4.421 1 82.95 28 ARG B N 1
ATOM 2578 C CA . ARG B 1 28 ? -10.899 -31.424 -5.812 1 82.95 28 ARG B CA 1
ATOM 2579 C C . ARG B 1 28 ? -9.451 -30.968 -5.955 1 82.95 28 ARG B C 1
ATOM 2581 O O . ARG B 1 28 ? -8.647 -31.633 -6.612 1 82.95 28 ARG B O 1
ATOM 2588 N N . HIS B 1 29 ? -9.193 -29.926 -5.266 1 77.11 29 HIS B N 1
ATOM 2589 C CA . HIS B 1 29 ? -7.851 -29.361 -5.334 1 77.11 29 HIS B CA 1
ATOM 2590 C C . HIS B 1 29 ? -6.829 -30.287 -4.682 1 77.11 29 HIS B C 1
ATOM 2592 O O . HIS B 1 29 ? -5.67 -30.332 -5.101 1 77.11 29 HIS B O 1
ATOM 2598 N N . HIS B 1 30 ? -7.254 -30.939 -3.666 1 79.14 30 HIS B N 1
ATOM 2599 C CA . HIS B 1 30 ? -6.376 -31.816 -2.898 1 79.14 30 HIS B CA 1
ATOM 2600 C C . HIS B 1 30 ? -6.413 -33.242 -3.438 1 79.14 30 HIS B C 1
ATOM 2602 O O . HIS B 1 30 ? -5.729 -34.125 -2.917 1 79.14 30 HIS B O 1
ATOM 2608 N N . ASN B 1 31 ? -7.204 -33.448 -4.471 1 79.85 31 ASN B N 1
ATOM 2609 C CA . ASN B 1 31 ? -7.315 -34.723 -5.173 1 79.85 31 ASN B CA 1
ATOM 2610 C C . ASN B 1 31 ? -7.82 -35.829 -4.25 1 79.85 31 ASN B C 1
ATOM 2612 O O . ASN B 1 31 ? -7.243 -36.917 -4.205 1 79.85 31 ASN B O 1
ATOM 2616 N N . ILE B 1 32 ? -8.788 -35.555 -3.457 1 85.48 32 ILE B N 1
ATOM 2617 C CA . ILE B 1 32 ? -9.476 -36.53 -2.617 1 85.48 32 ILE B CA 1
ATOM 2618 C C . ILE B 1 32 ? -10.986 -36.336 -2.732 1 85.48 32 ILE B C 1
ATOM 2620 O O . ILE B 1 32 ? -11.45 -35.39 -3.373 1 85.48 32 ILE B O 1
ATOM 2624 N N . THR B 1 33 ? -11.736 -37.319 -2.279 1 88.67 33 THR B N 1
ATOM 2625 C CA . THR B 1 33 ? -13.192 -37.233 -2.318 1 88.67 33 THR B CA 1
ATOM 2626 C C . THR B 1 33 ? -13.703 -36.241 -1.278 1 88.67 33 THR B C 1
ATOM 2628 O O . THR B 1 33 ? -13.007 -35.939 -0.306 1 88.67 33 THR B O 1
ATOM 2631 N N . GLN B 1 34 ? -14.828 -35.775 -1.582 1 90.22 34 GLN B N 1
ATOM 2632 C CA . GLN B 1 34 ? -15.441 -34.819 -0.665 1 90.22 34 GLN B CA 1
ATOM 2633 C C . GLN B 1 34 ? -15.665 -35.442 0.71 1 90.22 34 GLN B C 1
ATOM 2635 O O . GLN B 1 34 ? -15.4 -34.81 1.734 1 90.22 34 GLN B O 1
ATOM 2640 N N . PRO B 1 35 ? -16.125 -36.685 0.866 1 91.64 35 PRO B N 1
ATOM 2641 C CA . PRO B 1 35 ? -16.251 -37.275 2.2 1 91.64 35 PRO B CA 1
ATOM 2642 C C . PRO B 1 35 ? -14.912 -37.378 2.928 1 91.64 35 PRO B C 1
ATOM 2644 O O . PRO B 1 35 ? -14.845 -37.154 4.139 1 91.64 35 PRO B O 1
ATOM 2647 N N . ALA B 1 36 ? -13.916 -37.669 2.161 1 89.97 36 ALA B N 1
ATOM 2648 C CA . ALA B 1 36 ? -12.579 -37.751 2.744 1 89.97 36 ALA B CA 1
ATOM 2649 C C . ALA B 1 36 ? -12.129 -36.394 3.278 1 89.97 36 ALA B C 1
ATOM 2651 O O . ALA B 1 36 ? -11.539 -36.309 4.357 1 89.97 36 ALA B O 1
ATOM 2652 N N . MET B 1 37 ? -12.385 -35.35 2.507 1 91.49 37 MET B N 1
ATOM 2653 C CA . MET B 1 37 ? -12.067 -33.988 2.925 1 91.49 37 MET B CA 1
ATOM 2654 C C . MET B 1 37 ? -12.857 -33.603 4.172 1 91.49 37 MET B C 1
ATOM 2656 O O . MET B 1 37 ? -12.308 -33.006 5.1 1 91.49 37 MET B O 1
ATOM 2660 N N . SER B 1 38 ? -14.109 -33.953 4.247 1 92.54 38 SER B N 1
ATOM 2661 C CA . SER B 1 38 ? -14.965 -33.653 5.39 1 92.54 38 SER B CA 1
ATOM 2662 C C . SER B 1 38 ? -14.483 -34.372 6.646 1 92.54 38 SER B C 1
ATOM 2664 O O . SER B 1 38 ? -14.47 -33.791 7.733 1 92.54 38 SER B O 1
ATOM 2666 N N . ASN B 1 39 ? -14.111 -35.599 6.423 1 90.9 39 ASN B N 1
ATOM 2667 C CA . ASN B 1 39 ? -13.571 -36.369 7.538 1 90.9 39 ASN B CA 1
ATOM 2668 C C . ASN B 1 39 ? -12.269 -35.766 8.059 1 90.9 39 ASN B C 1
ATOM 2670 O O . ASN B 1 39 ? -12.044 -35.715 9.269 1 90.9 39 ASN B O 1
ATOM 2674 N N . ALA B 1 40 ? -11.481 -35.41 7.095 1 90.7 40 ALA B N 1
ATOM 2675 C CA . ALA B 1 40 ? -10.217 -34.782 7.472 1 90.7 40 ALA B CA 1
ATOM 2676 C C . ALA B 1 40 ? -10.456 -33.484 8.238 1 90.7 40 ALA B C 1
ATOM 2678 O O . ALA B 1 40 ? -9.747 -33.185 9.201 1 90.7 40 ALA B O 1
ATOM 2679 N N . LEU B 1 41 ? -11.42 -32.719 7.822 1 91.51 41 LEU B N 1
ATOM 2680 C CA . LEU B 1 41 ? -11.781 -31.487 8.515 1 91.51 41 LEU B CA 1
ATOM 2681 C C . LEU B 1 41 ? -12.255 -31.781 9.935 1 91.51 41 LEU B C 1
ATOM 2683 O O . LEU B 1 41 ? -11.915 -31.053 10.87 1 91.51 41 LEU B O 1
ATOM 2687 N N . ALA B 1 42 ? -13.001 -32.839 10.077 1 90.73 42 ALA B N 1
ATOM 2688 C CA . ALA B 1 42 ? -13.46 -33.247 11.402 1 90.73 42 ALA B CA 1
ATOM 2689 C C . ALA B 1 42 ? -12.28 -33.566 12.317 1 90.73 42 ALA B C 1
ATOM 2691 O O . ALA B 1 42 ? -12.264 -33.164 13.482 1 90.73 42 ALA B O 1
ATOM 2692 N N . ARG B 1 43 ? -11.369 -34.221 11.781 1 87.4 43 ARG B N 1
ATOM 2693 C CA . ARG B 1 43 ? -10.168 -34.552 12.542 1 87.4 43 ARG B CA 1
ATOM 2694 C C . ARG B 1 43 ? -9.396 -33.293 12.922 1 87.4 43 ARG B C 1
ATOM 2696 O O . ARG B 1 43 ? -8.882 -33.186 14.038 1 87.4 43 ARG B O 1
ATOM 2703 N N . LEU B 1 44 ? -9.29 -32.334 11.955 1 89.5 44 LEU B N 1
ATOM 2704 C CA . LEU B 1 44 ? -8.632 -31.057 12.211 1 89.5 44 LEU B CA 1
ATOM 2705 C C . LEU B 1 44 ? -9.296 -30.326 13.373 1 89.5 44 LEU B C 1
ATOM 2707 O O . LEU B 1 44 ? -8.612 -29.777 14.239 1 89.5 44 LEU B O 1
ATOM 2711 N N . ARG B 1 45 ? -10.599 -30.362 13.315 1 89.66 45 ARG B N 1
ATOM 2712 C CA . ARG B 1 45 ? -11.365 -29.697 14.363 1 89.66 45 ARG B CA 1
ATOM 2713 C C . ARG B 1 45 ? -11.076 -30.313 15.728 1 89.66 45 ARG B C 1
ATOM 2715 O O . ARG B 1 45 ? -10.971 -29.599 16.728 1 89.66 45 ARG B O 1
ATOM 2722 N N . GLU B 1 46 ? -10.917 -31.591 15.746 1 85.05 46 GLU B N 1
ATOM 2723 C CA . GLU B 1 46 ? -10.608 -32.303 16.982 1 85.05 46 GLU B CA 1
ATOM 2724 C C . GLU B 1 46 ? -9.207 -31.96 17.48 1 85.05 46 GLU B C 1
ATOM 2726 O O . GLU B 1 46 ? -9.01 -31.705 18.671 1 85.05 46 GLU B O 1
ATOM 2731 N N . VAL B 1 47 ? -8.359 -31.931 16.591 1 81.42 47 VAL B N 1
ATOM 2732 C CA . VAL B 1 47 ? -6.962 -31.693 16.938 1 81.42 47 VAL B CA 1
ATOM 2733 C C . VAL B 1 47 ? -6.803 -30.284 17.506 1 81.42 47 VAL B C 1
ATOM 2735 O O . VAL B 1 47 ? -6.077 -30.08 18.482 1 81.42 47 VAL B O 1
ATOM 2738 N N . PHE B 1 48 ? -7.51 -29.325 16.878 1 85.35 48 PHE B N 1
ATOM 2739 C CA . PHE B 1 48 ? -7.322 -27.932 17.264 1 85.35 48 PHE B CA 1
ATOM 2740 C C . PHE B 1 48 ? -8.376 -27.504 18.278 1 85.35 48 PHE B C 1
ATOM 2742 O O . PHE B 1 48 ? -8.326 -26.389 18.801 1 85.35 48 PHE B O 1
ATOM 2749 N N . ALA B 1 49 ? -9.31 -28.356 18.517 1 87.44 49 ALA B N 1
ATOM 2750 C CA . ALA B 1 49 ? -10.394 -28.057 19.45 1 87.44 49 ALA B CA 1
ATOM 2751 C C . ALA B 1 49 ? -11.096 -26.755 19.077 1 87.44 49 ALA B C 1
ATOM 2753 O O . ALA B 1 49 ? -11.334 -25.902 19.935 1 87.44 49 ALA B O 1
ATOM 2754 N N . ASP B 1 50 ? -11.291 -26.512 17.798 1 89.03 50 ASP B N 1
ATOM 2755 C CA . ASP B 1 50 ? -11.958 -25.37 17.18 1 89.03 50 ASP B CA 1
ATOM 2756 C C . ASP B 1 50 ? -12.667 -25.78 15.891 1 89.03 50 ASP B C 1
ATOM 2758 O O . ASP B 1 50 ? -12.155 -26.603 15.129 1 89.03 50 ASP B O 1
ATOM 2762 N N . PRO B 1 51 ? -13.787 -25.226 15.631 1 93.11 51 PRO B N 1
ATOM 2763 C CA . PRO B 1 51 ? -14.478 -25.548 14.38 1 93.11 51 PRO B CA 1
ATOM 2764 C C . PRO B 1 51 ? -13.668 -25.164 13.144 1 93.11 51 PRO B C 1
ATOM 2766 O O . PRO B 1 51 ? -13.907 -25.695 12.056 1 93.11 51 PRO B O 1
ATOM 2769 N N . LEU B 1 52 ? -12.715 -24.19 13.204 1 91.79 52 LEU B N 1
ATOM 2770 C CA . LEU B 1 52 ? -11.785 -23.67 12.206 1 91.79 52 LEU B CA 1
ATOM 2771 C C . LEU B 1 52 ? -12.537 -23.007 11.056 1 91.79 52 LEU B C 1
ATOM 2773 O O . LEU B 1 52 ? -12.236 -21.87 10.686 1 91.79 52 LEU B O 1
ATOM 2777 N N . PHE B 1 53 ? -13.553 -23.716 10.517 1 93.02 53 PHE B N 1
ATOM 2778 C CA . PHE B 1 53 ? -14.376 -23.204 9.427 1 93.02 53 PHE B CA 1
ATOM 2779 C C . PHE B 1 53 ? -15.855 -23.433 9.712 1 93.02 53 PHE B C 1
ATOM 2781 O O . PHE B 1 53 ? -16.258 -24.537 10.084 1 93.02 53 PHE B O 1
ATOM 2788 N N . VAL B 1 54 ? -16.595 -22.281 9.575 1 90.48 54 VAL B N 1
ATOM 2789 C CA . VAL B 1 54 ? -18.029 -22.344 9.837 1 90.48 54 VAL B CA 1
ATOM 2790 C C . VAL B 1 54 ? -18.802 -21.939 8.583 1 90.48 54 VAL B C 1
ATOM 2792 O O . VAL B 1 54 ? -18.259 -21.268 7.702 1 90.48 54 VAL B O 1
ATOM 2795 N N . PRO B 1 55 ? -20.016 -22.44 8.497 1 82.19 55 PRO B N 1
ATOM 2796 C CA . PRO B 1 55 ? -20.815 -22.084 7.323 1 82.19 55 PRO B CA 1
ATOM 2797 C C . PRO B 1 55 ? -20.991 -20.576 7.164 1 82.19 55 PRO B C 1
ATOM 2799 O O . PRO B 1 55 ? -21.165 -19.863 8.155 1 82.19 55 PRO B O 1
ATOM 2802 N N . GLY B 1 56 ? -20.716 -20.136 6.019 1 73.27 56 GLY B N 1
ATOM 2803 C CA . GLY B 1 56 ? -20.949 -18.751 5.643 1 73.27 56 GLY B CA 1
ATOM 2804 C C . GLY B 1 56 ? -21.74 -18.606 4.357 1 73.27 56 GLY B C 1
ATOM 2805 O O . GLY B 1 56 ? -22.108 -19.604 3.733 1 73.27 56 GLY B O 1
ATOM 2806 N N . PRO B 1 57 ? -22.173 -17.434 3.975 1 63.17 57 PRO B N 1
ATOM 2807 C CA . PRO B 1 57 ? -23.005 -17.191 2.794 1 63.17 57 PRO B CA 1
ATOM 2808 C C . PRO B 1 57 ? -22.367 -17.709 1.506 1 63.17 57 PRO B C 1
ATOM 2810 O O . PRO B 1 57 ? -23.076 -18.058 0.559 1 63.17 57 PRO B O 1
ATOM 2813 N N . TYR B 1 58 ? -21.127 -17.845 1.451 1 62.69 58 TYR B N 1
ATOM 2814 C CA . TYR B 1 58 ? -20.463 -18.27 0.224 1 62.69 58 TYR B CA 1
ATOM 2815 C C . TYR B 1 58 ? -19.618 -19.516 0.465 1 62.69 58 TYR B C 1
ATOM 2817 O O . TYR B 1 58 ? -18.617 -19.736 -0.221 1 62.69 58 TYR B O 1
ATOM 2825 N N . GLY B 1 59 ? -20.097 -20.244 1.421 1 77.19 59 GLY B N 1
ATOM 2826 C CA . GLY B 1 59 ? -19.364 -21.457 1.749 1 77.19 59 GLY B CA 1
ATOM 2827 C C . GLY B 1 59 ? -18.946 -21.527 3.205 1 77.19 59 GLY B C 1
ATOM 2828 O O . GLY B 1 59 ? -19.783 -21.411 4.103 1 77.19 59 GLY B O 1
ATOM 2829 N N . MET B 1 60 ? -17.584 -21.73 3.3 1 85.96 60 MET B N 1
ATOM 2830 C CA . MET B 1 60 ? -17.059 -21.814 4.661 1 85.96 60 MET B CA 1
ATOM 2831 C C . MET B 1 60 ? -16.277 -20.556 5.021 1 85.96 60 MET B C 1
ATOM 2833 O O . MET B 1 60 ? -15.59 -19.983 4.174 1 85.96 60 MET B O 1
ATOM 2837 N N . ARG B 1 61 ? -16.47 -20.071 6.177 1 84.67 61 ARG B N 1
ATOM 2838 C CA . ARG B 1 61 ? -15.713 -18.942 6.709 1 84.67 61 ARG B CA 1
ATOM 2839 C C . ARG B 1 61 ? -14.757 -19.393 7.808 1 84.67 61 ARG B C 1
ATOM 2841 O O . ARG B 1 61 ? -15.142 -20.15 8.701 1 84.67 61 ARG B O 1
ATOM 2848 N N . PRO B 1 62 ? -13.534 -18.956 7.66 1 87.18 62 PRO B N 1
ATOM 2849 C CA . PRO B 1 62 ? -12.611 -19.3 8.744 1 87.18 62 PRO B CA 1
ATOM 2850 C C . PRO B 1 62 ? -12.979 -18.63 10.067 1 87.18 62 PRO B C 1
ATOM 2852 O O . PRO B 1 62 ? -13.452 -17.491 10.076 1 87.18 62 PRO B O 1
ATOM 2855 N N . THR B 1 63 ? -12.825 -19.353 11.191 1 87.4 63 THR B N 1
ATOM 2856 C CA . THR B 1 63 ? -12.931 -18.768 12.523 1 87.4 63 THR B CA 1
ATOM 2857 C C . THR B 1 63 ? -11.755 -17.835 12.799 1 87.4 63 THR B C 1
ATOM 2859 O O . THR B 1 63 ? -10.762 -17.846 12.068 1 87.4 63 THR B O 1
ATOM 2862 N N . PRO B 1 64 ? -11.892 -17.071 13.786 1 79.92 64 PRO B N 1
ATOM 2863 C CA . PRO B 1 64 ? -10.75 -16.245 14.186 1 79.92 64 PRO B CA 1
ATOM 2864 C C . PRO B 1 64 ? -9.497 -17.07 14.474 1 79.92 64 PRO B C 1
ATOM 2866 O O . PRO B 1 64 ? -8.389 -16.66 14.119 1 79.92 64 PRO B O 1
ATOM 2869 N N . TYR B 1 65 ? -9.739 -18.146 15.048 1 84.26 65 TYR B N 1
ATOM 2870 C CA . TYR B 1 65 ? -8.617 -19.032 15.336 1 84.26 65 TYR B CA 1
ATOM 2871 C C . TYR B 1 65 ? -7.986 -19.551 14.049 1 84.26 65 TYR B C 1
ATOM 2873 O O . TYR B 1 65 ? -6.76 -19.586 13.922 1 84.26 65 TYR B O 1
ATOM 2881 N N . ALA B 1 66 ? -8.783 -19.894 13.081 1 88.38 66 ALA B N 1
ATOM 2882 C CA . ALA B 1 66 ? -8.287 -20.357 11.787 1 88.38 66 ALA B CA 1
ATOM 2883 C C . ALA B 1 66 ? -7.5 -19.26 11.076 1 88.38 66 ALA B C 1
ATOM 2885 O O . ALA B 1 66 ? -6.477 -19.532 10.444 1 88.38 66 ALA B O 1
ATOM 2886 N N . GLN B 1 67 ? -7.946 -18.124 11.237 1 81.16 67 GLN B N 1
ATOM 2887 C CA . GLN B 1 67 ? -7.261 -16.987 10.63 1 81.16 67 GLN B CA 1
ATOM 2888 C C . GLN B 1 67 ? -5.871 -16.798 11.229 1 81.16 67 GLN B C 1
ATOM 2890 O O . GLN B 1 67 ? -4.916 -16.492 10.511 1 81.16 67 GLN B O 1
ATOM 2895 N N . GLN B 1 68 ? -5.847 -17.044 12.447 1 78 68 GLN B N 1
ATOM 2896 C CA . GLN B 1 68 ? -4.57 -16.918 13.142 1 78 68 GLN B CA 1
ATOM 2897 C C . GLN B 1 68 ? -3.609 -18.03 12.732 1 78 68 GLN B C 1
ATOM 2899 O O . GLN B 1 68 ? -2.393 -17.826 12.698 1 78 68 GLN B O 1
ATOM 2904 N N . LEU B 1 69 ? -4.146 -19.128 12.365 1 82.02 69 LEU B N 1
ATOM 2905 C CA . LEU B 1 69 ? -3.337 -20.302 12.059 1 82.02 69 LEU B CA 1
ATOM 2906 C C . LEU B 1 69 ? -2.882 -20.283 10.603 1 82.02 69 LEU B C 1
ATOM 2908 O O . LEU B 1 69 ? -1.937 -20.985 10.235 1 82.02 69 LEU B O 1
ATOM 2912 N N . ALA B 1 70 ? -3.579 -19.49 9.881 1 83.9 70 ALA B N 1
ATOM 2913 C CA . ALA B 1 70 ? -3.384 -19.566 8.435 1 83.9 70 ALA B CA 1
ATOM 2914 C C . ALA B 1 70 ? -1.929 -19.293 8.064 1 83.9 70 ALA B C 1
ATOM 2916 O O . ALA B 1 70 ? -1.302 -20.088 7.36 1 83.9 70 ALA B O 1
ATOM 2917 N N . ALA B 1 71 ? -1.435 -18.299 8.689 1 76.28 71 ALA B N 1
ATOM 2918 C CA . ALA B 1 71 ? -0.082 -17.894 8.315 1 76.28 71 ALA B CA 1
ATOM 2919 C C . ALA B 1 71 ? 0.949 -18.904 8.807 1 76.28 71 ALA B C 1
ATOM 2921 O O . ALA B 1 71 ? 1.794 -19.365 8.036 1 76.28 71 ALA B O 1
ATOM 2922 N N . PRO B 1 72 ? 0.833 -19.347 10.034 1 75.74 72 PRO B N 1
ATOM 2923 C CA . PRO B 1 72 ? 1.776 -20.364 10.505 1 75.74 72 PRO B CA 1
ATOM 2924 C C . PRO B 1 72 ? 1.682 -21.668 9.715 1 75.74 72 PRO B C 1
ATOM 2926 O O . PRO B 1 72 ? 2.703 -22.3 9.437 1 75.74 72 PRO B O 1
ATOM 2929 N N . ILE B 1 73 ? 0.537 -22.076 9.378 1 81.62 73 ILE B N 1
ATOM 2930 C CA . ILE B 1 73 ? 0.35 -23.321 8.64 1 81.62 73 ILE B CA 1
ATOM 2931 C C . ILE B 1 73 ? 0.923 -23.177 7.232 1 81.62 73 ILE B C 1
ATOM 2933 O O . ILE B 1 73 ? 1.61 -24.075 6.74 1 81.62 73 ILE B O 1
ATOM 2937 N N . GLU B 1 74 ? 0.61 -22.069 6.676 1 79.14 74 GLU B N 1
ATOM 2938 C CA . GLU B 1 74 ? 1.168 -21.81 5.352 1 79.14 74 GLU B CA 1
ATOM 2939 C C . GLU B 1 74 ? 2.693 -21.862 5.374 1 79.14 74 GLU B C 1
ATOM 2941 O O . GLU B 1 74 ? 3.312 -22.452 4.487 1 79.14 74 GLU B O 1
ATOM 2946 N N . ARG B 1 75 ? 3.217 -21.323 6.362 1 74.96 75 ARG B N 1
ATOM 2947 C CA . ARG B 1 75 ? 4.669 -21.315 6.51 1 74.96 75 ARG B CA 1
ATOM 2948 C C . ARG B 1 75 ? 5.212 -22.733 6.659 1 74.96 75 ARG B C 1
ATOM 2950 O O . ARG B 1 75 ? 6.207 -23.092 6.027 1 74.96 75 ARG B O 1
ATOM 2957 N N . ALA B 1 76 ? 4.593 -23.476 7.453 1 75.4 76 ALA B N 1
ATOM 2958 C CA . ALA B 1 76 ? 5.024 -24.85 7.699 1 75.4 76 ALA B CA 1
ATOM 2959 C C . ALA B 1 76 ? 4.951 -25.684 6.423 1 75.4 76 ALA B C 1
ATOM 2961 O O . ALA B 1 76 ? 5.884 -26.424 6.104 1 75.4 76 ALA B O 1
ATOM 2962 N N . LEU B 1 77 ? 3.898 -25.509 5.773 1 77.4 77 LEU B N 1
ATOM 2963 C CA . LEU B 1 77 ? 3.715 -26.271 4.543 1 77.4 77 LEU B CA 1
ATOM 2964 C C . LEU B 1 77 ? 4.735 -25.855 3.489 1 77.4 77 LEU B C 1
ATOM 2966 O O . LEU B 1 77 ? 5.268 -26.701 2.767 1 77.4 77 LEU B O 1
ATOM 2970 N N . ARG B 1 78 ? 4.962 -24.625 3.441 1 74.09 78 ARG B N 1
ATOM 2971 C CA . ARG B 1 78 ? 5.949 -24.121 2.492 1 74.09 78 ARG B CA 1
ATOM 2972 C C . ARG B 1 78 ? 7.34 -24.657 2.813 1 74.09 78 ARG B C 1
ATOM 2974 O O . ARG B 1 78 ? 8.1 -25.009 1.908 1 74.09 78 ARG B O 1
ATOM 2981 N N . GLU B 1 79 ? 7.589 -24.671 4.045 1 71.44 79 GLU B N 1
ATOM 2982 C CA . GLU B 1 79 ? 8.88 -25.206 4.467 1 71.44 79 GLU B CA 1
ATOM 2983 C C . GLU B 1 79 ? 9.03 -26.67 4.064 1 71.44 79 GLU B C 1
ATOM 2985 O O . GLU B 1 79 ? 10.096 -27.088 3.608 1 71.44 79 GLU B O 1
ATOM 2990 N N . VAL B 1 80 ? 7.984 -27.36 4.195 1 72.08 80 VAL B N 1
ATOM 2991 C CA . VAL B 1 80 ? 7.991 -28.769 3.813 1 72.08 80 VAL B CA 1
ATOM 2992 C C . VAL B 1 80 ? 8.135 -28.893 2.298 1 72.08 80 VAL B C 1
ATOM 2994 O O . VAL B 1 80 ? 8.933 -29.696 1.808 1 72.08 80 VAL B O 1
ATOM 2997 N N . GLU B 1 81 ? 7.342 -28.128 1.646 1 71.12 81 GLU B N 1
ATOM 2998 C CA . GLU B 1 81 ? 7.401 -28.145 0.188 1 71.12 81 GLU B CA 1
ATOM 2999 C C . GLU B 1 81 ? 8.8 -27.795 -0.312 1 71.12 81 GLU B C 1
ATOM 3001 O O . GLU B 1 81 ? 9.303 -28.417 -1.25 1 71.12 81 GLU B O 1
ATOM 3006 N N . GLN B 1 82 ? 9.311 -26.863 0.3 1 69.08 82 GLN B N 1
ATOM 3007 C CA . GLN B 1 82 ? 10.658 -26.439 -0.064 1 69.08 82 GLN B CA 1
ATOM 3008 C C . GLN B 1 82 ? 11.672 -27.551 0.19 1 69.08 82 GLN B C 1
ATOM 3010 O O . GLN B 1 82 ? 12.565 -27.783 -0.628 1 69.08 82 GLN B O 1
ATOM 3015 N N . ALA B 1 83 ? 11.521 -28.18 1.234 1 69.48 83 ALA B N 1
ATOM 3016 C CA . ALA B 1 83 ? 12.413 -29.288 1.564 1 69.48 83 ALA B CA 1
ATOM 3017 C C . ALA B 1 83 ? 12.288 -30.416 0.544 1 69.48 83 ALA B C 1
ATOM 3019 O O . ALA B 1 83 ? 13.291 -31.005 0.134 1 69.48 83 ALA B O 1
ATOM 3020 N N . LEU B 1 84 ? 11.092 -30.608 0.168 1 68.08 84 LEU B N 1
ATOM 3021 C CA . LEU B 1 84 ? 10.838 -31.676 -0.793 1 68.08 84 LEU B CA 1
ATOM 3022 C C . LEU B 1 84 ? 11.327 -31.285 -2.183 1 68.08 84 LEU B C 1
ATOM 3024 O O . LEU B 1 84 ? 11.77 -32.14 -2.954 1 68.08 84 LEU B O 1
ATOM 3028 N N . ALA B 1 85 ? 11.222 -30.058 -2.459 1 67.7 85 ALA B N 1
ATOM 3029 C CA . ALA B 1 85 ? 11.633 -29.542 -3.763 1 67.7 85 ALA B CA 1
ATOM 3030 C C . ALA B 1 85 ? 13.152 -29.568 -3.909 1 67.7 85 ALA B C 1
ATOM 3032 O O . ALA B 1 85 ? 13.672 -29.703 -5.019 1 67.7 85 ALA B O 1
ATOM 3033 N N . MET B 1 86 ? 13.792 -29.345 -2.882 1 66.06 86 MET B N 1
ATOM 3034 C CA . MET B 1 86 ? 15.252 -29.333 -2.906 1 66.06 86 MET B CA 1
ATOM 3035 C C . MET B 1 86 ? 15.798 -30.653 -3.44 1 66.06 86 MET B C 1
ATOM 3037 O O . MET B 1 86 ? 16.851 -30.68 -4.079 1 66.06 86 MET B O 1
ATOM 3041 N N . SER B 1 87 ? 14.983 -31.633 -3.391 1 64.13 87 SER B N 1
ATOM 3042 C CA . SER B 1 87 ? 15.459 -32.947 -3.809 1 64.13 87 SER B CA 1
ATOM 3043 C C . SER B 1 87 ? 15.203 -33.181 -5.294 1 64.13 87 SER B C 1
ATOM 3045 O O . SER B 1 87 ? 15.882 -33.993 -5.926 1 64.13 87 SER B O 1
ATOM 3047 N N . LYS B 1 88 ? 14.255 -32.638 -5.907 1 67.8 88 LYS B N 1
ATOM 3048 C CA . LYS B 1 88 ? 13.84 -32.989 -7.262 1 67.8 88 LYS B CA 1
ATOM 3049 C C . LYS B 1 88 ? 14.403 -32.004 -8.282 1 67.8 88 LYS B C 1
ATOM 3051 O O . LYS B 1 88 ? 14.303 -32.228 -9.49 1 67.8 88 LYS B O 1
ATOM 3056 N N . GLY B 1 89 ? 15.362 -31.202 -7.959 1 80.44 89 GLY B N 1
ATOM 3057 C CA . GLY B 1 89 ? 15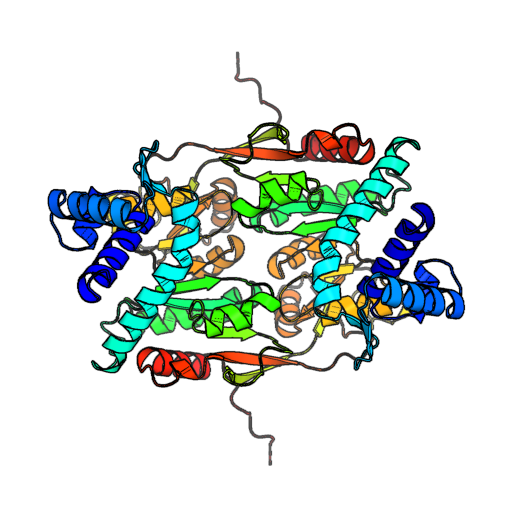.778 -30.179 -8.905 1 80.44 89 GLY B CA 1
ATOM 3058 C C . GLY B 1 89 ? 14.665 -29.213 -9.267 1 80.44 89 GLY B C 1
ATOM 3059 O O . GLY B 1 89 ? 13.536 -29.352 -8.792 1 80.44 89 GLY B O 1
ATOM 3060 N N . PHE B 1 90 ? 14.803 -28.09 -10.059 1 88.98 90 PHE B N 1
ATOM 3061 C CA . PHE B 1 90 ? 13.838 -27.077 -10.469 1 88.98 90 PHE B CA 1
ATOM 3062 C C . PHE B 1 90 ? 13.851 -26.897 -11.983 1 88.98 90 PHE B C 1
ATOM 3064 O O . PHE B 1 90 ? 14.905 -26.655 -12.575 1 88.98 90 PHE B O 1
ATOM 3071 N N . ASP B 1 91 ? 12.723 -27.209 -12.579 1 92.66 91 ASP B N 1
ATOM 3072 C CA . ASP B 1 91 ? 12.528 -26.93 -13.998 1 92.66 91 ASP B CA 1
ATOM 3073 C C . ASP B 1 91 ? 11.519 -25.803 -14.203 1 92.66 91 ASP B C 1
ATOM 3075 O O . ASP B 1 91 ? 10.315 -26.002 -14.03 1 92.66 91 ASP B O 1
ATOM 3079 N N . PRO B 1 92 ? 12.022 -24.629 -14.647 1 94.37 92 PRO B N 1
ATOM 3080 C CA . PRO B 1 92 ? 11.125 -23.481 -14.801 1 94.37 92 PRO B CA 1
ATOM 3081 C C . PRO B 1 92 ? 9.996 -23.744 -15.796 1 94.37 92 PRO B C 1
ATOM 3083 O O . PRO B 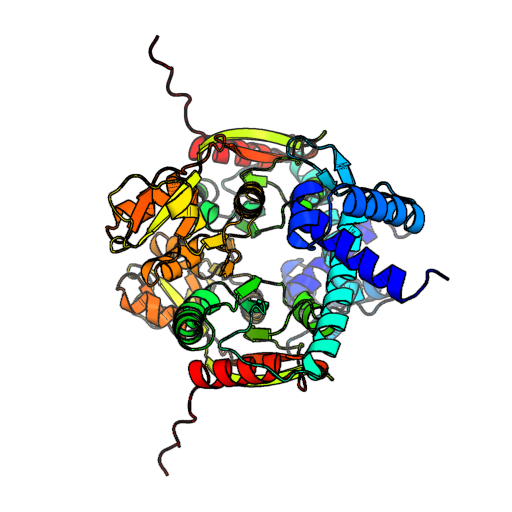1 92 ? 8.877 -23.26 -15.607 1 94.37 92 PRO B O 1
ATOM 3086 N N . ALA B 1 93 ? 10.262 -24.522 -16.775 1 95 93 ALA B N 1
ATOM 3087 C CA . ALA B 1 93 ? 9.305 -24.724 -17.859 1 95 93 ALA B CA 1
ATOM 3088 C C . ALA B 1 93 ? 8.06 -25.455 -17.363 1 95 93 ALA B C 1
ATOM 3090 O O . ALA B 1 93 ? 6.983 -25.329 -17.949 1 95 93 ALA B O 1
ATOM 3091 N N . SER B 1 94 ? 8.216 -26.161 -16.263 1 92.63 94 SER B N 1
ATOM 3092 C CA . SER B 1 94 ? 7.095 -26.973 -15.802 1 92.63 94 SER B CA 1
ATOM 3093 C C . SER B 1 94 ? 6.699 -26.609 -14.374 1 92.63 94 SER B C 1
ATOM 3095 O O . SER B 1 94 ? 5.771 -27.195 -13.814 1 92.63 94 SER B O 1
ATOM 3097 N N . SER B 1 95 ? 7.282 -25.613 -13.817 1 92.39 95 SER B N 1
ATOM 3098 C CA . SER B 1 95 ? 7.058 -25.286 -12.412 1 92.39 95 SER B CA 1
ATOM 3099 C C . SER B 1 95 ? 5.777 -24.48 -12.23 1 92.39 95 SER B C 1
ATOM 3101 O O . SER B 1 95 ? 5.481 -23.586 -13.025 1 92.39 95 SER B O 1
ATOM 3103 N N . ASP B 1 96 ? 5.084 -24.784 -11.115 1 89.25 96 ASP B N 1
ATOM 3104 C CA . ASP B 1 96 ? 3.91 -24.014 -10.714 1 89.25 96 ASP B CA 1
ATOM 3105 C C . ASP B 1 96 ? 4.193 -23.201 -9.453 1 89.25 96 ASP B C 1
ATOM 3107 O O . ASP B 1 96 ? 3.265 -22.796 -8.748 1 89.25 96 ASP B O 1
ATOM 3111 N N . ARG B 1 97 ? 5.424 -22.933 -9.24 1 90.04 97 ARG B N 1
ATOM 3112 C CA . ARG B 1 97 ? 5.872 -22.246 -8.033 1 90.04 97 ARG B CA 1
ATOM 3113 C C . ARG B 1 97 ? 5.37 -20.806 -8.004 1 90.04 97 ARG B C 1
ATOM 3115 O O . ARG B 1 97 ? 5.356 -20.127 -9.033 1 90.04 97 ARG B O 1
ATOM 3122 N N . GLU B 1 98 ? 4.986 -20.383 -6.815 1 93.07 98 GLU B N 1
ATOM 3123 C CA . GLU B 1 98 ? 4.692 -18.971 -6.585 1 93.07 98 GLU B CA 1
ATOM 3124 C C . GLU B 1 98 ? 5.835 -18.283 -5.843 1 93.07 98 GLU B C 1
ATOM 3126 O O . GLU B 1 98 ? 6.281 -18.762 -4.798 1 93.07 98 GLU B O 1
ATOM 3131 N N . PHE B 1 99 ? 6.343 -17.272 -6.41 1 96.27 99 PHE B N 1
ATOM 3132 C CA . PHE B 1 99 ? 7.357 -16.465 -5.742 1 96.27 99 PHE B CA 1
ATOM 3133 C C . PHE B 1 99 ? 6.734 -15.222 -5.117 1 96.27 99 PHE B C 1
ATOM 3135 O O . PHE B 1 99 ? 5.93 -14.537 -5.754 1 96.27 99 PHE B O 1
ATOM 3142 N N . ARG B 1 100 ? 7.094 -14.95 -3.887 1 96.38 100 ARG B N 1
ATOM 3143 C CA . ARG B 1 100 ? 6.571 -13.824 -3.119 1 96.38 100 ARG B CA 1
ATOM 3144 C C . ARG B 1 100 ? 7.636 -12.749 -2.929 1 96.38 100 ARG B C 1
ATOM 3146 O O . ARG B 1 100 ? 8.745 -13.039 -2.475 1 96.38 100 ARG B O 1
ATOM 3153 N N . MET B 1 101 ? 7.209 -11.534 -3.279 1 96.97 101 MET B N 1
ATOM 3154 C CA . MET B 1 101 ? 8.21 -10.472 -3.221 1 96.97 101 MET B CA 1
ATOM 3155 C C . MET B 1 101 ? 7.614 -9.195 -2.638 1 96.97 101 MET B C 1
ATOM 3157 O O . MET B 1 101 ? 6.433 -8.908 -2.84 1 96.97 101 MET B O 1
ATOM 3161 N N . HIS B 1 102 ? 8.449 -8.478 -1.916 1 96.47 102 HIS B N 1
ATOM 3162 C CA . HIS B 1 102 ? 8.121 -7.109 -1.533 1 96.47 102 HIS B CA 1
ATOM 3163 C C . HIS B 1 102 ? 8.624 -6.112 -2.571 1 96.47 102 HIS B C 1
ATOM 3165 O O . HIS B 1 102 ? 9.816 -6.085 -2.886 1 96.47 102 HIS B O 1
ATOM 3171 N N . LEU B 1 103 ? 7.726 -5.29 -3.085 1 95.6 103 LEU B N 1
ATOM 3172 C CA . LEU B 1 103 ? 8.015 -4.158 -3.958 1 95.6 103 LEU B CA 1
ATOM 3173 C C . LEU B 1 103 ? 7.194 -2.937 -3.556 1 95.6 103 LEU B C 1
ATOM 3175 O O . LEU B 1 103 ? 6.018 -3.063 -3.206 1 95.6 103 LEU B O 1
ATOM 3179 N N . THR B 1 104 ? 7.87 -1.763 -3.592 1 93.16 104 THR B N 1
ATOM 3180 C CA . THR B 1 104 ? 7.067 -0.546 -3.579 1 93.16 104 THR B CA 1
ATOM 3181 C C . THR B 1 104 ? 6.269 -0.411 -4.873 1 93.16 104 THR B C 1
ATOM 3183 O O . THR B 1 104 ? 6.505 -1.146 -5.834 1 93.16 104 THR B O 1
ATOM 3186 N N . ASP B 1 105 ? 5.285 0.484 -4.924 1 92.86 105 ASP B N 1
ATOM 3187 C CA . ASP B 1 105 ? 4.477 0.613 -6.133 1 92.86 105 ASP B CA 1
ATOM 3188 C C . ASP B 1 105 ? 5.322 1.097 -7.309 1 92.86 105 ASP B C 1
ATOM 3190 O O . ASP B 1 105 ? 5.125 0.657 -8.444 1 92.86 105 ASP B O 1
ATOM 3194 N N . PHE B 1 106 ? 6.316 1.908 -7.054 1 90.96 106 PHE B N 1
ATOM 3195 C CA . PHE B 1 106 ? 7.221 2.336 -8.115 1 90.96 106 PHE B CA 1
ATOM 3196 C C . PHE B 1 106 ? 8.038 1.16 -8.636 1 90.96 106 PHE B C 1
ATOM 3198 O O . PHE B 1 106 ? 8.205 1.001 -9.847 1 90.96 106 PHE B O 1
ATOM 3205 N N . ALA B 1 107 ? 8.563 0.362 -7.712 1 93.35 107 ALA B N 1
ATOM 3206 C CA . ALA B 1 107 ? 9.331 -0.812 -8.117 1 93.35 107 ALA B CA 1
ATOM 3207 C C . ALA B 1 107 ? 8.463 -1.789 -8.906 1 93.35 107 ALA B C 1
ATOM 3209 O O . ALA B 1 107 ? 8.948 -2.463 -9.818 1 93.35 107 ALA B O 1
ATOM 3210 N N . GLN B 1 108 ? 7.218 -1.891 -8.543 1 95.22 108 GLN B N 1
ATOM 3211 C CA . GLN B 1 108 ? 6.304 -2.763 -9.274 1 95.22 108 GLN B CA 1
ATOM 3212 C C . GLN B 1 108 ? 6.216 -2.359 -10.743 1 95.22 108 GLN B C 1
ATOM 3214 O O . GLN B 1 108 ? 6.337 -3.204 -11.632 1 95.22 108 GLN B O 1
ATOM 3219 N N . VAL B 1 109 ? 6.051 -1.086 -10.974 1 92.7 109 VAL B N 1
ATOM 3220 C CA . VAL B 1 109 ? 5.932 -0.588 -12.34 1 92.7 109 VAL B CA 1
ATOM 3221 C C . VAL B 1 109 ? 7.265 -0.746 -13.067 1 92.7 109 VAL B C 1
ATOM 3223 O O . VAL B 1 109 ? 7.296 -1.047 -14.262 1 92.7 109 VAL B O 1
ATOM 3226 N N . ALA B 1 110 ? 8.326 -0.617 -12.369 1 90.57 110 ALA B N 1
ATOM 3227 C CA . ALA B 1 110 ? 9.656 -0.622 -12.971 1 90.57 110 ALA B CA 1
ATOM 3228 C C . ALA B 1 110 ? 10.104 -2.044 -13.298 1 90.57 110 ALA B C 1
ATOM 3230 O O . ALA B 1 110 ? 10.811 -2.268 -14.284 1 90.57 110 ALA B O 1
ATOM 3231 N N . PHE B 1 111 ? 9.675 -3.045 -12.511 1 93.57 111 PHE B N 1
ATOM 3232 C CA . PHE B 1 111 ? 10.321 -4.349 -12.599 1 93.57 111 PHE B CA 1
ATOM 3233 C C . PHE B 1 111 ? 9.352 -5.4 -13.129 1 93.57 111 PHE B C 1
ATOM 3235 O O . PHE B 1 111 ? 9.745 -6.288 -13.888 1 93.57 111 PHE B O 1
ATOM 3242 N N . LEU B 1 112 ? 8.093 -5.327 -12.843 1 95.87 112 LEU B N 1
ATOM 3243 C CA . LEU B 1 112 ? 7.179 -6.445 -13.047 1 95.87 112 LEU B CA 1
ATOM 3244 C C . LEU B 1 112 ? 6.961 -6.705 -14.534 1 95.87 112 LEU B C 1
ATOM 3246 O O . LEU B 1 112 ? 6.915 -7.858 -14.967 1 95.87 112 LEU B O 1
ATOM 3250 N N . PRO B 1 113 ? 6.817 -5.635 -15.33 1 94.51 113 PRO B N 1
ATOM 3251 C CA . PRO B 1 113 ? 6.581 -5.918 -16.748 1 94.51 113 PRO B CA 1
ATOM 3252 C C . PRO B 1 113 ? 7.687 -6.766 -17.373 1 94.51 113 PRO B C 1
ATOM 3254 O O . PRO B 1 113 ? 7.403 -7.768 -18.034 1 94.51 113 PRO B O 1
ATOM 3257 N N . ALA B 1 114 ? 8.915 -6.39 -17.096 1 95.37 114 ALA B N 1
ATOM 3258 C CA . ALA B 1 114 ? 10.044 -7.133 -17.65 1 95.37 114 ALA B CA 1
ATOM 3259 C C . ALA B 1 114 ? 10.116 -8.54 -17.063 1 95.37 114 ALA B C 1
ATOM 3261 O O . ALA B 1 114 ? 10.4 -9.504 -17.778 1 95.37 114 ALA B O 1
ATOM 3262 N N . LEU B 1 115 ? 9.86 -8.68 -15.818 1 97.02 115 LEU B N 1
ATOM 3263 C CA . LEU B 1 115 ? 9.89 -9.98 -15.158 1 97.02 115 LEU B CA 1
ATOM 3264 C C . LEU B 1 115 ? 8.821 -10.905 -15.73 1 97.02 115 LEU B C 1
ATOM 3266 O O . LEU B 1 115 ? 9.103 -12.061 -16.056 1 97.02 115 LEU B O 1
ATOM 3270 N N . LEU B 1 116 ? 7.626 -10.393 -15.869 1 96.74 116 LEU B N 1
ATOM 3271 C CA . LEU B 1 116 ? 6.512 -11.199 -16.356 1 96.74 116 LEU B CA 1
ATOM 3272 C C . LEU B 1 116 ? 6.742 -11.627 -17.801 1 96.74 116 LEU B C 1
ATOM 3274 O O . LEU B 1 116 ? 6.385 -12.743 -18.187 1 96.74 116 LEU B O 1
ATOM 3278 N N . GLU B 1 117 ? 7.3 -10.728 -18.553 1 95.6 117 GLU B N 1
ATOM 3279 C CA . GLU B 1 117 ? 7.633 -11.077 -19.931 1 95.6 117 GLU B CA 1
ATOM 3280 C C . GLU B 1 117 ? 8.614 -12.244 -19.983 1 95.6 117 GLU B C 1
ATOM 3282 O O . GLU B 1 117 ? 8.422 -13.189 -20.751 1 95.6 117 GLU B O 1
ATOM 3287 N N . ARG B 1 118 ? 9.64 -12.178 -19.187 1 96.96 118 ARG B N 1
ATOM 3288 C CA . ARG B 1 118 ? 10.643 -13.237 -19.147 1 96.96 118 ARG B CA 1
ATOM 3289 C C . ARG B 1 118 ? 10.042 -14.542 -18.636 1 96.96 118 ARG B C 1
ATOM 3291 O O . ARG B 1 118 ? 10.351 -15.618 -19.151 1 96.96 118 ARG B O 1
ATOM 3298 N N . LEU B 1 119 ? 9.2 -14.513 -17.669 1 96.93 119 LEU B N 1
ATOM 3299 C CA . LEU B 1 119 ? 8.576 -15.701 -17.096 1 96.93 119 LEU B CA 1
ATOM 3300 C C . LEU B 1 119 ? 7.641 -16.363 -18.103 1 96.93 119 LEU B C 1
ATOM 3302 O O . LEU B 1 119 ? 7.56 -17.592 -18.166 1 96.93 119 LEU B O 1
ATOM 3306 N N . ARG B 1 120 ? 6.926 -15.556 -18.816 1 94.25 120 ARG B N 1
ATOM 3307 C CA . ARG B 1 120 ? 6.043 -16.1 -19.842 1 94.25 120 ARG B CA 1
ATOM 3308 C C . ARG B 1 120 ? 6.813 -16.991 -20.811 1 94.25 120 ARG B C 1
ATOM 3310 O O . ARG B 1 120 ? 6.303 -18.024 -21.251 1 94.25 120 ARG B O 1
ATOM 3317 N N . ALA B 1 121 ? 8.04 -16.665 -21.071 1 95.49 121 ALA B N 1
ATOM 3318 C CA . ALA B 1 121 ? 8.874 -17.39 -22.026 1 95.49 121 ALA B CA 1
ATOM 3319 C C . ALA B 1 121 ? 9.532 -18.601 -21.37 1 95.49 121 ALA B C 1
ATOM 3321 O O . ALA B 1 121 ? 9.612 -19.674 -21.972 1 95.49 121 ALA B O 1
ATOM 3322 N N . GLN B 1 122 ? 9.919 -18.442 -20.153 1 96.46 122 GLN B N 1
ATOM 3323 C CA . GLN B 1 122 ? 10.796 -19.441 -19.55 1 96.46 122 GLN B CA 1
ATOM 3324 C C . GLN B 1 122 ? 10.041 -20.293 -18.535 1 96.46 122 GLN B C 1
ATOM 3326 O O . GLN B 1 122 ? 10.394 -21.452 -18.305 1 96.46 122 GLN B O 1
ATOM 3331 N N . ALA B 1 123 ? 9.069 -19.724 -17.883 1 97.16 123 ALA B N 1
ATOM 3332 C CA . ALA B 1 123 ? 8.353 -20.365 -16.784 1 97.16 123 ALA B CA 1
ATOM 3333 C C . ALA B 1 123 ? 6.878 -19.973 -16.786 1 97.16 123 ALA B C 1
ATOM 3335 O O . ALA B 1 123 ? 6.388 -19.372 -15.828 1 97.16 123 ALA B O 1
ATOM 3336 N N . PRO B 1 124 ? 6.179 -20.398 -17.748 1 95.23 124 PRO B N 1
ATOM 3337 C CA . PRO B 1 124 ? 4.842 -19.868 -18.027 1 95.23 124 PRO B CA 1
ATOM 3338 C C . PRO B 1 124 ? 3.837 -20.195 -16.925 1 95.23 124 PRO B C 1
ATOM 3340 O O . PRO B 1 124 ? 2.781 -19.562 -16.84 1 95.23 124 PRO B O 1
ATOM 3343 N N . ARG B 1 125 ? 4.149 -21.116 -16.056 1 94.96 125 ARG B N 1
ATOM 3344 C CA . ARG B 1 125 ? 3.176 -21.499 -15.038 1 94.96 125 ARG B CA 1
ATOM 3345 C C . ARG B 1 125 ? 3.544 -20.909 -13.681 1 94.96 125 ARG B C 1
ATOM 3347 O O . ARG B 1 125 ? 2.796 -21.056 -12.711 1 94.96 125 ARG B O 1
ATOM 3354 N N . VAL B 1 126 ? 4.631 -20.258 -13.568 1 95.89 126 VAL B N 1
ATOM 3355 C CA . VAL B 1 126 ? 5.072 -19.616 -12.333 1 95.89 126 VAL B CA 1
ATOM 3356 C C . VAL B 1 126 ? 4.173 -18.422 -12.022 1 95.89 126 VAL B C 1
ATOM 3358 O O . VAL B 1 126 ? 3.768 -17.689 -12.928 1 95.89 126 VAL B O 1
ATOM 3361 N N . ALA B 1 127 ? 3.849 -18.276 -10.744 1 96.28 127 ALA B N 1
ATOM 3362 C CA . ALA B 1 127 ? 3.042 -17.146 -10.292 1 96.28 127 ALA B CA 1
ATOM 3363 C C . ALA B 1 127 ? 3.862 -16.199 -9.421 1 96.28 127 ALA B C 1
ATOM 3365 O O . ALA B 1 127 ? 4.833 -16.616 -8.785 1 96.28 127 ALA B O 1
ATOM 3366 N N . ILE B 1 128 ? 3.47 -14.926 -9.441 1 97.74 128 ILE B N 1
ATOM 3367 C CA . ILE B 1 128 ? 4.129 -13.9 -8.639 1 97.74 128 ILE B CA 1
ATOM 3368 C C . ILE B 1 128 ? 3.125 -13.28 -7.67 1 97.74 128 ILE B C 1
ATOM 3370 O O . ILE B 1 128 ? 1.995 -12.968 -8.053 1 97.74 128 ILE B O 1
ATOM 3374 N N . ARG B 1 129 ? 3.493 -13.187 -6.445 1 97.07 129 ARG B N 1
ATOM 3375 C CA . ARG B 1 129 ? 2.732 -12.449 -5.442 1 97.07 129 ARG B CA 1
ATOM 3376 C C . ARG B 1 129 ? 3.552 -11.296 -4.872 1 97.07 129 ARG B C 1
ATOM 3378 O O . ARG B 1 129 ? 4.644 -11.508 -4.339 1 97.07 129 ARG B O 1
ATOM 3385 N N . VAL B 1 130 ? 2.971 -10.135 -5.02 1 97.64 130 VAL B N 1
ATOM 3386 C CA . VAL B 1 130 ? 3.67 -8.939 -4.562 1 97.64 130 VAL B CA 1
ATOM 3387 C C . VAL B 1 130 ? 2.96 -8.36 -3.34 1 97.64 130 VAL B C 1
ATOM 3389 O O . VAL B 1 130 ? 1.732 -8.253 -3.321 1 97.64 130 VAL B O 1
ATOM 3392 N N . GLU B 1 131 ? 3.744 -8.034 -2.388 1 94.36 131 GLU B N 1
ATOM 3393 C CA . GLU B 1 131 ? 3.281 -7.314 -1.206 1 94.36 131 GLU B CA 1
ATOM 3394 C C . GLU B 1 131 ? 4.104 -6.05 -0.973 1 94.36 131 GLU B C 1
ATOM 3396 O O . GLU B 1 131 ? 5.285 -5.998 -1.324 1 94.36 131 GLU B O 1
ATOM 3401 N N . ALA B 1 132 ? 3.468 -5.063 -0.505 1 92.97 132 ALA B N 1
ATOM 3402 C CA . ALA B 1 132 ? 4.146 -3.861 -0.025 1 92.97 132 ALA B CA 1
ATOM 3403 C C . ALA B 1 132 ? 4.121 -3.79 1.5 1 92.97 132 ALA B C 1
ATOM 3405 O O . ALA B 1 132 ? 3.105 -3.424 2.094 1 92.97 132 ALA B O 1
ATOM 3406 N N . LEU B 1 133 ? 5.267 -4.101 2.116 1 90.9 133 LEU B N 1
ATOM 3407 C CA . LEU B 1 133 ? 5.344 -4.22 3.568 1 90.9 133 LEU B CA 1
ATOM 3408 C C . LEU B 1 133 ? 6.026 -3 4.178 1 90.9 133 LEU B C 1
ATOM 3410 O O . LEU B 1 133 ? 6.828 -2.337 3.517 1 90.9 133 LEU B O 1
ATOM 3414 N N . ALA B 1 134 ? 5.667 -2.755 5.419 1 85.99 134 ALA B N 1
ATOM 3415 C CA . ALA B 1 134 ? 6.461 -1.813 6.204 1 85.99 134 ALA B CA 1
ATOM 3416 C C . ALA B 1 134 ? 7.885 -2.326 6.4 1 85.99 134 ALA B C 1
ATOM 3418 O O . ALA B 1 134 ? 8.118 -3.537 6.421 1 85.99 134 ALA B O 1
ATOM 3419 N N . GLU B 1 135 ? 8.733 -1.42 6.56 1 84.81 135 GLU B N 1
ATOM 3420 C CA . GLU B 1 135 ? 10.147 -1.771 6.648 1 84.81 135 GLU B CA 1
ATOM 3421 C C . GLU B 1 135 ? 10.392 -2.808 7.741 1 84.81 135 GLU B C 1
ATOM 3423 O O . GLU B 1 135 ? 11.118 -3.781 7.53 1 84.81 135 GLU B O 1
ATOM 3428 N N . GLU B 1 136 ? 9.765 -2.674 8.877 1 82.12 136 GLU B N 1
ATOM 3429 C CA . GLU B 1 136 ? 10.008 -3.523 10.04 1 82.12 136 GLU B CA 1
ATOM 3430 C C . GLU B 1 136 ? 9.465 -4.932 9.817 1 82.12 136 GLU B C 1
ATOM 3432 O O . GLU B 1 136 ? 9.852 -5.87 10.517 1 82.12 136 GLU B O 1
ATOM 3437 N N . ALA B 1 137 ? 8.61 -5.059 8.848 1 86.99 137 ALA B N 1
ATOM 3438 C CA . ALA B 1 137 ? 7.972 -6.352 8.616 1 86.99 137 ALA B CA 1
ATOM 3439 C C . ALA B 1 137 ? 8.744 -7.166 7.581 1 86.99 137 ALA B C 1
ATOM 3441 O O . ALA B 1 137 ? 8.515 -8.369 7.432 1 86.99 137 ALA B O 1
ATOM 3442 N N . ILE B 1 138 ? 9.657 -6.581 6.911 1 91.14 138 ILE B N 1
ATOM 3443 C CA . ILE B 1 138 ? 10.319 -7.219 5.777 1 91.14 138 ILE B CA 1
ATOM 3444 C C . ILE B 1 138 ? 11.227 -8.342 6.275 1 91.14 138 ILE B C 1
ATOM 3446 O O . ILE B 1 138 ? 11.14 -9.476 5.798 1 91.14 138 ILE B O 1
ATOM 3450 N N . ARG B 1 139 ? 12.042 -8.061 7.268 1 88.43 139 ARG B N 1
ATOM 3451 C CA . ARG B 1 139 ? 13 -9.054 7.743 1 88.43 139 ARG B CA 1
ATOM 3452 C C . ARG B 1 139 ? 12.287 -10.268 8.329 1 88.43 139 ARG B C 1
ATOM 3454 O O . ARG B 1 139 ? 12.564 -11.404 7.941 1 88.43 139 ARG B O 1
ATOM 3461 N N . PRO B 1 140 ? 11.364 -10.047 9.209 1 85.26 140 PRO B N 1
ATOM 3462 C CA . PRO B 1 140 ? 10.621 -11.204 9.715 1 85.26 140 PRO B CA 1
ATOM 3463 C C . PRO B 1 140 ? 9.953 -12.009 8.603 1 85.26 140 PRO B C 1
ATOM 3465 O O . PRO B 1 140 ? 9.913 -13.24 8.666 1 85.26 140 PRO B O 1
ATOM 3468 N N . ALA B 1 141 ? 9.45 -11.343 7.606 1 89.9 141 ALA B N 1
ATOM 3469 C CA . ALA B 1 141 ? 8.777 -12.033 6.508 1 89.9 141 ALA B CA 1
ATOM 3470 C C . ALA B 1 141 ? 9.76 -12.891 5.716 1 89.9 141 ALA B C 1
ATOM 3472 O O . ALA B 1 141 ? 9.417 -13.988 5.27 1 89.9 141 ALA B O 1
ATOM 3473 N N . LEU B 1 142 ? 10.952 -12.423 5.547 1 90.35 142 LEU B N 1
ATOM 3474 C CA . LEU B 1 142 ? 11.998 -13.2 4.889 1 90.35 142 LEU B CA 1
ATOM 3475 C C . LEU B 1 142 ? 12.393 -14.405 5.736 1 90.35 142 LEU B C 1
ATOM 3477 O O . LEU B 1 142 ? 12.477 -15.525 5.228 1 90.35 142 LEU B O 1
ATOM 3481 N N . ASP B 1 143 ? 12.536 -14.152 6.974 1 84.38 143 ASP B N 1
ATOM 3482 C CA . ASP B 1 143 ? 12.984 -15.194 7.893 1 84.38 143 ASP B CA 1
ATOM 3483 C C . ASP B 1 143 ? 11.954 -16.316 7.995 1 84.38 143 ASP B C 1
ATOM 3485 O O . ASP B 1 143 ? 12.315 -17.492 8.076 1 84.38 143 ASP B O 1
ATOM 3489 N N . GLU B 1 144 ? 10.739 -15.874 7.957 1 80.66 144 GLU B N 1
ATOM 3490 C CA . GLU B 1 144 ? 9.649 -16.828 8.145 1 80.66 144 GLU B CA 1
ATOM 3491 C C . GLU B 1 144 ? 9.264 -17.492 6.827 1 80.66 144 GLU B C 1
ATOM 3493 O O . GLU B 1 144 ? 8.393 -18.364 6.797 1 80.66 144 GLU B O 1
ATOM 3498 N N . GLY B 1 145 ? 9.828 -17.013 5.763 1 82.32 145 GLY B N 1
ATOM 3499 C CA . GLY B 1 145 ? 9.539 -17.611 4.47 1 82.32 145 GLY B CA 1
ATOM 3500 C C . GLY B 1 145 ? 8.254 -17.096 3.849 1 82.32 145 GLY B C 1
ATOM 3501 O O . GLY B 1 145 ? 7.759 -17.664 2.873 1 82.32 145 GLY B O 1
ATOM 3502 N N . ARG B 1 146 ? 7.724 -16.077 4.41 1 87.04 146 ARG B N 1
ATOM 3503 C CA . ARG B 1 146 ? 6.536 -15.447 3.845 1 87.04 146 ARG B CA 1
ATOM 3504 C C . ARG B 1 146 ? 6.888 -14.622 2.611 1 87.04 146 ARG B C 1
ATOM 3506 O O . ARG B 1 146 ? 6.023 -14.339 1.78 1 87.04 146 ARG B O 1
ATOM 3513 N N . LEU B 1 147 ? 8.16 -14.318 2.584 1 92.78 147 LEU B N 1
ATOM 3514 C CA . LEU B 1 147 ? 8.73 -13.617 1.439 1 92.78 147 LEU B CA 1
ATOM 3515 C C . LEU B 1 147 ? 9.951 -14.356 0.902 1 92.78 147 LEU B C 1
ATOM 3517 O O . LEU B 1 147 ? 10.777 -14.843 1.677 1 92.78 147 LEU B O 1
ATOM 3521 N N . ASP B 1 148 ? 9.962 -14.424 -0.367 1 94.48 148 ASP B N 1
ATOM 3522 C CA . ASP B 1 148 ? 11.159 -14.98 -0.992 1 94.48 148 ASP B CA 1
ATOM 3523 C C . ASP B 1 148 ? 12.202 -13.894 -1.245 1 94.48 148 ASP B C 1
ATOM 3525 O O . ASP B 1 148 ? 13.401 -14.126 -1.076 1 94.48 148 ASP B O 1
ATOM 3529 N N . PHE B 1 149 ? 11.676 -12.729 -1.694 1 95.88 149 PHE B N 1
ATOM 3530 C CA . PHE B 1 149 ? 12.575 -11.646 -2.074 1 95.88 149 PHE B CA 1
ATOM 3531 C C . PHE B 1 149 ? 12.029 -10.301 -1.611 1 95.88 149 PHE B C 1
ATOM 3533 O O . PHE B 1 149 ? 10.813 -10.111 -1.535 1 95.88 149 PHE B O 1
ATOM 3540 N N . ALA B 1 150 ? 12.918 -9.411 -1.311 1 95.42 150 ALA B N 1
ATOM 3541 C CA . ALA B 1 150 ? 12.571 -8.01 -1.085 1 95.42 150 ALA B CA 1
ATOM 3542 C C . ALA B 1 150 ? 13.447 -7.085 -1.925 1 95.42 150 ALA B C 1
ATOM 3544 O O . ALA B 1 150 ? 14.665 -7.267 -1.995 1 95.42 150 ALA B O 1
ATOM 3545 N N . PHE B 1 151 ? 12.752 -6.161 -2.564 1 93.15 151 PHE B N 1
ATOM 3546 C CA . PHE B 1 151 ? 13.45 -5.149 -3.348 1 93.15 151 PHE B CA 1
ATOM 3547 C C . PHE B 1 151 ? 13.4 -3.794 -2.652 1 93.15 151 PHE B C 1
ATOM 3549 O O . PHE B 1 151 ? 12.351 -3.388 -2.149 1 93.15 151 PHE B O 1
ATOM 3556 N N . GLY B 1 152 ? 14.529 -3.156 -2.618 1 88.11 152 GLY B N 1
ATOM 3557 C CA . GLY B 1 152 ? 14.46 -1.781 -2.148 1 88.11 152 GLY B CA 1
ATOM 3558 C C . GLY B 1 152 ? 15.695 -1.351 -1.38 1 88.11 152 GLY B C 1
ATOM 3559 O O . GLY B 1 152 ? 16.783 -1.891 -1.591 1 88.11 152 GLY B O 1
ATOM 3560 N N . ARG B 1 153 ? 15.435 -0.157 -0.75 1 82.57 153 ARG B N 1
ATOM 3561 C CA . ARG B 1 153 ? 16.422 0.386 0.177 1 82.57 153 ARG B CA 1
ATOM 3562 C C . ARG B 1 153 ? 16.178 -0.119 1.595 1 82.57 153 ARG B C 1
ATOM 3564 O O . ARG B 1 153 ? 15.079 0.032 2.133 1 82.57 153 ARG B O 1
ATOM 3571 N N . MET B 1 154 ? 16.895 -1.099 2.044 1 70.56 154 MET B N 1
ATOM 3572 C CA . MET B 1 154 ? 16.681 -1.515 3.427 1 70.56 154 MET B CA 1
ATOM 3573 C C . MET B 1 154 ? 17.89 -1.174 4.292 1 70.56 154 MET B C 1
ATOM 3575 O O . MET B 1 154 ? 19.029 -1.439 3.905 1 70.56 154 MET B O 1
ATOM 3579 N N . SER B 1 155 ? 17.758 -0.264 5.07 1 58.96 155 SER B N 1
ATOM 3580 C CA . SER B 1 155 ? 18.861 0.077 5.963 1 58.96 155 SER B CA 1
ATOM 3581 C C . SER B 1 155 ? 19.248 -1.109 6.84 1 58.96 155 SER B C 1
ATOM 3583 O O . SER B 1 155 ? 20.431 -1.428 6.974 1 58.96 155 SER B O 1
ATOM 3585 N N . LYS B 1 156 ? 18.3 -1.696 7.635 1 55.55 156 LYS B N 1
ATOM 3586 C CA . LYS B 1 156 ? 18.492 -2.595 8.769 1 55.55 156 LYS B CA 1
ATOM 3587 C C . LYS B 1 156 ? 18.405 -4.055 8.335 1 55.55 156 LYS B C 1
ATOM 3589 O O . LYS B 1 156 ? 18.7 -4.96 9.118 1 55.55 156 LYS B O 1
ATOM 3594 N N . ALA B 1 157 ? 17.891 -4.316 7.219 1 53.99 157 ALA B N 1
ATOM 3595 C CA . ALA B 1 157 ? 17.608 -5.714 6.905 1 53.99 157 ALA B CA 1
ATOM 3596 C C . ALA B 1 157 ? 18.898 -6.52 6.778 1 53.99 157 ALA B C 1
ATOM 3598 O O . ALA B 1 157 ? 18.89 -7.744 6.927 1 53.99 157 ALA B O 1
ATOM 3599 N N . ALA B 1 158 ? 20.052 -5.798 6.747 1 61.53 158 ALA B N 1
ATOM 3600 C CA . ALA B 1 158 ? 21.24 -6.535 6.323 1 61.53 158 ALA B CA 1
ATOM 3601 C C . ALA B 1 158 ? 21.899 -7.239 7.506 1 61.53 158 ALA B C 1
ATOM 3603 O O . ALA B 1 158 ? 23.008 -7.764 7.383 1 61.53 158 ALA B O 1
ATOM 3604 N N . GLY B 1 159 ? 20.968 -7.641 8.441 1 63.83 159 GLY B N 1
ATOM 3605 C CA . GLY B 1 159 ? 21.615 -8.364 9.524 1 63.83 159 GLY B CA 1
ATOM 3606 C C . GLY B 1 159 ? 21.995 -9.784 9.15 1 63.83 159 GLY B C 1
ATOM 3607 O O . GLY B 1 159 ? 21.87 -10.181 7.99 1 63.83 159 GLY B O 1
ATOM 3608 N N . HIS B 1 160 ? 22.51 -10.519 10.038 1 75.7 160 HIS B N 1
ATOM 3609 C CA . HIS B 1 160 ? 22.926 -11.904 9.849 1 75.7 160 HIS B CA 1
ATOM 3610 C C . HIS B 1 160 ? 21.796 -12.744 9.264 1 75.7 160 HIS B C 1
ATOM 3612 O O . HIS B 1 160 ? 20.625 -12.526 9.583 1 75.7 160 HIS B O 1
ATOM 3618 N N . GLY B 1 161 ? 22.116 -13.512 8.163 1 87.11 161 GLY B N 1
ATOM 3619 C CA . GLY B 1 161 ? 21.167 -14.463 7.607 1 87.11 161 GLY B CA 1
ATOM 3620 C C . GLY B 1 161 ? 20.396 -13.914 6.422 1 87.11 161 GLY B C 1
ATOM 3621 O O . GLY B 1 161 ? 19.559 -14.609 5.842 1 87.11 161 GLY B O 1
ATOM 3622 N N . VAL B 1 162 ? 20.743 -12.725 6.092 1 89.4 162 VAL B N 1
ATOM 3623 C CA . VAL B 1 162 ? 20.069 -12.129 4.943 1 89.4 162 VAL B CA 1
ATOM 3624 C C . VAL B 1 162 ? 21.072 -11.91 3.813 1 89.4 162 VAL B C 1
ATOM 3626 O O . VAL B 1 162 ? 22.101 -11.259 4.005 1 89.4 162 VAL B O 1
ATOM 3629 N N . GLY B 1 163 ? 20.815 -12.556 2.697 1 91.77 163 GLY B N 1
ATOM 3630 C CA . GLY B 1 163 ? 21.577 -12.268 1.493 1 91.77 163 GLY B CA 1
ATOM 3631 C C . GLY B 1 163 ? 21.199 -10.947 0.849 1 91.77 163 GLY B C 1
ATOM 3632 O O . GLY B 1 163 ? 20.062 -10.49 0.981 1 91.77 163 GLY B O 1
ATOM 3633 N N . ARG B 1 164 ? 22.192 -10.394 0.166 1 91.93 164 ARG B N 1
ATOM 3634 C CA . ARG B 1 164 ? 21.991 -9.096 -0.471 1 91.93 164 ARG B CA 1
ATOM 3635 C C . ARG B 1 164 ? 22.75 -9.01 -1.791 1 91.93 164 ARG B C 1
ATOM 3637 O O . ARG B 1 164 ? 23.892 -9.464 -1.887 1 91.93 164 ARG B O 1
ATOM 3644 N N . ARG B 1 165 ? 22.115 -8.41 -2.738 1 91.67 165 ARG B N 1
ATOM 3645 C CA . ARG B 1 165 ? 22.75 -8.086 -4.012 1 91.67 165 ARG B CA 1
ATOM 3646 C C . ARG B 1 165 ? 22.357 -6.688 -4.479 1 91.67 165 ARG B C 1
ATOM 3648 O O . ARG B 1 165 ? 21.175 -6.407 -4.687 1 91.67 165 ARG B O 1
ATOM 3655 N N . ALA B 1 166 ? 23.384 -5.907 -4.66 1 91.51 166 ALA B N 1
ATOM 3656 C CA . ALA B 1 166 ? 23.127 -4.558 -5.156 1 91.51 166 ALA B CA 1
ATOM 3657 C C . ALA B 1 166 ? 22.712 -4.583 -6.625 1 91.51 166 ALA B C 1
ATOM 3659 O O . ALA B 1 166 ? 23.336 -5.266 -7.441 1 91.51 166 ALA B O 1
ATOM 3660 N N . LEU B 1 167 ? 21.685 -3.898 -6.907 1 92.64 167 LEU B N 1
ATOM 3661 C CA . LEU B 1 167 ? 21.2 -3.84 -8.282 1 92.64 167 LEU B CA 1
ATOM 3662 C C . LEU B 1 167 ? 21.628 -2.54 -8.955 1 92.64 167 LEU B C 1
ATOM 3664 O O . LEU B 1 167 ? 22.226 -2.561 -10.032 1 92.64 167 LEU B O 1
ATOM 3668 N N . PHE B 1 168 ? 21.343 -1.388 -8.322 1 91.42 168 PHE B N 1
ATOM 3669 C CA . PHE B 1 168 ? 21.743 -0.088 -8.849 1 91.42 168 PHE B CA 1
ATOM 3670 C C . PHE B 1 168 ? 21.706 0.974 -7.757 1 91.42 168 PHE B C 1
ATOM 3672 O O . PHE B 1 168 ? 21.217 0.72 -6.653 1 91.42 168 PHE B O 1
ATOM 3679 N N . LYS B 1 169 ? 22.245 2.108 -8.093 1 92.74 169 LYS B N 1
ATOM 3680 C CA . LYS B 1 169 ? 22.246 3.267 -7.204 1 92.74 169 LYS B CA 1
ATOM 3681 C C . LYS B 1 169 ? 21.261 4.329 -7.684 1 92.74 169 LYS B C 1
ATOM 3683 O O . LYS B 1 169 ? 21.043 4.482 -8.888 1 92.74 169 LYS B O 1
ATOM 3688 N N . ASP B 1 170 ? 20.719 4.956 -6.739 1 92.75 170 ASP B N 1
ATOM 3689 C CA . ASP B 1 170 ? 19.795 6.043 -7.048 1 92.75 170 ASP B CA 1
ATOM 3690 C C . ASP B 1 170 ? 19.957 7.198 -6.063 1 92.75 170 ASP B C 1
ATOM 3692 O O . ASP B 1 170 ? 20.767 7.123 -5.137 1 92.75 170 ASP B O 1
ATOM 3696 N N . ARG B 1 171 ? 19.385 8.289 -6.366 1 95.69 171 ARG B N 1
ATOM 3697 C CA . ARG B 1 171 ? 19.345 9.472 -5.514 1 95.69 171 ARG B CA 1
ATOM 3698 C C . ARG B 1 171 ? 17.929 10.031 -5.419 1 95.69 171 ARG B C 1
ATOM 3700 O O . ARG B 1 171 ? 17 9.487 -6.019 1 95.69 171 ARG B O 1
ATOM 3707 N N . TYR B 1 172 ? 17.8 11.042 -4.554 1 96.45 172 TYR B N 1
ATOM 3708 C CA . TYR B 1 172 ? 16.506 11.703 -4.437 1 96.45 172 TYR B CA 1
ATOM 3709 C C . TYR B 1 172 ? 16.483 13.002 -5.233 1 96.45 172 TYR B C 1
ATOM 3711 O O . TYR B 1 172 ? 17.525 13.627 -5.445 1 96.45 172 TYR B O 1
ATOM 3719 N N . ALA B 1 173 ? 15.365 13.361 -5.643 1 96.69 173 ALA B N 1
ATOM 3720 C CA . ALA B 1 173 ? 15.116 14.625 -6.331 1 96.69 173 ALA B CA 1
ATOM 3721 C C . ALA B 1 173 ? 13.784 15.231 -5.9 1 96.69 173 ALA B C 1
ATOM 3723 O O . ALA B 1 173 ? 12.936 14.54 -5.331 1 96.69 173 ALA B O 1
ATOM 3724 N N . VAL B 1 174 ? 13.697 16.488 -6.158 1 97.27 174 VAL B N 1
ATOM 3725 C CA . VAL B 1 174 ? 12.444 17.192 -5.909 1 97.27 174 VAL B CA 1
ATOM 3726 C C . VAL B 1 174 ? 11.606 17.224 -7.185 1 97.27 174 VAL B C 1
ATOM 3728 O O . VAL B 1 174 ? 12.13 17.476 -8.273 1 97.27 174 VAL B O 1
ATOM 3731 N N . LEU B 1 175 ? 10.358 16.909 -7.054 1 97.38 175 LEU B N 1
ATOM 3732 C CA . LEU B 1 175 ? 9.419 16.986 -8.168 1 97.38 175 LEU B CA 1
ATOM 3733 C C . LEU B 1 175 ? 8.348 18.04 -7.902 1 97.38 175 LEU B C 1
ATOM 3735 O O . LEU B 1 175 ? 7.819 18.128 -6.792 1 97.38 175 LEU B O 1
ATOM 3739 N N . MET B 1 176 ? 8.049 18.85 -8.835 1 97.76 176 MET B N 1
ATOM 3740 C CA . MET B 1 176 ? 6.981 19.845 -8.815 1 97.76 176 MET B CA 1
ATOM 3741 C C . MET B 1 176 ? 6.302 19.943 -10.176 1 97.76 176 MET B C 1
ATOM 3743 O O . MET B 1 176 ? 6.815 19.424 -11.169 1 97.76 176 MET B O 1
ATOM 3747 N N . ARG B 1 177 ? 5.121 20.477 -10.2 1 97.38 177 ARG B N 1
ATOM 3748 C CA . ARG B 1 177 ? 4.473 20.628 -11.498 1 97.38 177 ARG B CA 1
ATOM 3749 C C . ARG B 1 177 ? 5.271 21.562 -12.402 1 97.38 177 ARG B C 1
ATOM 3751 O O . ARG B 1 177 ? 6.006 22.424 -11.918 1 97.38 177 ARG B O 1
ATOM 3758 N N . ALA B 1 178 ? 5.097 21.49 -13.709 1 96.35 178 ALA B N 1
ATOM 3759 C CA . ALA B 1 178 ? 5.838 22.287 -14.683 1 96.35 178 ALA B CA 1
ATOM 3760 C C . ALA B 1 178 ? 5.576 23.777 -14.487 1 96.35 178 ALA B C 1
ATOM 3762 O O . ALA B 1 178 ? 6.473 24.602 -14.675 1 96.35 178 ALA B O 1
ATOM 3763 N N . GLY B 1 179 ? 4.373 24.178 -14.075 1 95.5 179 GLY B N 1
ATOM 3764 C CA . GLY B 1 179 ? 3.987 25.571 -13.917 1 95.5 179 GLY B CA 1
ATOM 3765 C C . GLY B 1 179 ? 4.211 26.097 -12.512 1 95.5 179 GLY B C 1
ATOM 3766 O O . GLY B 1 179 ? 3.686 27.151 -12.148 1 95.5 179 GLY B O 1
ATOM 3767 N N . HIS B 1 180 ? 4.895 25.352 -11.732 1 96.15 180 HIS B N 1
ATOM 3768 C CA . HIS B 1 180 ? 5.179 25.788 -10.369 1 96.15 180 HIS B CA 1
ATOM 3769 C C . HIS B 1 180 ? 5.934 27.113 -10.361 1 96.15 180 HIS B C 1
ATOM 3771 O O . HIS B 1 180 ? 6.83 27.327 -11.18 1 96.15 180 HIS B O 1
ATOM 3777 N N . PRO B 1 181 ? 5.66 27.945 -9.377 1 94.23 181 PRO B N 1
ATOM 3778 C CA . PRO B 1 181 ? 6.327 29.247 -9.31 1 94.23 181 PRO B CA 1
ATOM 3779 C C . PRO B 1 181 ? 7.847 29.127 -9.23 1 94.23 181 PRO B C 1
ATOM 3781 O O . PRO B 1 181 ? 8.566 30.021 -9.684 1 94.23 181 PRO B O 1
ATOM 3784 N N . LEU B 1 182 ? 8.278 28.065 -8.746 1 94.36 182 LEU B N 1
ATOM 3785 C CA . LEU B 1 182 ? 9.712 27.896 -8.537 1 94.36 182 LEU B CA 1
ATOM 3786 C C . LEU B 1 182 ? 10.312 26.983 -9.601 1 94.36 182 LEU B C 1
ATOM 3788 O O . LEU B 1 182 ? 11.472 26.578 -9.496 1 94.36 182 LEU B O 1
ATOM 3792 N N . ALA B 1 183 ? 9.456 26.736 -10.569 1 90.85 183 ALA B N 1
ATOM 3793 C CA . ALA B 1 183 ? 9.929 25.84 -11.621 1 90.85 183 ALA B CA 1
ATOM 3794 C C . ALA B 1 183 ? 11.011 26.507 -12.465 1 90.85 183 ALA B C 1
ATOM 3796 O O . ALA B 1 183 ? 10.99 27.724 -12.664 1 90.85 183 ALA B O 1
ATOM 3797 N N . GLY B 1 184 ? 12.079 25.854 -12.903 1 83.02 184 GLY B N 1
ATOM 3798 C CA . GLY B 1 184 ? 13.047 26.365 -13.859 1 83.02 184 GLY B CA 1
ATOM 3799 C C . GLY B 1 184 ? 14.258 27 -13.2 1 83.02 184 GLY B C 1
ATOM 3800 O O . GLY B 1 184 ? 15.167 27.473 -13.885 1 83.02 184 GLY B O 1
ATOM 3801 N N . GLN B 1 185 ? 14.14 27.223 -11.943 1 83.97 185 GLN B N 1
ATOM 3802 C CA . GLN B 1 185 ? 15.302 27.768 -11.248 1 83.97 185 GLN B CA 1
ATOM 3803 C C . GLN B 1 185 ? 15.855 26.771 -10.234 1 83.97 185 GLN B C 1
ATOM 3805 O O . GLN B 1 185 ? 15.214 25.761 -9.936 1 83.97 185 GLN B O 1
ATOM 3810 N N . ALA B 1 186 ? 17.098 27.18 -9.817 1 89.95 186 ALA B N 1
ATOM 3811 C CA . ALA B 1 186 ? 17.664 26.379 -8.735 1 89.95 186 ALA B CA 1
ATOM 3812 C C . ALA B 1 186 ? 16.868 26.557 -7.445 1 89.95 186 ALA B C 1
ATOM 3814 O O . ALA B 1 186 ? 16.484 27.676 -7.095 1 89.95 186 ALA B O 1
ATOM 3815 N N . LEU B 1 187 ? 16.539 25.494 -6.871 1 93.26 187 LEU B N 1
ATOM 3816 C CA . LEU B 1 187 ? 15.742 25.51 -5.65 1 93.26 187 LEU B CA 1
ATOM 3817 C C . LEU B 1 187 ? 16.613 25.821 -4.437 1 93.26 187 LEU B C 1
ATOM 3819 O O . LEU B 1 187 ? 17.535 25.067 -4.118 1 93.26 187 LEU B O 1
ATOM 3823 N N . SER B 1 188 ? 16.386 26.924 -3.751 1 94.7 188 SER B N 1
ATOM 3824 C CA . SER B 1 188 ? 17.116 27.262 -2.533 1 94.7 188 SER B CA 1
ATOM 3825 C C . SER B 1 188 ? 16.541 26.533 -1.323 1 94.7 188 SER B C 1
ATOM 3827 O O . SER B 1 188 ? 15.385 26.105 -1.342 1 94.7 188 SER B O 1
ATOM 3829 N N . ARG B 1 189 ? 17.385 26.469 -0.328 1 94.47 189 ARG B N 1
ATOM 3830 C CA . ARG B 1 189 ? 16.931 25.864 0.921 1 94.47 189 ARG B CA 1
ATOM 3831 C C . ARG B 1 189 ? 15.741 26.624 1.496 1 94.47 189 ARG B C 1
ATOM 3833 O O . ARG B 1 189 ? 14.783 26.015 1.977 1 94.47 189 ARG B O 1
ATOM 3840 N N . LYS B 1 190 ? 15.807 27.916 1.451 1 94.86 190 LYS B N 1
ATOM 3841 C CA . LYS B 1 190 ? 14.751 28.776 1.977 1 94.86 190 LYS B CA 1
ATOM 3842 C C . LYS B 1 190 ? 13.439 28.554 1.23 1 94.86 190 LYS B C 1
ATOM 3844 O O . LYS B 1 190 ? 12.387 28.383 1.851 1 94.86 190 LYS B O 1
ATOM 3849 N N . ASP B 1 191 ? 13.553 28.536 -0.12 1 94.14 191 ASP B N 1
ATOM 3850 C CA . ASP B 1 191 ? 12.361 28.328 -0.937 1 94.14 191 ASP B CA 1
ATOM 3851 C C . ASP B 1 191 ? 11.762 26.945 -0.693 1 94.14 191 ASP B C 1
ATOM 3853 O O . ASP B 1 191 ? 10.54 26.794 -0.632 1 94.14 191 ASP B O 1
ATOM 3857 N N . PHE B 1 192 ? 12.63 26.025 -0.514 1 94.5 192 PHE B N 1
ATOM 3858 C CA . PHE B 1 192 ? 12.209 24.646 -0.296 1 94.5 192 PHE B CA 1
ATOM 3859 C C . PHE B 1 192 ? 11.47 24.508 1.029 1 94.5 192 PHE B C 1
ATOM 3861 O O . PHE B 1 192 ? 10.39 23.917 1.085 1 94.5 192 PHE B O 1
ATOM 3868 N N . VAL B 1 193 ? 11.97 25.093 2.041 1 93.78 193 VAL B N 1
ATOM 3869 C CA . VAL B 1 193 ? 11.397 24.985 3.379 1 93.78 193 VAL B CA 1
ATOM 3870 C C . VAL B 1 193 ? 10.069 25.738 3.435 1 93.78 193 VAL B C 1
ATOM 3872 O O . VAL B 1 193 ? 9.143 25.323 4.135 1 93.78 193 VAL B O 1
ATOM 3875 N N . ALA B 1 194 ? 9.975 26.78 2.668 1 93.52 194 ALA B N 1
ATOM 3876 C CA . ALA B 1 194 ? 8.766 27.6 2.657 1 93.52 194 ALA B CA 1
ATOM 3877 C C . ALA B 1 194 ? 7.647 26.917 1.877 1 93.52 194 ALA B C 1
ATOM 3879 O O . ALA B 1 194 ? 6.48 27.299 1.99 1 93.52 194 ALA B O 1
ATOM 3880 N N . SER B 1 195 ? 8.036 25.93 1.076 1 93.26 195 SER B N 1
ATOM 3881 C CA . SER B 1 195 ? 7.057 25.232 0.248 1 93.26 195 SER B CA 1
ATOM 3882 C C . SER B 1 195 ? 6.369 24.117 1.028 1 93.26 195 SER B C 1
ATOM 3884 O O . SER B 1 195 ? 6.943 23.563 1.967 1 93.26 195 SER B O 1
ATOM 3886 N N . GLU B 1 196 ? 5.133 23.823 0.635 1 95.26 196 GLU B N 1
ATOM 3887 C CA . GLU B 1 196 ? 4.409 22.7 1.223 1 95.26 196 GLU B CA 1
ATOM 3888 C C . GLU B 1 196 ? 4.806 21.382 0.565 1 95.26 196 GLU B C 1
ATOM 3890 O O . GLU B 1 196 ? 4.957 21.313 -0.657 1 95.26 196 GLU B O 1
ATOM 3895 N N . GLN B 1 197 ? 4.945 20.419 1.434 1 96.96 197 GLN B N 1
ATOM 3896 C CA . GLN B 1 197 ? 5.515 19.158 0.969 1 96.96 197 GLN B CA 1
ATOM 3897 C C . GLN B 1 197 ? 4.478 18.039 1.006 1 96.96 197 GLN B C 1
ATOM 3899 O O . GLN B 1 197 ? 3.617 18.012 1.888 1 96.96 197 GLN B O 1
ATOM 3904 N N . VAL B 1 198 ? 4.609 17.165 0.019 1 97.99 198 VAL B N 1
ATOM 3905 C CA . VAL B 1 198 ? 4.023 15.832 0.107 1 97.99 198 VAL B CA 1
ATOM 3906 C C . VAL B 1 198 ? 5.091 14.824 0.528 1 97.99 198 VAL B C 1
ATOM 3908 O O . VAL B 1 198 ? 6.223 14.871 0.041 1 97.99 198 VAL B O 1
ATOM 3911 N N . LEU B 1 199 ? 4.738 14.032 1.449 1 97.56 199 LEU B N 1
ATOM 3912 C CA . LEU B 1 199 ? 5.644 12.972 1.879 1 97.56 199 LEU B CA 1
ATOM 3913 C C . LEU B 1 199 ? 5.102 11.602 1.49 1 97.56 199 LEU B C 1
ATOM 3915 O O . LEU B 1 199 ? 3.967 11.259 1.83 1 97.56 199 LEU B O 1
ATOM 3919 N N . VAL B 1 200 ? 5.906 10.873 0.793 1 96.58 200 VAL B N 1
ATOM 3920 C CA . VAL B 1 200 ? 5.565 9.486 0.492 1 96.58 200 VAL B CA 1
ATOM 3921 C C . VAL B 1 200 ? 6.069 8.576 1.609 1 96.58 200 VAL B C 1
ATOM 3923 O O . VAL B 1 200 ? 7.275 8.487 1.85 1 96.58 200 VAL B O 1
ATOM 3926 N N . CYS B 1 201 ? 5.126 7.924 2.215 1 93.24 201 CYS B N 1
ATOM 3927 C CA . CYS B 1 201 ? 5.445 7.043 3.333 1 93.24 201 CYS B CA 1
ATOM 3928 C C . CYS B 1 201 ? 5.543 5.593 2.873 1 93.24 201 CYS B C 1
ATOM 3930 O O . CYS B 1 201 ? 4.551 4.863 2.891 1 93.24 201 CYS B O 1
ATOM 3932 N N . THR B 1 202 ? 6.606 5.179 2.456 1 90.11 202 THR B N 1
ATOM 3933 C CA . THR B 1 202 ? 6.836 3.808 2.014 1 90.11 202 THR B CA 1
ATOM 3934 C C . THR B 1 202 ? 8.153 3.274 2.57 1 90.11 202 THR B C 1
ATOM 3936 O O . THR B 1 202 ? 9.013 4.049 2.994 1 90.11 202 THR B O 1
ATOM 3939 N N . SER B 1 203 ? 8.287 1.98 2.583 1 87.53 203 SER B N 1
ATOM 3940 C CA . SER B 1 203 ? 9.455 1.328 3.166 1 87.53 203 SER B CA 1
ATOM 3941 C C . SER B 1 203 ? 10.741 1.782 2.482 1 87.53 203 SER B C 1
ATOM 3943 O O . SER B 1 203 ? 10.776 1.943 1.26 1 87.53 203 SER B O 1
ATOM 3945 N N . GLY B 1 204 ? 11.724 2.034 3.307 1 86.32 204 GLY B N 1
ATOM 3946 C CA . GLY B 1 204 ? 13.051 2.317 2.783 1 86.32 204 GLY B CA 1
ATOM 3947 C C . GLY B 1 204 ? 13.297 3.796 2.552 1 86.32 204 GLY B C 1
ATOM 3948 O O . GLY B 1 204 ? 14.4 4.195 2.17 1 86.32 204 GLY B O 1
ATOM 3949 N N . HIS B 1 205 ? 12.292 4.632 2.84 1 87.51 205 HIS B N 1
ATOM 3950 C CA . HIS B 1 205 ? 12.463 6.04 2.497 1 87.51 205 HIS B CA 1
ATOM 3951 C C . HIS B 1 205 ? 12.203 6.936 3.703 1 87.51 205 HIS B C 1
ATOM 3953 O O . HIS B 1 205 ? 11.829 8.101 3.546 1 87.51 205 HIS B O 1
ATOM 3959 N N . GLN B 1 206 ? 12.414 6.432 4.821 1 84.96 206 GLN B N 1
ATOM 3960 C CA . GLN B 1 206 ? 12.179 7.151 6.069 1 84.96 206 GLN B CA 1
ATOM 3961 C C . GLN B 1 206 ? 13.119 8.346 6.201 1 84.96 206 GLN B C 1
ATOM 3963 O O . GLN B 1 206 ? 12.79 9.33 6.866 1 84.96 206 GLN B O 1
ATOM 3968 N N . ALA B 1 207 ? 14.255 8.283 5.527 1 86.94 207 ALA B N 1
ATOM 3969 C CA . ALA B 1 207 ? 15.249 9.35 5.602 1 86.94 207 ALA B CA 1
ATOM 3970 C C . ALA B 1 207 ? 14.686 10.663 5.066 1 86.94 207 ALA B C 1
ATOM 3972 O O . ALA B 1 207 ? 15.087 11.743 5.506 1 86.94 207 ALA B O 1
ATOM 3973 N N . VAL B 1 208 ? 13.778 10.566 4.181 1 93.1 208 VAL B N 1
ATOM 3974 C CA . VAL B 1 208 ? 13.178 11.765 3.606 1 93.1 208 VAL B CA 1
ATOM 3975 C C . VAL B 1 208 ? 12.364 12.497 4.67 1 93.1 208 VAL B C 1
ATOM 3977 O O . VAL B 1 208 ? 12.453 13.72 4.797 1 93.1 208 VAL B O 1
ATOM 3980 N N . GLU B 1 209 ? 11.623 11.694 5.396 1 89.44 209 GLU B N 1
ATOM 3981 C CA . GLU B 1 209 ? 10.842 12.303 6.469 1 89.44 209 GLU B CA 1
ATOM 3982 C C . GLU B 1 209 ? 11.748 12.973 7.499 1 89.44 209 GLU B C 1
ATOM 3984 O O . GLU B 1 209 ? 11.493 14.105 7.914 1 89.44 209 GLU B O 1
ATOM 3989 N N . ASP B 1 210 ? 12.751 12.281 7.831 1 84.55 210 ASP B N 1
ATOM 3990 C CA . ASP B 1 210 ? 13.698 12.812 8.807 1 84.55 210 ASP B CA 1
ATOM 3991 C C . ASP B 1 210 ? 14.28 14.144 8.339 1 84.55 210 ASP B C 1
ATOM 3993 O O . ASP B 1 210 ? 14.385 15.091 9.122 1 84.55 210 ASP B O 1
ATOM 3997 N N . MET B 1 211 ? 14.627 14.161 7.157 1 89.98 211 MET B N 1
ATOM 3998 C CA . MET B 1 211 ? 15.23 15.359 6.579 1 89.98 211 MET B CA 1
ATOM 3999 C C . MET B 1 211 ? 14.235 16.514 6.56 1 89.98 211 MET B C 1
ATOM 4001 O O . MET B 1 211 ? 14.574 17.638 6.937 1 89.98 211 MET B O 1
ATOM 4005 N N . LEU B 1 212 ? 13.023 16.292 6.183 1 92.59 212 LEU B N 1
ATOM 4006 C CA . LEU B 1 212 ? 11.999 17.329 6.112 1 92.59 212 LEU B CA 1
ATOM 4007 C C . LEU B 1 212 ? 11.705 17.899 7.495 1 92.59 212 LEU B C 1
ATOM 4009 O O . LEU B 1 212 ? 11.595 19.116 7.66 1 92.59 212 LEU B O 1
ATOM 4013 N N . VAL B 1 213 ? 11.626 16.988 8.418 1 84.52 213 VAL B N 1
ATOM 4014 C CA . VAL B 1 213 ? 11.348 17.397 9.791 1 84.52 213 VAL B CA 1
ATOM 4015 C C . VAL B 1 213 ? 12.508 18.235 10.325 1 84.52 213 VAL B C 1
ATOM 4017 O O . VAL B 1 213 ? 12.293 19.292 10.923 1 84.52 213 VAL B O 1
ATOM 4020 N N . LYS B 1 214 ? 13.671 17.825 10.052 1 83.99 214 LYS B N 1
ATOM 4021 C CA . LYS B 1 214 ? 14.865 18.536 10.5 1 83.99 214 LYS B CA 1
ATOM 4022 C C . LYS B 1 214 ? 14.933 19.934 9.892 1 83.99 214 LYS B C 1
ATOM 4024 O O . LYS B 1 214 ? 15.388 20.877 10.541 1 83.99 214 LYS B O 1
ATOM 4029 N N . MET B 1 215 ? 14.466 20.046 8.739 1 88.88 215 MET B N 1
ATOM 4030 C CA . MET B 1 215 ? 14.522 21.322 8.033 1 88.88 215 MET B CA 1
ATOM 4031 C C . MET B 1 215 ? 13.365 22.225 8.447 1 88.88 215 MET B C 1
ATOM 4033 O O . MET B 1 215 ? 13.365 23.42 8.146 1 88.88 215 MET B O 1
ATOM 4037 N N . GLY B 1 216 ? 12.405 21.633 9.09 1 88.08 216 GLY B N 1
ATOM 4038 C CA . GLY B 1 216 ? 11.237 22.404 9.485 1 88.08 216 GLY B CA 1
ATOM 4039 C C . GLY B 1 216 ? 10.261 22.635 8.347 1 88.08 216 GLY B C 1
ATOM 4040 O O . GLY B 1 216 ? 9.517 23.618 8.35 1 88.08 216 GLY B O 1
ATOM 4041 N N . ALA B 1 217 ? 10.339 21.796 7.338 1 91.04 217 ALA B N 1
ATOM 4042 C CA . ALA B 1 217 ? 9.417 21.914 6.212 1 91.04 217 ALA B CA 1
ATOM 4043 C C . ALA B 1 217 ? 8.014 21.457 6.602 1 91.04 217 ALA B C 1
ATOM 4045 O O . ALA B 1 217 ? 7.855 20.528 7.396 1 91.04 217 ALA B O 1
ATOM 4046 N N . ARG B 1 218 ? 7.059 22.079 6.05 1 91.76 218 ARG B N 1
ATOM 4047 C CA . ARG B 1 218 ? 5.676 21.707 6.332 1 91.76 218 ARG B CA 1
ATOM 4048 C C . ARG B 1 218 ? 5.225 20.558 5.436 1 91.76 218 ARG B C 1
ATOM 4050 O O . ARG B 1 218 ? 5.306 20.651 4.21 1 91.76 218 ARG B O 1
ATOM 4057 N N . ILE B 1 219 ? 4.726 19.565 6.042 1 95.37 219 ILE B N 1
ATOM 4058 C CA . ILE B 1 219 ? 4.174 18.425 5.317 1 95.37 219 ILE B CA 1
ATOM 4059 C C . ILE B 1 219 ? 2.651 18.522 5.285 1 95.37 219 ILE B C 1
ATOM 4061 O O . ILE B 1 219 ? 1.988 18.328 6.306 1 95.37 219 ILE B O 1
ATOM 4065 N N . ALA B 1 220 ? 2.119 18.797 4.121 1 96.77 220 ALA B N 1
ATOM 4066 C CA . ALA B 1 220 ? 0.682 19.016 3.97 1 96.77 220 ALA B CA 1
ATOM 4067 C C . ALA B 1 220 ? -0.052 17.699 3.735 1 96.77 220 ALA B C 1
ATOM 4069 O O . ALA B 1 220 ? -1.243 17.584 4.031 1 96.77 220 ALA B O 1
ATOM 4070 N N . LEU B 1 221 ? 0.669 16.715 3.175 1 97.8 221 LEU B N 1
ATOM 4071 C CA . LEU B 1 221 ? 0.064 15.442 2.801 1 97.8 221 LEU B CA 1
ATOM 4072 C C . LEU B 1 221 ? 1.056 14.297 2.972 1 97.8 221 LEU B C 1
ATOM 4074 O O . LEU B 1 221 ? 2.204 14.394 2.532 1 97.8 221 LEU B O 1
ATOM 4078 N N . ARG B 1 222 ? 0.655 13.309 3.683 1 97.51 222 ARG B N 1
ATOM 4079 C CA . ARG B 1 222 ? 1.349 12.027 3.765 1 97.51 222 ARG B CA 1
ATOM 4080 C C . ARG B 1 222 ? 0.559 10.93 3.06 1 97.51 222 ARG B C 1
ATOM 4082 O O . ARG B 1 222 ? -0.64 10.77 3.297 1 97.51 222 ARG B O 1
ATOM 4089 N N . LEU B 1 223 ? 1.18 10.28 2.137 1 96.66 223 LEU B N 1
ATOM 4090 C CA . LEU B 1 223 ? 0.491 9.173 1.483 1 96.66 223 LEU B CA 1
ATOM 4091 C C . LEU B 1 223 ? 1.464 8.045 1.156 1 96.66 223 LEU B C 1
ATOM 4093 O O . LEU B 1 223 ? 2.674 8.267 1.075 1 96.66 223 LEU B O 1
ATOM 4097 N N . PRO B 1 224 ? 0.99 6.835 0.935 1 95.12 224 PRO B N 1
ATOM 4098 C CA . PRO B 1 224 ? 1.872 5.669 0.839 1 95.12 224 PRO B CA 1
ATOM 4099 C C . PRO B 1 224 ? 2.211 5.303 -0.604 1 95.12 224 PRO B C 1
ATOM 4101 O O . PRO B 1 224 ? 2.545 4.15 -0.889 1 95.12 224 PRO B O 1
ATOM 4104 N N . SER B 1 225 ? 2.108 6.212 -1.552 1 95.37 225 SER B N 1
ATOM 4105 C CA . SER B 1 225 ? 2.219 5.794 -2.946 1 95.37 225 SER B CA 1
ATOM 4106 C C . SER B 1 225 ? 3.002 6.812 -3.768 1 95.37 225 SER B C 1
ATOM 4108 O O . SER B 1 225 ? 2.642 7.99 -3.813 1 95.37 225 SER B O 1
ATOM 4110 N N . PHE B 1 226 ? 3.99 6.368 -4.497 1 94.63 226 PHE B N 1
ATOM 4111 C CA . PHE B 1 226 ? 4.733 7.205 -5.431 1 94.63 226 PHE B CA 1
ATOM 4112 C C . PHE B 1 226 ? 3.902 7.496 -6.675 1 94.63 226 PHE B C 1
ATOM 4114 O O . PHE B 1 226 ? 4.096 8.521 -7.332 1 94.63 226 PHE B O 1
ATOM 4121 N N . LEU B 1 227 ? 3.006 6.658 -6.941 1 93.42 227 LEU B N 1
ATOM 4122 C CA . LEU B 1 227 ? 2.244 6.8 -8.177 1 93.42 227 LEU B CA 1
ATOM 4123 C C . LEU B 1 227 ? 1.118 7.814 -8.009 1 93.42 227 LEU B C 1
ATOM 4125 O O . LEU B 1 227 ? 0.813 8.569 -8.934 1 93.42 227 LEU B O 1
ATOM 4129 N N . VAL B 1 228 ? 0.559 7.847 -6.829 1 95.04 228 VAL B N 1
ATOM 4130 C CA . VAL B 1 228 ? -0.539 8.77 -6.565 1 95.04 228 VAL B CA 1
ATOM 4131 C C . VAL B 1 228 ? -0.005 10.198 -6.477 1 95.04 228 VAL B C 1
ATOM 4133 O O . VAL B 1 228 ? -0.675 11.145 -6.896 1 95.04 228 VAL B O 1
ATOM 4136 N N . VAL B 1 229 ? 1.173 10.337 -6 1 94.86 229 VAL B N 1
ATOM 4137 C CA . VAL B 1 229 ? 1.7 11.66 -5.681 1 94.86 229 VAL B CA 1
ATOM 4138 C C . VAL B 1 229 ? 1.829 12.486 -6.958 1 94.86 229 VAL B C 1
ATOM 4140 O O . VAL B 1 229 ? 1.689 13.711 -6.93 1 94.86 229 VAL B O 1
ATOM 4143 N N . SER B 1 230 ? 2.163 11.823 -8.085 1 91.54 230 SER B N 1
ATOM 4144 C CA . SER B 1 230 ? 2.294 12.56 -9.337 1 91.54 230 SER B CA 1
ATOM 4145 C C . SER B 1 230 ? 0.998 13.281 -9.693 1 91.54 230 SER B C 1
ATOM 4147 O O . SER B 1 230 ? 1.024 14.418 -10.168 1 91.54 230 SER B O 1
ATOM 4149 N N . ARG B 1 231 ? -0.149 12.629 -9.429 1 92.11 231 ARG B N 1
ATOM 4150 C CA . ARG B 1 231 ? -1.444 13.232 -9.728 1 92.11 231 ARG B CA 1
ATOM 4151 C C . ARG B 1 231 ? -1.702 14.443 -8.84 1 92.11 231 ARG B C 1
ATOM 4153 O O . ARG B 1 231 ? -2.237 15.454 -9.299 1 92.11 231 ARG B O 1
ATOM 4160 N N . ILE B 1 232 ? -1.279 14.358 -7.618 1 95.78 232 ILE B N 1
ATOM 4161 C CA . ILE B 1 232 ? -1.482 15.429 -6.648 1 95.78 232 ILE B CA 1
ATOM 4162 C C . ILE B 1 232 ? -0.587 16.616 -6.996 1 95.78 232 ILE B C 1
ATOM 4164 O O . ILE B 1 232 ? -1.052 17.756 -7.055 1 95.78 232 ILE B O 1
ATOM 4168 N N . VAL B 1 233 ? 0.629 16.329 -7.282 1 96.54 233 VAL B N 1
ATOM 4169 C CA . VAL B 1 233 ? 1.631 17.358 -7.54 1 96.54 233 VAL B CA 1
ATOM 4170 C C . VAL B 1 233 ? 1.319 18.065 -8.857 1 96.54 233 VAL B C 1
ATOM 4172 O O . VAL B 1 233 ? 1.536 19.272 -8.988 1 96.54 233 VAL B O 1
ATOM 4175 N N . GLU B 1 234 ? 0.764 17.327 -9.777 1 94.78 234 GLU B N 1
ATOM 4176 C CA . GLU B 1 234 ? 0.444 17.876 -11.091 1 94.78 234 GLU B CA 1
ATOM 4177 C C . GLU B 1 234 ? -0.561 19.019 -10.981 1 94.78 234 GLU B C 1
ATOM 4179 O O . GLU B 1 234 ? -0.53 19.959 -11.778 1 94.78 234 GLU B O 1
ATOM 4184 N N . THR B 1 235 ? -1.386 19.017 -10.01 1 91.39 235 THR B N 1
ATOM 4185 C CA . THR B 1 235 ? -2.504 19.952 -9.955 1 91.39 235 THR B CA 1
ATOM 4186 C C . THR B 1 235 ? -2.373 20.881 -8.751 1 91.39 235 THR B C 1
ATOM 4188 O O . THR B 1 235 ? -3.357 21.481 -8.313 1 91.39 235 THR B O 1
ATOM 4191 N N . SER B 1 236 ? -1.244 20.915 -8.161 1 94.7 236 SER B N 1
ATOM 4192 C CA . SER B 1 236 ? -1.049 21.742 -6.975 1 94.7 236 SER B CA 1
ATOM 4193 C C . SER B 1 236 ? 0.338 22.375 -6.964 1 94.7 236 SER B C 1
ATOM 4195 O O . SER B 1 236 ? 1.135 22.152 -7.878 1 94.7 236 SER B O 1
ATOM 4197 N N . ASP B 1 237 ? 0.589 23.159 -5.962 1 94.55 237 ASP B N 1
ATOM 4198 C CA . ASP B 1 237 ? 1.905 23.771 -5.806 1 94.55 237 ASP B CA 1
ATOM 4199 C C . ASP B 1 237 ? 2.737 23.027 -4.764 1 94.55 237 ASP B C 1
ATOM 4201 O O . ASP B 1 237 ? 3.691 23.58 -4.213 1 94.55 237 ASP B O 1
ATOM 4205 N N . LEU B 1 238 ? 2.32 21.812 -4.51 1 96.83 238 LEU B N 1
ATOM 4206 C CA . LEU B 1 238 ? 3.084 20.98 -3.586 1 96.83 238 LEU B CA 1
ATOM 4207 C C . LEU B 1 238 ? 4.329 20.418 -4.264 1 96.83 238 LEU B C 1
ATOM 4209 O O . LEU B 1 238 ? 4.336 20.201 -5.477 1 96.83 238 LEU B O 1
ATOM 4213 N N . MET B 1 239 ? 5.321 20.203 -3.419 1 96.95 239 MET B N 1
ATOM 4214 C CA . MET B 1 239 ? 6.535 19.518 -3.854 1 96.95 239 MET B CA 1
ATOM 4215 C C . MET B 1 239 ? 6.653 18.148 -3.193 1 96.95 239 MET B C 1
ATOM 4217 O O . MET B 1 239 ? 6.038 17.9 -2.155 1 96.95 239 MET B O 1
ATOM 4221 N N . VAL B 1 240 ? 7.414 17.333 -3.844 1 97.8 240 VAL B N 1
ATOM 4222 C CA . VAL B 1 240 ? 7.626 16.003 -3.281 1 97.8 240 VAL B CA 1
ATOM 4223 C C . VAL B 1 240 ? 9.053 15.541 -3.57 1 97.8 240 VAL B C 1
ATOM 4225 O O . VAL B 1 240 ? 9.626 15.886 -4.606 1 97.8 240 VAL B O 1
ATOM 4228 N N . ILE B 1 241 ? 9.621 14.869 -2.624 1 97.22 241 ILE B N 1
ATOM 4229 C CA . ILE B 1 241 ? 10.916 14.223 -2.806 1 97.22 241 ILE B CA 1
ATOM 4230 C C . ILE B 1 241 ? 10.713 12.759 -3.192 1 97.22 241 ILE B C 1
ATOM 4232 O O . ILE B 1 241 ? 10.063 12.004 -2.466 1 97.22 241 ILE B O 1
ATOM 4236 N N . ILE B 1 242 ? 11.248 12.369 -4.325 1 96.89 242 ILE B N 1
ATOM 4237 C CA . ILE B 1 242 ? 11.098 11.004 -4.816 1 96.89 242 ILE B CA 1
ATOM 4238 C C . ILE B 1 242 ? 12.416 10.525 -5.422 1 96.89 242 ILE B C 1
ATOM 4240 O O . ILE B 1 242 ? 13.327 11.324 -5.651 1 96.89 242 ILE B O 1
ATOM 4244 N N . PRO B 1 243 ? 12.575 9.223 -5.623 1 95.3 243 PRO B N 1
ATOM 4245 C CA . PRO B 1 243 ? 13.757 8.741 -6.342 1 95.3 243 PRO B CA 1
ATOM 4246 C C . PRO B 1 243 ? 13.926 9.4 -7.709 1 95.3 243 PRO B C 1
ATOM 4248 O O . PRO B 1 243 ? 12.946 9.583 -8.436 1 95.3 243 PRO B O 1
ATOM 4251 N N . ALA B 1 244 ? 15.131 9.698 -8.037 1 96.31 244 ALA B N 1
ATOM 4252 C CA . ALA B 1 244 ? 15.443 10.469 -9.238 1 96.31 244 ALA B CA 1
ATOM 4253 C C . ALA B 1 244 ? 14.998 9.728 -10.496 1 96.31 244 ALA B C 1
ATOM 4255 O O . ALA B 1 244 ? 14.524 10.345 -11.452 1 96.31 244 ALA B O 1
ATOM 4256 N N . ARG B 1 245 ? 15.161 8.426 -10.531 1 93.93 245 ARG B N 1
ATOM 4257 C CA . ARG B 1 245 ? 14.762 7.636 -11.691 1 93.93 245 ARG B CA 1
ATOM 4258 C C . ARG B 1 245 ? 13.28 7.823 -11.998 1 93.93 245 ARG B C 1
ATOM 4260 O O . ARG B 1 245 ? 12.886 7.892 -13.164 1 93.93 245 ARG B O 1
ATOM 4267 N N . LEU B 1 246 ? 12.515 7.891 -10.976 1 94.93 246 LEU B N 1
ATOM 4268 C CA . LEU B 1 246 ? 11.085 8.12 -11.152 1 94.93 246 LEU B CA 1
ATOM 4269 C C . LEU B 1 246 ? 10.811 9.565 -11.555 1 94.93 246 LEU B C 1
ATOM 4271 O O . LEU B 1 246 ? 9.998 9.822 -12.445 1 94.93 246 LEU B O 1
ATOM 4275 N N . ALA B 1 247 ? 11.481 10.455 -10.894 1 96.67 247 ALA B N 1
ATOM 4276 C CA . ALA B 1 247 ? 11.321 11.873 -11.205 1 96.67 247 ALA B CA 1
ATOM 4277 C C . ALA B 1 247 ? 11.619 12.148 -12.677 1 96.67 247 ALA B C 1
ATOM 4279 O O . ALA B 1 247 ? 10.924 12.939 -13.319 1 96.67 247 ALA B O 1
ATOM 4280 N N . GL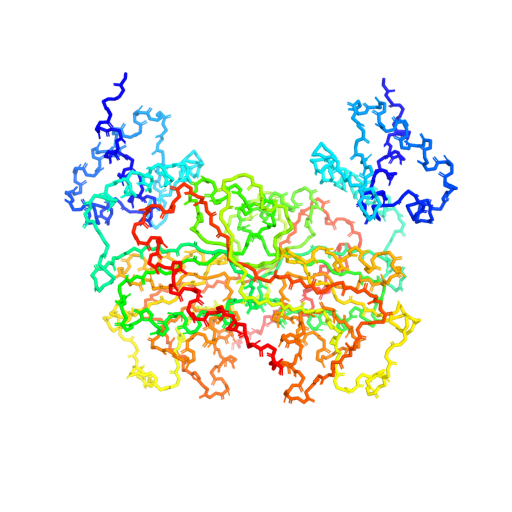U B 1 248 ? 12.629 11.534 -13.204 1 96.23 248 GLU B N 1
ATOM 4281 C CA . GLU B 1 248 ? 13.019 11.704 -14.6 1 96.23 248 GLU B CA 1
ATOM 4282 C C . GLU B 1 248 ? 11.915 11.233 -15.543 1 96.23 248 GLU B C 1
ATOM 4284 O O . GLU B 1 248 ? 11.642 11.877 -16.558 1 96.23 248 GLU B O 1
ATOM 4289 N N . GLN B 1 249 ? 11.337 10.173 -15.196 1 93.97 249 GLN B N 1
ATOM 4290 C CA . GLN B 1 249 ? 10.236 9.657 -16.001 1 93.97 249 GLN B CA 1
ATOM 4291 C C . GLN B 1 249 ? 9.064 10.634 -16.022 1 93.97 249 GLN B C 1
ATOM 4293 O O . GLN B 1 249 ? 8.48 10.888 -17.077 1 93.97 249 GLN B O 1
ATOM 4298 N N . TYR B 1 250 ? 8.739 11.15 -14.869 1 95.5 250 TYR B N 1
ATOM 4299 C CA . TYR B 1 250 ? 7.648 12.115 -14.792 1 95.5 250 TYR B CA 1
ATOM 4300 C C . TYR B 1 250 ? 8.002 13.399 -15.533 1 95.5 250 TYR B C 1
ATOM 4302 O O . TYR B 1 250 ? 7.172 13.954 -16.257 1 95.5 250 TYR B O 1
ATOM 4310 N N . ALA B 1 251 ? 9.185 13.824 -15.392 1 95.66 251 ALA B N 1
ATOM 4311 C CA . ALA B 1 251 ? 9.625 15.054 -16.045 1 95.66 251 ALA B CA 1
ATOM 4312 C C . ALA B 1 251 ? 9.579 14.915 -17.564 1 95.66 251 ALA B C 1
ATOM 4314 O O . ALA B 1 251 ? 9.313 15.887 -18.275 1 95.66 251 ALA B O 1
ATOM 4315 N N . ALA B 1 252 ? 9.827 13.754 -18.074 1 95.98 252 ALA B N 1
ATOM 4316 C CA . ALA B 1 252 ? 9.846 13.487 -19.51 1 95.98 252 ALA B CA 1
ATOM 4317 C C . ALA B 1 252 ? 8.467 13.703 -20.127 1 95.98 252 ALA B C 1
ATOM 4319 O O . ALA B 1 252 ? 8.345 13.898 -21.338 1 95.98 252 ALA B O 1
ATOM 4320 N N . THR B 1 253 ? 7.436 13.696 -19.342 1 94.25 253 THR B N 1
ATOM 4321 C CA . THR B 1 253 ? 6.085 13.896 -19.853 1 94.25 253 THR B CA 1
ATOM 4322 C C . THR B 1 253 ? 5.838 15.368 -20.169 1 94.25 253 THR B C 1
ATOM 4324 O O . THR B 1 253 ? 4.872 15.708 -20.855 1 94.25 253 THR B O 1
ATOM 4327 N N . GLY B 1 254 ? 6.675 16.218 -19.566 1 95.65 254 GLY B N 1
ATOM 4328 C CA . GLY B 1 254 ? 6.507 17.648 -19.767 1 95.65 254 GLY B CA 1
ATOM 4329 C C . GLY B 1 254 ? 5.575 18.288 -18.755 1 95.65 254 GLY B C 1
ATOM 4330 O O . GLY B 1 254 ? 5.442 19.513 -18.714 1 95.65 254 GLY B O 1
ATOM 4331 N N . LEU B 1 255 ? 5.007 17.516 -17.9 1 96.39 255 LEU B N 1
ATOM 4332 C CA . LEU B 1 255 ? 4.016 18.012 -16.951 1 96.39 255 LEU B CA 1
ATOM 4333 C C . LEU B 1 255 ? 4.669 18.372 -15.621 1 96.39 255 LEU B C 1
ATOM 4335 O O . LEU B 1 255 ? 4.045 19.013 -14.772 1 96.39 255 LEU B O 1
ATOM 4339 N N . PHE B 1 256 ? 5.943 17.961 -15.501 1 97.44 256 PHE B N 1
ATOM 4340 C CA . PHE B 1 256 ? 6.645 18.14 -14.236 1 97.44 256 PHE B CA 1
ATOM 4341 C C . PHE B 1 256 ? 8.035 18.72 -14.465 1 97.44 256 PHE B C 1
ATOM 4343 O O . PHE B 1 256 ? 8.568 18.65 -15.575 1 97.44 256 PHE B O 1
ATOM 4350 N N . ARG B 1 257 ? 8.52 19.295 -13.414 1 97.19 257 ARG B N 1
ATOM 4351 C CA . ARG B 1 257 ? 9.91 19.733 -13.337 1 97.19 257 ARG B CA 1
ATOM 4352 C C . ARG B 1 257 ? 10.631 19.065 -12.171 1 97.19 257 ARG B C 1
ATOM 4354 O O . ARG B 1 257 ? 10.074 18.942 -11.078 1 97.19 257 ARG B O 1
ATOM 4361 N N . MET B 1 258 ? 11.762 18.593 -12.477 1 95.96 258 MET B N 1
ATOM 4362 C CA . MET B 1 258 ? 12.625 17.987 -11.466 1 95.96 258 MET B CA 1
ATOM 4363 C C . MET B 1 258 ? 13.714 18.96 -11.027 1 95.96 258 MET B C 1
ATOM 4365 O O . MET B 1 258 ? 14.279 19.679 -11.853 1 95.96 258 MET B O 1
ATOM 4369 N N . ALA B 1 259 ? 13.999 19.058 -9.751 1 96.08 259 ALA B N 1
ATOM 4370 C CA . ALA B 1 259 ? 15.065 19.896 -9.208 1 96.08 259 ALA B CA 1
ATOM 4371 C C . ALA B 1 259 ? 15.958 19.101 -8.26 1 96.08 259 ALA B C 1
ATOM 4373 O O . ALA B 1 259 ? 15.529 18.095 -7.69 1 96.08 259 ALA B O 1
ATOM 4374 N N . VAL B 1 260 ? 17.142 19.561 -8.134 1 94.78 260 VAL B N 1
ATOM 4375 C CA . VAL B 1 260 ? 18.08 18.975 -7.182 1 94.78 260 VAL B CA 1
ATOM 4376 C C . VAL B 1 260 ? 17.694 19.379 -5.761 1 94.78 260 VAL B C 1
ATOM 4378 O O . VAL B 1 260 ? 17.317 20.528 -5.516 1 94.78 260 VAL B O 1
ATOM 4381 N N . LEU B 1 261 ? 17.786 18.419 -4.886 1 94.28 261 LEU B N 1
ATOM 4382 C CA . LEU B 1 261 ? 17.563 18.723 -3.477 1 94.28 261 LEU B CA 1
ATOM 4383 C C . LEU B 1 261 ? 18.546 19.781 -2.987 1 94.28 261 LEU B C 1
ATOM 4385 O O . LEU B 1 261 ? 19.75 19.675 -3.229 1 94.28 261 LEU B O 1
ATOM 4389 N N . PRO B 1 262 ? 18.074 20.763 -2.302 1 93.35 262 PRO B N 1
ATOM 4390 C CA . PRO B 1 262 ? 18.976 21.808 -1.813 1 93.35 262 PRO B CA 1
ATOM 4391 C C . PRO B 1 262 ? 19.704 21.408 -0.531 1 93.35 262 PRO B C 1
ATOM 4393 O O . PRO B 1 262 ? 20.308 22.256 0.131 1 93.35 262 PRO B O 1
ATOM 4396 N N . VAL B 1 263 ? 19.613 20.195 -0.13 1 92.03 263 VAL B N 1
ATOM 4397 C CA . VAL B 1 263 ? 20.322 19.615 1.006 1 92.03 263 VAL B CA 1
ATOM 4398 C C . VAL B 1 263 ? 21.003 18.315 0.581 1 92.03 263 VAL B C 1
ATOM 4400 O O . VAL B 1 263 ? 20.507 17.606 -0.297 1 92.03 263 VAL B O 1
ATOM 4403 N N . ALA B 1 264 ? 22.04 18.086 1.206 1 89.33 264 ALA B N 1
ATOM 4404 C CA . ALA B 1 264 ? 22.779 16.873 0.866 1 89.33 264 ALA B CA 1
ATOM 4405 C C . ALA B 1 264 ? 22.056 15.63 1.374 1 89.33 264 ALA B C 1
ATOM 4407 O O . ALA B 1 264 ? 21.739 15.53 2.562 1 89.33 264 ALA B O 1
ATOM 4408 N N . MET B 1 265 ? 21.76 14.763 0.498 1 91.2 265 MET B N 1
ATOM 4409 C CA . MET B 1 265 ? 21.257 13.426 0.798 1 91.2 265 MET B CA 1
ATOM 4410 C C . MET B 1 265 ? 22.028 12.367 0.017 1 91.2 265 MET B C 1
ATOM 4412 O O . MET B 1 265 ? 22.173 12.472 -1.202 1 91.2 265 MET B O 1
ATOM 4416 N N . PRO B 1 266 ? 22.549 11.491 0.737 1 88.12 266 PRO B N 1
ATOM 4417 C CA . PRO B 1 266 ? 23.353 10.48 0.045 1 88.12 266 PRO B CA 1
ATOM 4418 C C . PRO B 1 266 ? 22.535 9.65 -0.942 1 88.12 266 PRO B C 1
ATOM 4420 O O . PRO B 1 266 ? 21.331 9.464 -0.748 1 88.12 266 PRO B O 1
ATOM 4423 N N . ALA B 1 267 ? 23.305 9.226 -1.974 1 92.33 267 ALA B N 1
ATOM 4424 C CA . ALA B 1 267 ? 22.732 8.195 -2.835 1 92.33 267 ALA B CA 1
ATOM 4425 C C . ALA B 1 267 ? 22.447 6.919 -2.048 1 92.33 267 ALA B C 1
ATOM 4427 O O . ALA B 1 267 ? 22.911 6.763 -0.916 1 92.33 267 ALA B O 1
ATOM 4428 N N . PHE B 1 268 ? 21.56 6.134 -2.63 1 90.58 268 PHE B N 1
ATOM 4429 C CA . PHE B 1 268 ? 21.23 4.889 -1.945 1 90.58 268 PHE B CA 1
ATOM 4430 C C . PHE B 1 268 ? 21.25 3.715 -2.917 1 90.58 268 PHE B C 1
ATOM 4432 O O . PHE B 1 268 ? 21.041 3.894 -4.118 1 90.58 268 PHE B O 1
ATOM 4439 N N . ASP B 1 269 ? 21.48 2.569 -2.337 1 90.18 269 ASP B N 1
ATOM 4440 C CA . ASP B 1 269 ? 21.479 1.341 -3.126 1 90.18 269 ASP B CA 1
ATOM 4441 C C . ASP B 1 269 ? 20.096 0.695 -3.134 1 90.18 269 ASP B C 1
ATOM 4443 O O . ASP B 1 269 ? 19.446 0.595 -2.091 1 90.18 269 ASP B O 1
ATOM 4447 N N . VAL B 1 270 ? 19.699 0.38 -4.304 1 92.79 270 VAL B N 1
ATOM 4448 C CA . VAL B 1 270 ? 18.575 -0.541 -4.437 1 92.79 270 VAL B CA 1
ATOM 4449 C C . VAL B 1 270 ? 19.092 -1.972 -4.567 1 92.79 270 VAL B C 1
ATOM 4451 O O . VAL B 1 270 ? 19.878 -2.275 -5.467 1 92.79 270 VAL B O 1
ATOM 4454 N N . SER B 1 271 ? 18.628 -2.758 -3.647 1 93.56 271 SER B N 1
ATOM 4455 C CA . SER B 1 271 ? 19.193 -4.101 -3.574 1 93.56 271 SER B CA 1
ATOM 4456 C C . SER B 1 271 ? 18.097 -5.161 -3.54 1 93.56 271 SER B C 1
ATOM 4458 O O . SER B 1 271 ? 16.93 -4.847 -3.299 1 93.56 271 SER B O 1
ATOM 4460 N N . LEU B 1 272 ? 18.506 -6.293 -3.925 1 94.5 272 LEU B N 1
ATOM 4461 C CA . LEU B 1 272 ? 17.724 -7.511 -3.737 1 94.5 272 LEU B CA 1
ATOM 4462 C C . LEU B 1 272 ? 18.114 -8.213 -2.441 1 94.5 272 LEU B C 1
ATOM 4464 O O . LEU B 1 272 ? 19.298 -8.436 -2.183 1 94.5 272 LEU B O 1
ATOM 4468 N N . PHE B 1 273 ? 17.101 -8.538 -1.589 1 94.59 273 PHE B N 1
ATOM 4469 C CA . PHE B 1 273 ? 17.339 -9.222 -0.324 1 94.59 273 PHE B CA 1
ATOM 4470 C C . PHE B 1 273 ? 16.618 -10.564 -0.29 1 94.59 273 PHE B C 1
ATOM 4472 O O . PHE B 1 273 ? 15.527 -10.703 -0.847 1 94.59 273 PHE B O 1
ATOM 4479 N N . TRP B 1 274 ? 17.214 -11.515 0.386 1 94.32 274 TRP B N 1
ATOM 4480 C CA . TRP B 1 274 ? 16.595 -12.819 0.597 1 94.32 274 TRP B CA 1
ATOM 4481 C C . TRP B 1 274 ? 17.148 -13.487 1.852 1 94.32 274 TRP B C 1
ATOM 4483 O O . TRP B 1 274 ? 18.158 -13.045 2.404 1 94.32 274 TRP B O 1
ATOM 4493 N N . SER B 1 275 ? 16.427 -14.468 2.327 1 91.39 275 SER B N 1
ATOM 4494 C CA . SER B 1 275 ? 16.954 -15.269 3.426 1 91.39 275 SER B CA 1
ATOM 4495 C C . SER B 1 275 ? 18.048 -16.217 2.945 1 91.39 275 SER B C 1
ATOM 4497 O O . SER B 1 275 ? 17.837 -16.993 2.01 1 91.39 275 SER B O 1
ATOM 4499 N N . GLU B 1 276 ? 19.112 -16.281 3.642 1 88.95 276 GLU B N 1
ATOM 4500 C CA . GLU B 1 276 ? 20.218 -17.152 3.254 1 88.95 276 GLU B CA 1
ATOM 4501 C C . GLU B 1 276 ? 19.837 -18.623 3.395 1 88.95 276 GLU B C 1
ATOM 4503 O O . GLU B 1 276 ? 20.406 -19.484 2.721 1 88.95 276 GLU B O 1
ATOM 4508 N N . SER B 1 277 ? 18.928 -18.849 4.233 1 83.59 277 SER B N 1
ATOM 4509 C CA . SER B 1 277 ? 18.479 -20.222 4.436 1 83.59 277 SER B CA 1
ATOM 4510 C C . SER B 1 277 ? 17.831 -20.784 3.175 1 83.59 277 SER B C 1
ATOM 4512 O O . SER B 1 277 ? 17.701 -22.001 3.027 1 83.59 277 SER B O 1
ATOM 4514 N N . ARG B 1 278 ? 17.498 -19.904 2.274 1 83.94 278 ARG B N 1
ATOM 4515 C CA . ARG B 1 278 ? 16.821 -20.334 1.054 1 83.94 278 ARG B CA 1
ATOM 4516 C C . ARG B 1 278 ? 17.792 -20.384 -0.122 1 83.94 278 ARG B C 1
ATOM 4518 O O . ARG B 1 278 ? 17.4 -20.713 -1.243 1 83.94 278 ARG B O 1
ATOM 4525 N N . SER B 1 279 ? 18.985 -20.163 0.126 1 84.01 279 SER B N 1
ATOM 4526 C CA . SER B 1 279 ? 19.964 -20.007 -0.944 1 84.01 279 SER B CA 1
ATOM 4527 C C . SER B 1 279 ? 20.2 -21.324 -1.676 1 84.01 279 SER B C 1
ATOM 4529 O O . SER B 1 279 ? 20.554 -21.33 -2.857 1 84.01 279 SER B O 1
ATOM 4531 N N . ALA B 1 280 ? 19.886 -22.374 -1.052 1 82.05 280 ALA B N 1
ATOM 4532 C CA . ALA B 1 280 ? 20.164 -23.678 -1.649 1 82.05 280 ALA B CA 1
ATOM 4533 C C . ALA B 1 280 ? 18.958 -24.192 -2.431 1 82.05 280 ALA B C 1
ATOM 4535 O O . ALA B 1 280 ? 19.053 -25.195 -3.142 1 82.05 280 ALA B O 1
ATOM 4536 N N . ASP B 1 281 ? 17.819 -23.534 -2.252 1 85.6 281 ASP B N 1
ATOM 4537 C CA . ASP B 1 281 ? 16.629 -23.892 -3.018 1 85.6 281 ASP B CA 1
ATOM 4538 C C . ASP B 1 281 ? 16.81 -23.566 -4.499 1 85.6 281 ASP B C 1
ATOM 4540 O O . ASP B 1 281 ? 16.947 -22.399 -4.871 1 85.6 281 ASP B O 1
ATOM 4544 N N . PRO B 1 282 ? 16.816 -24.588 -5.367 1 90.36 282 PRO B N 1
ATOM 4545 C CA . PRO B 1 282 ? 17.109 -24.365 -6.785 1 90.36 282 PRO B CA 1
ATOM 4546 C C . PRO B 1 282 ? 16.143 -23.38 -7.439 1 90.36 282 PRO B C 1
ATOM 4548 O O . PRO B 1 282 ? 16.546 -22.596 -8.302 1 90.36 282 PRO B O 1
ATOM 4551 N N . ALA B 1 283 ? 14.892 -23.469 -7.064 1 92.8 283 ALA B N 1
ATOM 4552 C CA . ALA B 1 283 ? 13.921 -22.529 -7.62 1 92.8 283 ALA B CA 1
ATOM 4553 C C . ALA B 1 283 ? 14.24 -21.098 -7.197 1 92.8 283 ALA B C 1
ATOM 4555 O O . ALA B 1 283 ? 14.165 -20.173 -8.01 1 92.8 283 ALA B O 1
ATOM 4556 N N . HIS B 1 284 ? 14.582 -20.961 -5.948 1 93.28 284 HIS B N 1
ATOM 4557 C CA . HIS B 1 284 ? 14.953 -19.66 -5.403 1 93.28 284 HIS B CA 1
ATOM 4558 C C . HIS B 1 284 ? 16.205 -19.116 -6.082 1 93.28 284 HIS B C 1
ATOM 4560 O O . HIS B 1 284 ? 16.253 -17.941 -6.454 1 93.28 284 HIS B O 1
ATOM 4566 N N . ALA B 1 285 ? 17.169 -19.971 -6.273 1 93.22 285 ALA B N 1
ATOM 4567 C CA . ALA B 1 285 ? 18.413 -19.585 -6.935 1 93.22 285 ALA B CA 1
ATOM 4568 C C . ALA B 1 285 ? 18.157 -19.158 -8.377 1 93.22 285 ALA B C 1
ATOM 4570 O O . ALA B 1 285 ? 18.717 -18.164 -8.845 1 93.22 285 ALA B O 1
ATOM 4571 N N . TRP B 1 286 ? 17.384 -19.893 -9.022 1 95.61 286 TRP B N 1
ATOM 4572 C CA . TRP B 1 286 ? 17.035 -19.567 -10.401 1 95.61 286 TRP B CA 1
ATOM 4573 C C . TRP B 1 286 ? 16.389 -18.189 -10.489 1 95.61 286 TRP B C 1
ATOM 4575 O O . TRP B 1 286 ? 16.785 -17.362 -11.313 1 95.61 286 TRP B O 1
ATOM 4585 N N . MET B 1 287 ? 15.414 -17.935 -9.643 1 96.81 287 MET B N 1
ATOM 4586 C CA . MET B 1 287 ? 14.722 -16.65 -9.638 1 96.81 287 MET B CA 1
ATOM 4587 C C . MET B 1 287 ? 15.678 -15.519 -9.272 1 96.81 287 MET B C 1
ATOM 4589 O O . MET B 1 287 ? 15.631 -14.443 -9.871 1 96.81 287 MET B O 1
ATOM 4593 N N . ARG B 1 288 ? 16.472 -15.756 -8.337 1 95.58 288 ARG B N 1
ATOM 4594 C CA . ARG B 1 288 ? 17.458 -14.759 -7.933 1 95.58 288 ARG B CA 1
ATOM 4595 C C . ARG B 1 288 ? 18.357 -14.373 -9.103 1 95.58 288 ARG B C 1
ATOM 4597 O O . ARG B 1 288 ? 18.628 -13.19 -9.321 1 95.58 288 ARG B O 1
ATOM 4604 N N . GLU B 1 289 ? 18.796 -15.292 -9.841 1 95.51 289 GLU B N 1
ATOM 4605 C CA . GLU B 1 289 ? 19.637 -15.039 -11.007 1 95.51 289 GLU B CA 1
ATOM 4606 C C . GLU B 1 289 ? 18.871 -14.278 -12.085 1 95.51 289 GLU B C 1
ATOM 4608 O O . GLU B 1 289 ? 19.409 -13.356 -12.703 1 95.51 289 GLU B O 1
ATOM 4613 N N . LEU B 1 290 ? 17.699 -14.686 -12.275 1 96.76 290 LEU B N 1
ATOM 4614 C CA . LEU B 1 290 ? 16.864 -14.003 -13.257 1 96.76 290 LEU B CA 1
ATOM 4615 C C . LEU B 1 290 ? 16.686 -12.534 -12.892 1 96.76 290 LEU B C 1
ATOM 4617 O O . LEU B 1 290 ? 16.811 -11.657 -13.75 1 96.76 290 LEU B O 1
ATOM 4621 N N . LEU B 1 291 ? 16.411 -12.267 -11.622 1 96.29 291 LEU B N 1
ATOM 4622 C CA . LEU B 1 291 ? 16.207 -10.903 -11.146 1 96.29 291 LEU B CA 1
ATOM 4623 C C . LEU B 1 291 ? 17.481 -10.079 -11.298 1 96.29 291 LEU B C 1
ATOM 4625 O O . LEU B 1 291 ? 17.426 -8.907 -11.678 1 96.29 291 LEU B O 1
ATOM 4629 N N . GLN B 1 292 ? 18.563 -10.708 -11.047 1 94.39 292 GLN B N 1
ATOM 4630 C CA . GLN B 1 292 ? 19.845 -10.034 -11.219 1 94.39 292 GLN B CA 1
ATOM 4631 C C . GLN B 1 292 ? 20.099 -9.7 -12.686 1 94.39 292 GLN B C 1
ATOM 4633 O O . GLN B 1 292 ? 20.584 -8.613 -13.006 1 94.39 292 GLN B O 1
ATOM 4638 N N . GLN B 1 293 ? 19.854 -10.586 -13.571 1 94.88 293 GLN B N 1
ATOM 4639 C CA . GLN B 1 293 ? 20.046 -10.385 -15.003 1 94.88 293 GLN B CA 1
ATOM 4640 C C . GLN B 1 293 ? 19.171 -9.247 -15.521 1 94.88 293 GLN B C 1
ATOM 4642 O O . GLN B 1 293 ? 19.614 -8.441 -16.342 1 94.88 293 GLN B O 1
ATOM 4647 N N . LEU B 1 294 ? 17.995 -9.142 -15.022 1 95.17 294 LEU B N 1
ATOM 4648 C CA . LEU B 1 294 ? 17.02 -8.187 -15.537 1 95.17 294 LEU B CA 1
ATOM 4649 C C . LEU B 1 294 ? 17.272 -6.794 -14.97 1 95.17 294 LEU B C 1
ATOM 4651 O O . LEU B 1 294 ? 17.105 -5.794 -15.671 1 95.17 294 LEU B O 1
ATOM 4655 N N . PHE B 1 295 ? 17.689 -6.724 -13.689 1 92.4 295 PHE B N 1
ATOM 4656 C CA . PHE B 1 295 ? 17.579 -5.427 -13.032 1 92.4 295 PHE B CA 1
ATOM 4657 C C . PHE B 1 295 ? 18.934 -4.97 -12.506 1 92.4 295 PHE B C 1
ATOM 4659 O O . PHE B 1 295 ? 19.085 -3.824 -12.077 1 92.4 295 PHE B O 1
ATOM 4666 N N . GLY B 1 296 ? 19.849 -5.935 -12.492 1 90.22 296 GLY B N 1
ATOM 4667 C CA . GLY B 1 296 ? 21.189 -5.56 -12.071 1 90.22 296 GLY B CA 1
ATOM 4668 C C . GLY B 1 296 ? 21.906 -4.679 -13.076 1 90.22 296 GLY B C 1
ATOM 4669 O O . GLY B 1 296 ? 21.853 -4.933 -14.282 1 90.22 296 GLY B O 1
ATOM 4670 N N . GLN B 1 297 ? 22.15 -3.359 -12.727 1 78.86 297 GLN B N 1
ATOM 4671 C CA . GLN B 1 297 ? 22.942 -2.505 -13.606 1 78.86 297 GLN B CA 1
ATOM 4672 C C . GLN B 1 297 ? 24.354 -3.055 -13.78 1 78.86 297 GLN B C 1
ATOM 4674 O O . GLN B 1 297 ? 24.979 -3.495 -12.813 1 78.86 297 GLN B O 1
ATOM 4679 N N . ARG B 1 298 ? 24.732 -3.394 -15.025 1 61.54 298 ARG B N 1
ATOM 4680 C CA . ARG B 1 298 ? 26.091 -3.789 -15.382 1 61.54 298 ARG B CA 1
ATOM 4681 C C . ARG B 1 298 ? 27.085 -2.677 -15.064 1 61.54 298 ARG B C 1
ATOM 4683 O O . ARG B 1 298 ? 26.752 -1.494 -15.158 1 61.54 298 ARG B O 1
ATOM 4690 N N . ASP B 1 299 ? 27.867 -2.831 -14.061 1 49.29 299 ASP B N 1
ATOM 4691 C CA . ASP B 1 299 ? 28.962 -1.898 -13.813 1 49.29 299 ASP B CA 1
ATOM 4692 C C . ASP B 1 299 ? 29.502 -1.324 -15.12 1 49.29 299 ASP B C 1
ATOM 4694 O O . ASP B 1 299 ? 29.958 -2.069 -15.99 1 49.29 299 ASP B O 1
ATOM 4698 N N . VAL B 1 300 ? 28.92 -0.482 -15.787 1 41.4 300 VAL B N 1
ATOM 4699 C CA . VAL B 1 300 ? 29.718 0.153 -16.832 1 41.4 300 VAL B CA 1
ATOM 4700 C C . VAL B 1 300 ? 31.115 0.462 -16.299 1 41.4 300 VAL B C 1
ATOM 4702 O O . VAL B 1 300 ? 31.261 1.122 -15.268 1 41.4 300 VAL B O 1
ATOM 4705 N N . ALA B 1 301 ? 32.12 -0.33 -16.704 1 34.6 301 ALA B N 1
ATOM 4706 C CA . ALA B 1 301 ? 33.54 -0.07 -16.481 1 34.6 301 ALA B CA 1
ATOM 4707 C C . ALA B 1 301 ? 33.856 1.415 -16.631 1 34.6 301 ALA B C 1
ATOM 4709 O O . ALA B 1 301 ? 33.436 2.051 -17.601 1 34.6 301 ALA B O 1
ATOM 4710 N N . ALA B 1 302 ? 34.062 2.124 -15.589 1 36.1 302 ALA B N 1
ATOM 4711 C CA . ALA B 1 302 ? 34.769 3.388 -15.781 1 36.1 302 ALA B CA 1
ATOM 4712 C C . ALA B 1 302 ? 35.753 3.295 -16.943 1 36.1 302 ALA B C 1
ATOM 4714 O O . ALA B 1 302 ? 36.427 2.276 -17.114 1 36.1 302 ALA B O 1
ATOM 4715 N N . PRO B 1 303 ? 35.514 4.162 -17.931 1 32.74 303 PRO B N 1
ATOM 4716 C CA . PRO B 1 303 ? 36.69 4.102 -18.803 1 32.74 303 PRO B CA 1
ATOM 4717 C C . PRO B 1 303 ? 37.992 3.917 -18.026 1 32.74 303 PRO B C 1
ATOM 4719 O O . PRO B 1 303 ? 38.152 4.479 -16.94 1 32.74 303 PRO B O 1
ATOM 4722 N N . ALA B 1 304 ? 38.781 2.924 -18.427 1 24.26 304 ALA B N 1
ATOM 4723 C CA . ALA B 1 304 ? 40.174 2.985 -17.992 1 24.26 304 ALA B CA 1
ATOM 4724 C C . ALA B 1 304 ? 40.799 4.333 -18.338 1 24.26 304 ALA B C 1
ATOM 4726 O O . ALA B 1 304 ? 40.509 4.907 -19.391 1 24.26 304 ALA B O 1
#

InterPro domains:
  IPR000847 LysR, HTH, N-terminal domain [PF00126] (8-67)
  IPR000847 LysR, HTH, N-terminal domain [PS50931] (6-63)
  IPR005119 LysR, substrate-binding [PF03466] (96-294)
  IPR036388 Winged helix-like DNA-binding domain superfamily [G3DSA:1.10.10.10] (1-88)
  IPR036390 Winged helix DNA-binding domain superfamily [SSF46785] (3-85)
  IPR050389 LysR-type Transcriptional Regulators [PTHR30118] (4-299)

Organism: Ralstonia solanacearum (NCBI:txid305)

Radius of gyration: 25.7 Å; Cα contacts (8 Å, |Δi|>4): 1005; chains: 2; bounding box: 81×68×70 Å

Nearest PDB structures (foldseek):
  2y7w-assembly2_C  TM=8.409E-01  e=4.266E-21  Burkholderia sp. DNT
  2y7w-assembly1_B  TM=8.466E-01  e=7.951E-21  Burkholderia sp. DNT
  3oxn-assembly2_C  TM=8.235E-01  e=1.092E-16  Vibrio parahaemolyticus
  3oxn-assembly1_A  TM=8.445E-01  e=5.865E-16  Vibrio parahaemolyticus
  9f14-assembly1_A  TM=5.875E-01  e=2.035E-16  Klebsiella aerogenes

pLDDT: mean 86.95, std 12.92, range [23.19, 98.0]